Protein AF-0000000078442042 (afdb_homodimer)

Nearest PDB structures (foldseek):
  8cib-assembly1_F  TM=9.143E-01  e=2.588E-22  Pseudomonas aeruginosa
  3mcw-assembly1_B  TM=8.723E-01  e=2.965E-16  Chromobacterium violaceum ATCC 12472
  2a67-assembly1_A  TM=9.047E-01  e=7.492E-15  Enterococcus faecalis V583
  3hb7-assembly4_H  TM=9.045E-01  e=2.154E-13  Alkaliphilus metalliredigens QYMF
  3hb7-assembly1_B  TM=8.368E-01  e=1.560E-13  Alkaliphilus metalliredigens QYMF

Sequence (396 aa):
MASFFEMIGKPPATASVHDSTLLIVDAQNEYAEGRFKTVGVEQTRKAIHELVEAYRAGATSTGKP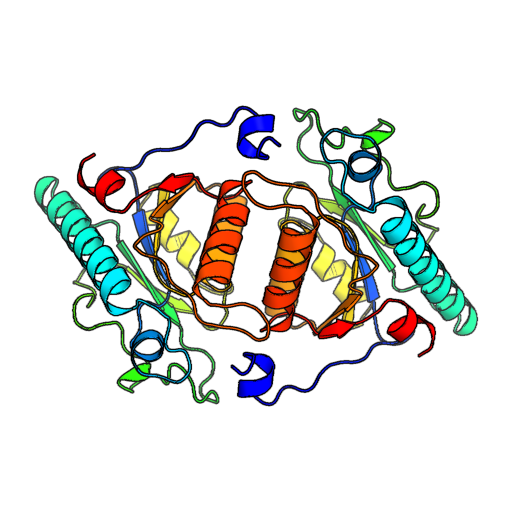ASIVHIVHHPSDDTKFFVAGTTLGDIFAELTPLPGEVVVHKRLPGSFSQTDLHEQLQKLGRQKLVIVGYMTHLCVSMTARQALELGYTNLMPSDAVGTRDIPGVSAAELNRVALAELADSTATIILSKDVARAMASFFEMIGKPPATASVHDSTLLIVDAQNEYAEGRFKTVGVEQTRKAIHELVEAYRAGATSTGKPASIVHIVHHPSDDTKFFVAGTTLGDIFAELTPLPGEVVVHKRLPGSFSQTDLHEQLQKLGRQKLVIVGYMTHLCVSMTARQALELGYTNLMPSDAVGTRDIPGVSAAELNRVALAELADSTATIILSKDVARA

Radius of gyration: 21.09 Å; Cα contacts (8 Å, |Δi|>4): 864; chains: 2; bounding box: 46×60×46 Å

Solvent-accessible surface area (backbone atoms only — not comparable to full-atom values): 20330 Å² total; per-residue (Å²): 99,70,30,56,33,60,73,72,67,51,72,82,73,85,50,24,50,85,61,25,29,41,37,36,29,41,55,26,29,22,36,67,71,41,96,58,40,29,60,62,42,74,58,19,54,49,42,43,39,52,50,52,51,40,27,46,52,47,13,62,75,70,73,44,79,40,51,40,37,41,36,40,56,42,47,58,89,84,43,93,56,32,37,78,94,38,71,40,32,30,59,38,74,89,62,61,81,54,94,84,45,44,74,44,66,28,62,54,62,33,57,59,53,91,41,64,44,64,61,55,45,58,73,72,66,45,57,31,33,39,47,34,28,35,30,38,71,46,27,39,42,43,30,44,49,52,37,38,75,72,69,37,47,38,33,30,26,62,58,20,38,33,28,41,56,36,60,94,38,51,26,70,59,44,43,52,50,38,49,42,53,33,47,24,71,43,29,33,74,45,47,59,70,58,28,66,73,78,98,71,29,57,34,60,73,73,66,53,74,80,73,84,52,26,50,85,60,25,28,40,36,36,29,39,53,26,28,23,36,69,72,40,97,58,40,30,60,62,41,74,58,18,52,50,42,44,38,54,46,53,52,37,26,46,52,45,13,62,73,71,72,42,78,40,52,42,35,40,36,42,57,42,45,62,88,83,44,94,55,31,39,78,94,38,71,40,30,31,60,38,76,88,62,60,80,52,93,84,45,45,74,45,66,29,63,54,62,33,56,60,55,91,43,64,45,64,60,54,43,58,71,72,64,47,57,30,35,40,45,32,27,34,30,36,72,46,27,41,42,42,29,45,50,52,38,39,77,72,67,38,46,40,33,31,26,62,56,19,38,32,26,43,55,36,60,96,38,50,26,70,58,43,41,53,50,38,50,41,53,33,46,24,74,44,28,33,73,44,47,57,68,62,29,63,72,77

Secondary structure (DSSP, 8-state):
---HHHHTTPPPP---TTSEEEEEE--BTHHHHSTTPPTTHHHHHHHHHHHHHHHHHHHHHHTSPP-EEEEEE---TT-SSS-TTSGGGSB-GGGPPPTT-EEEEESSSSTTTTSSHHHHHHHHT--EEEEEEE-IIIIIHHHHHHHHHTTPEEEEEGGGEE---BTTB-HHHHHHHHHHHHHHHTEEEE-THHHHT-/---HHHHTTPPPP---TTSEEEEEE--BTHHHHSTTPPTTHHHHHHHHHHHHHHHHHHHHHHTSPP-EEEEEE---TT-SSS-TTSGGGSB-GGGPPPTT-EEEEESSSSTTTTSSHHHHHHHHT--EEEEEEE-IIIIIHHHHHHHHHTTPEEEEEGGGEE---BTTB-HHHHHHHHHHHHHHHTEEEE-THHHHT-

pLDDT: mean 95.64, std 6.17, range [54.22, 98.94]

Organism: NCBI:txid1398154

Foldseek 3Di:
DAFQCVVVVNDADAAALVQEAEEAAAQAQCCCPNPFPWPPNVQQVVLSLVLLVLQCVVCVVVVHDRRYEYEFEDADCPDPALHPPDRRVDHDPSNPDDPPHHYWYDHALARVPPTCVVVVNVVVPHQEYEYAYDALQTSRLNNLQVSVVVPGAYEYALSNHTGQDDVPAGRVRSSVVSVVVCCRPGYRYDHSVRHSVD/DAFQCVVVVNDADAAALVQEAEEAAAQAQCCCPNPFPWPPNVQQVVLVLLLLVLQCVVCVVVVHDRRYEYEFEDADCPDPALHPPDRRVDHDPSNPDDPPHHYWYDHALARVPPTCVVVVNVVVPHQEYEYAYDALQTSRLNNLQVSVVVPGAYEYALSNHTGQDDVPAGRVRSSVVSVVVCCRPGYRYDHSVSHSVD

InterPro domains:
  IPR000868 Isochorismatase-like domain [PF00857] (21-189)
  IPR036380 Isochorismatase-like superfamily [G3DSA:3.40.50.850] (1-196)
  IPR036380 Isochorismatase-like superfamily [SSF52499] (16-195)
  IPR050272 Isochorismatase-like hydrolase [PTHR43540] (16-196)

Structure (mmCIF, N/CA/C/O backbone):
data_AF-0000000078442042-model_v1
#
loop_
_entity.id
_entity.type
_entity.pdbx_description
1 polymer Isochorismatase
#
loop_
_atom_site.group_PDB
_atom_site.id
_atom_site.type_symbol
_atom_site.label_atom_id
_atom_site.label_alt_id
_atom_site.label_comp_id
_atom_site.label_asym_id
_atom_site.label_entity_id
_atom_site.label_seq_id
_atom_site.pdbx_PDB_ins_code
_atom_site.Cartn_x
_atom_site.Cartn_y
_atom_site.Cartn_z
_atom_site.occupancy
_atom_site.B_iso_or_equiv
_atom_site.auth_seq_id
_atom_site.auth_comp_id
_atom_site.auth_asym_id
_atom_site.auth_atom_id
_atom_site.pdbx_PDB_model_num
ATOM 1 N N . MET A 1 1 ? 11.562 10.695 -16.078 1 83.38 1 MET A N 1
ATOM 2 C CA . MET A 1 1 ? 12.008 10.711 -14.688 1 83.38 1 MET A CA 1
ATOM 3 C C . MET A 1 1 ? 12.414 9.32 -14.227 1 83.38 1 MET A C 1
ATOM 5 O O . MET A 1 1 ? 11.773 8.328 -14.602 1 83.38 1 MET A O 1
ATOM 9 N N . ALA A 1 2 ? 13.484 9.258 -13.531 1 91.12 2 ALA A N 1
ATOM 10 C CA . ALA A 1 2 ? 14 7.98 -13.031 1 91.12 2 ALA A CA 1
ATOM 11 C C . ALA A 1 2 ? 13.125 7.441 -11.906 1 91.12 2 ALA A C 1
ATOM 13 O O . ALA A 1 2 ? 12.516 8.211 -11.156 1 91.12 2 ALA A O 1
ATOM 14 N N . SER A 1 3 ? 13.008 6.109 -11.844 1 95.25 3 SER A N 1
ATOM 15 C CA . SER A 1 3 ? 12.391 5.469 -10.688 1 95.25 3 SER A CA 1
ATOM 16 C C . SER A 1 3 ? 13.281 5.57 -9.453 1 95.25 3 SER A C 1
ATOM 18 O O . SER A 1 3 ? 14.469 5.891 -9.562 1 95.25 3 SER A O 1
ATOM 20 N N . PHE A 1 4 ? 12.711 5.324 -8.328 1 94 4 PHE A N 1
ATOM 21 C CA . PHE A 1 4 ? 13.508 5.27 -7.105 1 94 4 PHE A CA 1
ATOM 22 C C . PHE A 1 4 ? 14.609 4.227 -7.223 1 94 4 PHE A C 1
ATOM 24 O O . PHE A 1 4 ? 15.766 4.492 -6.867 1 94 4 PHE A O 1
ATOM 31 N N . PHE A 1 5 ? 14.297 3.008 -7.738 1 94.62 5 PHE A N 1
ATOM 32 C CA . PHE A 1 5 ? 15.297 1.958 -7.906 1 94.62 5 PHE A CA 1
ATOM 33 C C . PHE A 1 5 ? 16.453 2.445 -8.766 1 94.62 5 PHE A C 1
ATOM 35 O O . PHE A 1 5 ? 17.609 2.199 -8.453 1 94.62 5 PHE A O 1
ATOM 42 N N . GLU A 1 6 ? 16.109 3.188 -9.852 1 94.06 6 GLU A N 1
ATOM 43 C CA . GLU A 1 6 ? 17.141 3.734 -10.719 1 94.06 6 GLU A CA 1
ATOM 44 C C . GLU A 1 6 ? 17.984 4.773 -9.984 1 94.06 6 GLU A C 1
ATOM 46 O O . GLU A 1 6 ? 19.203 4.832 -10.164 1 94.06 6 GLU A O 1
ATOM 51 N N . MET A 1 7 ? 17.375 5.543 -9.141 1 91.12 7 MET A N 1
ATOM 52 C CA . MET A 1 7 ? 18.062 6.625 -8.43 1 91.12 7 MET A CA 1
ATOM 53 C C . MET A 1 7 ? 19.078 6.07 -7.445 1 91.12 7 MET A C 1
ATOM 55 O O . MET A 1 7 ? 20.125 6.684 -7.211 1 91.12 7 MET A O 1
ATOM 59 N N . ILE A 1 8 ? 18.75 4.891 -6.902 1 89.88 8 ILE A N 1
ATOM 60 C CA . ILE A 1 8 ? 19.672 4.352 -5.898 1 89.88 8 ILE A CA 1
ATOM 61 C C . ILE A 1 8 ? 20.562 3.285 -6.531 1 89.88 8 ILE A C 1
ATOM 63 O O . ILE A 1 8 ? 21.297 2.594 -5.832 1 89.88 8 ILE A O 1
ATOM 67 N N . GLY A 1 9 ? 20.422 3.084 -7.84 1 91.38 9 GLY A N 1
ATOM 68 C CA . GLY A 1 9 ? 21.281 2.186 -8.586 1 91.38 9 GLY A CA 1
ATOM 69 C C . GLY A 1 9 ? 20.969 0.721 -8.344 1 91.38 9 GLY A C 1
ATOM 70 O O . GLY A 1 9 ? 21.859 -0.132 -8.445 1 91.38 9 GLY A O 1
ATOM 71 N N . LYS A 1 10 ? 19.734 0.448 -7.922 1 93.56 10 LYS A N 1
ATOM 72 C CA . LYS A 1 10 ? 19.344 -0.944 -7.742 1 93.56 10 LYS A CA 1
ATOM 73 C C . LYS A 1 10 ? 18.969 -1.582 -9.078 1 93.56 10 LYS A C 1
ATOM 75 O O . LYS A 1 10 ? 18.016 -1.154 -9.734 1 93.56 10 LYS A O 1
ATOM 80 N N . PRO A 1 11 ? 19.609 -2.617 -9.477 1 95.31 11 PRO A N 1
ATOM 81 C CA . PRO A 1 11 ? 19.297 -3.256 -10.758 1 95.31 11 PRO A CA 1
ATOM 82 C C . PRO A 1 11 ? 18.047 -4.129 -10.695 1 95.31 11 PRO A C 1
ATOM 84 O O . PRO A 1 11 ? 17.656 -4.582 -9.617 1 95.31 11 PRO A O 1
ATOM 87 N N . PRO A 1 12 ? 17.406 -4.336 -11.836 1 96.19 12 PRO A N 1
ATOM 88 C CA . PRO A 1 12 ? 16.281 -5.277 -11.844 1 96.19 12 PRO A CA 1
ATOM 89 C C . PRO A 1 12 ? 16.688 -6.672 -11.375 1 96.19 12 PRO A C 1
ATOM 91 O O . PRO A 1 12 ? 17.781 -7.141 -11.68 1 96.19 12 PRO A O 1
ATOM 94 N N . ALA A 1 13 ? 15.789 -7.258 -10.648 1 97.12 13 ALA A N 1
ATOM 95 C CA . ALA A 1 13 ? 16.031 -8.609 -10.164 1 97.12 13 ALA A CA 1
ATOM 96 C C . ALA A 1 13 ? 15.547 -9.648 -11.164 1 97.12 13 ALA A C 1
ATOM 98 O O . ALA A 1 13 ? 14.75 -9.336 -12.055 1 97.12 13 ALA A O 1
ATOM 99 N N . THR A 1 14 ? 16.062 -10.812 -11.094 1 96.75 14 THR A N 1
ATOM 100 C CA . THR A 1 14 ? 15.586 -11.977 -11.836 1 96.75 14 THR A CA 1
ATOM 101 C C . THR A 1 14 ? 15.219 -13.109 -10.875 1 96.75 14 THR A C 1
ATOM 103 O O . THR A 1 14 ? 15.633 -13.109 -9.719 1 96.75 14 THR A O 1
ATOM 106 N N . ALA A 1 15 ? 14.406 -14.008 -11.352 1 96.56 15 ALA A N 1
ATOM 107 C CA . ALA A 1 15 ? 14.016 -15.148 -10.531 1 96.56 15 ALA A CA 1
ATOM 108 C C . ALA A 1 15 ? 13.852 -16.406 -11.375 1 96.56 15 ALA A C 1
ATOM 110 O O . ALA A 1 15 ? 13.492 -16.328 -12.555 1 96.56 15 ALA A O 1
ATOM 111 N N . SER A 1 16 ? 14.156 -17.516 -10.766 1 95.81 16 SER A N 1
ATOM 112 C CA . SER A 1 16 ? 13.82 -18.828 -11.297 1 95.81 16 SER A CA 1
ATOM 113 C C . SER A 1 16 ? 12.969 -19.625 -10.305 1 95.81 16 SER A C 1
ATOM 115 O O . SER A 1 16 ? 12.82 -19.219 -9.148 1 95.81 16 SER A O 1
ATOM 117 N N . VAL A 1 17 ? 12.492 -20.75 -10.781 1 96.38 17 VAL A N 1
ATOM 118 C CA . VAL A 1 17 ? 11.656 -21.594 -9.93 1 96.38 17 VAL A CA 1
ATOM 119 C C . VAL A 1 17 ? 12.508 -22.203 -8.82 1 96.38 17 VAL A C 1
ATOM 121 O O . VAL A 1 17 ? 11.977 -22.703 -7.824 1 96.38 17 VAL A O 1
ATOM 124 N N . HIS A 1 18 ? 13.844 -22.062 -8.805 1 94.5 18 HIS A N 1
ATOM 125 C CA . HIS A 1 18 ? 14.727 -22.734 -7.852 1 94.5 18 HIS A CA 1
ATOM 126 C C . HIS A 1 18 ? 15.234 -21.75 -6.797 1 94.5 18 HIS A C 1
ATOM 128 O O . HIS A 1 18 ? 15.734 -22.172 -5.75 1 94.5 18 HIS A O 1
ATOM 134 N N . ASP A 1 19 ? 15.094 -20.5 -7.062 1 95.38 19 ASP A N 1
ATOM 135 C CA . ASP A 1 19 ? 15.695 -19.562 -6.121 1 95.38 19 ASP A CA 1
ATOM 136 C C . ASP A 1 19 ? 14.672 -18.531 -5.633 1 95.38 19 ASP A C 1
ATOM 138 O O . ASP A 1 19 ? 15.039 -17.469 -5.125 1 95.38 19 ASP A O 1
ATOM 142 N N . SER A 1 20 ? 13.375 -18.828 -5.895 1 97.62 20 SER A N 1
ATOM 143 C CA . SER A 1 20 ? 12.305 -17.938 -5.465 1 97.62 20 SER A CA 1
ATOM 144 C C . SER A 1 20 ? 11.117 -18.719 -4.926 1 97.62 20 SER A C 1
ATOM 146 O O . SER A 1 20 ? 11.047 -19.938 -5.074 1 97.62 20 SER A O 1
ATOM 148 N N . THR A 1 21 ? 10.297 -18.062 -4.176 1 98.56 21 THR A N 1
ATOM 149 C CA . THR A 1 21 ? 9.008 -18.594 -3.742 1 98.56 21 THR A CA 1
ATOM 150 C C . THR A 1 21 ? 7.863 -17.938 -4.516 1 98.56 21 THR A C 1
ATOM 152 O O . THR A 1 21 ? 7.828 -16.719 -4.664 1 98.56 21 THR A O 1
ATOM 155 N N . LEU A 1 22 ? 7.004 -18.766 -5.102 1 98.81 22 LEU A N 1
ATOM 156 C CA . LEU A 1 22 ? 5.785 -18.266 -5.73 1 98.81 22 LEU A CA 1
ATOM 157 C C . LEU A 1 22 ? 4.719 -17.953 -4.688 1 98.81 22 LEU A C 1
ATOM 159 O O . LEU A 1 22 ? 4.309 -18.844 -3.934 1 98.81 22 LEU A O 1
ATOM 163 N N . LEU A 1 23 ? 4.324 -16.719 -4.547 1 98.94 23 LEU A N 1
ATOM 164 C CA . LEU A 1 23 ? 3.279 -16.281 -3.635 1 98.94 23 LEU A CA 1
ATOM 165 C C . LEU A 1 23 ? 2.004 -15.93 -4.398 1 98.94 23 LEU A C 1
ATOM 167 O O . LEU A 1 23 ? 1.97 -14.953 -5.148 1 98.94 23 LEU A O 1
ATOM 171 N N . ILE A 1 24 ? 0.974 -16.672 -4.242 1 98.94 24 ILE A N 1
ATOM 172 C CA . ILE A 1 24 ? -0.281 -16.516 -4.969 1 98.94 24 ILE A CA 1
ATOM 173 C C . ILE A 1 24 ? -1.316 -15.844 -4.074 1 98.94 24 ILE A C 1
ATOM 175 O O . ILE A 1 24 ? -1.877 -16.469 -3.176 1 98.94 24 ILE A O 1
ATOM 179 N N . VAL A 1 25 ? -1.644 -14.633 -4.379 1 98.94 25 VAL A N 1
ATOM 180 C CA . VAL A 1 25 ? -2.502 -13.82 -3.521 1 98.94 25 VAL A CA 1
ATOM 181 C C . VAL A 1 25 ? -3.953 -13.945 -3.982 1 98.94 25 VAL A C 1
ATOM 183 O O . VAL A 1 25 ? -4.324 -13.406 -5.027 1 98.94 25 VAL A O 1
ATOM 186 N N . ASP A 1 26 ? -4.754 -14.594 -3.299 1 98.62 26 ASP A N 1
ATOM 187 C CA . ASP A 1 26 ? -6.211 -14.578 -3.346 1 98.62 26 ASP A CA 1
ATOM 188 C C . ASP A 1 26 ? -6.727 -15.039 -4.707 1 98.62 26 ASP A C 1
ATOM 190 O O . ASP A 1 26 ? -7.652 -14.438 -5.262 1 98.62 26 ASP A O 1
ATOM 194 N N . ALA A 1 27 ? -6.074 -16.031 -5.309 1 98.75 27 ALA A N 1
ATOM 195 C CA . ALA A 1 27 ? -6.594 -16.562 -6.562 1 98.75 27 ALA A CA 1
ATOM 196 C C . ALA A 1 27 ? -7.844 -17.406 -6.32 1 98.75 27 ALA A C 1
ATOM 198 O O . ALA A 1 27 ? -7.801 -18.641 -6.41 1 98.75 27 ALA A O 1
ATOM 199 N N . GLN A 1 28 ? -8.891 -16.75 -6.066 1 98.62 28 GLN A N 1
ATOM 200 C CA . GLN A 1 28 ? -10.156 -17.344 -5.633 1 98.62 28 GLN A CA 1
ATOM 201 C C . GLN A 1 28 ? -11.281 -17.016 -6.609 1 98.62 28 GLN A C 1
ATOM 203 O O . GLN A 1 28 ? -11.234 -15.984 -7.293 1 98.62 28 GLN A O 1
ATOM 208 N N . ASN A 1 29 ? -12.359 -17.766 -6.551 1 98.38 29 ASN A N 1
ATOM 209 C CA . ASN A 1 29 ? -13.453 -17.688 -7.512 1 98.38 29 ASN A CA 1
ATOM 210 C C . ASN A 1 29 ? -14.211 -16.375 -7.398 1 98.38 29 ASN A C 1
ATOM 212 O O . ASN A 1 29 ? -14.867 -15.945 -8.352 1 98.38 29 ASN A O 1
ATOM 216 N N . GLU A 1 30 ? -14.148 -15.688 -6.262 1 97.38 30 GLU A N 1
ATOM 217 C CA . GLU A 1 30 ? -14.781 -14.383 -6.113 1 97.38 30 GLU A CA 1
ATOM 218 C C . GLU A 1 30 ? -14.312 -13.414 -7.199 1 97.38 30 GLU A C 1
ATOM 220 O O . GLU A 1 30 ? -15.094 -12.625 -7.719 1 97.38 30 GLU A O 1
ATOM 225 N N . TYR A 1 31 ? -13.039 -13.555 -7.629 1 98.19 31 TYR A N 1
ATOM 226 C CA . TYR A 1 31 ? -12.445 -12.633 -8.594 1 98.19 31 TYR A CA 1
ATOM 227 C C . TYR A 1 31 ? -12.773 -13.062 -10.023 1 98.19 31 TYR A C 1
ATOM 229 O O . TYR A 1 31 ? -12.531 -12.312 -10.969 1 98.19 31 TYR A O 1
ATOM 237 N N . ALA A 1 32 ? -13.297 -14.258 -10.188 1 97.94 32 ALA A N 1
ATOM 238 C CA . ALA A 1 32 ? -13.664 -14.75 -11.508 1 97.94 32 ALA A CA 1
ATOM 239 C C . ALA A 1 32 ? -15.172 -14.656 -11.734 1 97.94 32 ALA A C 1
ATOM 241 O O . ALA A 1 32 ? -15.617 -14.422 -12.859 1 97.94 32 ALA A O 1
ATOM 242 N N . GLU A 1 33 ? -15.922 -14.789 -10.609 1 96.25 33 GLU A N 1
ATOM 243 C CA . GLU A 1 33 ? -17.344 -15.023 -10.789 1 96.25 33 GLU A CA 1
ATOM 244 C C . GLU A 1 33 ? -18.172 -14.148 -9.844 1 96.25 33 GLU A C 1
ATOM 246 O O . GLU A 1 33 ? -19.391 -14.008 -10.023 1 96.25 33 GLU A O 1
ATOM 251 N N . GLY A 1 34 ? -17.547 -13.602 -8.914 1 94.81 34 GLY A N 1
ATOM 252 C CA . GLY A 1 34 ? -18.281 -12.891 -7.875 1 94.81 34 GLY A CA 1
ATOM 253 C C . GLY A 1 34 ? -18.375 -11.398 -8.133 1 94.81 34 GLY A C 1
ATOM 254 O O . GLY A 1 34 ? -18.281 -10.953 -9.281 1 94.81 34 GLY A O 1
ATOM 255 N N . ARG A 1 35 ? -18.688 -10.664 -7.051 1 91.94 35 ARG A N 1
ATOM 256 C CA . ARG A 1 35 ? -18.906 -9.227 -7.113 1 91.94 35 ARG A CA 1
ATOM 257 C C . ARG A 1 35 ? -17.609 -8.477 -7.41 1 91.94 35 ARG A C 1
ATOM 259 O O . ARG A 1 35 ? -17.641 -7.352 -7.902 1 91.94 35 ARG A O 1
ATOM 266 N N . PHE A 1 36 ? -16.453 -9.18 -7.215 1 94.69 36 PHE A N 1
ATOM 267 C CA . PHE A 1 36 ? -15.156 -8.547 -7.418 1 94.69 36 PHE A CA 1
ATOM 268 C C . PHE A 1 36 ? -14.508 -9.039 -8.711 1 94.69 36 PHE A C 1
ATOM 270 O O . PHE A 1 36 ? -13.289 -8.969 -8.859 1 94.69 36 PHE A O 1
ATOM 277 N N . LYS A 1 37 ? -15.32 -9.477 -9.547 1 96.56 37 LYS A N 1
ATOM 278 C CA . LYS A 1 37 ? -14.797 -9.992 -10.805 1 96.56 37 LYS A CA 1
ATOM 279 C C . LYS A 1 37 ? -13.781 -9.023 -11.414 1 96.56 37 LYS A C 1
ATOM 281 O O . LYS A 1 37 ? -14.078 -7.836 -11.586 1 96.56 37 LYS A O 1
ATOM 286 N N . THR A 1 38 ? -12.594 -9.539 -11.734 1 98.12 38 THR A N 1
ATOM 287 C CA . THR A 1 38 ? -11.523 -8.742 -12.312 1 98.12 38 THR A CA 1
ATOM 288 C C . THR A 1 38 ? -11.562 -8.797 -13.836 1 98.12 38 THR A C 1
ATOM 290 O O . THR A 1 38 ? -12.125 -9.734 -14.406 1 98.12 38 THR A O 1
ATOM 293 N N . VAL A 1 39 ? -11.031 -7.832 -14.438 1 98 39 VAL A N 1
ATOM 294 C CA . VAL A 1 39 ? -10.938 -7.801 -15.898 1 98 39 VAL A CA 1
ATOM 295 C C . VAL A 1 39 ? -9.773 -8.68 -16.359 1 98 39 VAL A C 1
ATOM 297 O O . VAL A 1 39 ? -8.68 -8.617 -15.789 1 98 39 VAL A O 1
ATOM 300 N N . GLY A 1 40 ? -9.984 -9.586 -17.312 1 98.19 40 GLY A N 1
ATOM 301 C CA . GLY A 1 40 ? -8.938 -10.414 -17.906 1 98.19 40 GLY A CA 1
ATOM 302 C C . GLY A 1 40 ? -8.602 -11.625 -17.062 1 98.19 40 GLY A C 1
ATOM 303 O O . GLY A 1 40 ? -7.492 -12.164 -17.141 1 98.19 40 GLY A O 1
ATOM 304 N N . VAL A 1 41 ? -9.539 -12.062 -16.188 1 98.56 41 VAL A N 1
ATOM 305 C CA . VAL A 1 41 ? -9.258 -13.109 -15.219 1 98.56 41 VAL A CA 1
ATOM 306 C C . VAL A 1 41 ? -8.898 -14.406 -15.945 1 98.56 41 VAL A C 1
ATOM 308 O O . VAL A 1 41 ? -8.07 -15.188 -15.469 1 98.56 41 VAL A O 1
ATOM 311 N N . GLU A 1 42 ? -9.461 -14.695 -17.109 1 98.31 42 GLU A N 1
ATOM 312 C CA . GLU A 1 42 ? -9.156 -15.914 -17.859 1 98.31 42 GLU A CA 1
ATOM 313 C C . GLU A 1 42 ? -7.691 -15.961 -18.266 1 98.31 42 GLU A C 1
ATOM 315 O O . GLU A 1 42 ? -7.059 -17.016 -18.219 1 98.31 42 GLU A O 1
ATOM 320 N N . GLN A 1 43 ? -7.176 -14.867 -18.656 1 98.38 43 GLN A N 1
ATOM 321 C CA . GLN A 1 43 ? -5.777 -14.797 -19.062 1 98.38 43 GLN A CA 1
ATOM 322 C C . GLN A 1 43 ? -4.852 -14.836 -17.844 1 98.38 43 GLN A C 1
ATOM 324 O O . GLN A 1 43 ? -3.826 -15.523 -17.859 1 98.38 43 GLN A O 1
ATOM 329 N N . THR A 1 44 ? -5.195 -14.086 -16.781 1 98.81 44 THR A N 1
ATOM 330 C CA . THR A 1 44 ? -4.312 -14.008 -15.617 1 98.81 44 THR A CA 1
ATOM 331 C C . THR A 1 44 ? -4.273 -15.336 -14.875 1 98.81 44 THR A C 1
ATOM 333 O O . THR A 1 44 ? -3.209 -15.781 -14.445 1 98.81 44 THR A O 1
ATOM 336 N N . ARG A 1 45 ? -5.465 -15.992 -14.719 1 98.69 45 ARG A N 1
ATOM 337 C CA . ARG A 1 45 ? -5.461 -17.266 -13.992 1 98.69 45 ARG A CA 1
ATOM 338 C C . ARG A 1 45 ? -4.715 -18.344 -14.773 1 98.69 45 ARG A C 1
ATOM 340 O O . ARG A 1 45 ? -4.078 -19.203 -14.188 1 98.69 45 ARG A O 1
ATOM 347 N N . LYS A 1 46 ? -4.738 -18.266 -16.125 1 98.56 46 LYS A N 1
ATOM 348 C CA . LYS A 1 46 ? -3.941 -19.188 -16.938 1 98.56 46 LYS A CA 1
ATOM 349 C C . LYS A 1 46 ? -2.449 -18.969 -16.703 1 98.56 46 LYS A C 1
ATOM 351 O O . LYS A 1 46 ? -1.696 -19.938 -16.547 1 98.56 46 LYS A O 1
ATOM 356 N N . ALA A 1 47 ? -1.995 -17.75 -16.672 1 98.69 47 ALA A N 1
ATOM 357 C CA . ALA A 1 47 ? -0.595 -17.422 -16.422 1 98.69 47 ALA A CA 1
ATOM 358 C C . ALA A 1 47 ? -0.167 -17.906 -15.031 1 98.69 47 ALA A C 1
ATOM 360 O O . ALA A 1 47 ? 0.928 -18.453 -14.875 1 98.69 47 ALA A O 1
ATOM 361 N N . ILE A 1 48 ? -1.022 -17.703 -14.016 1 98.81 48 ILE A N 1
ATOM 362 C CA . ILE A 1 48 ? -0.73 -18.172 -12.664 1 98.81 48 ILE A CA 1
ATOM 363 C C . ILE A 1 48 ? -0.594 -19.688 -12.656 1 98.81 48 ILE A C 1
ATOM 365 O O . ILE A 1 48 ? 0.34 -20.234 -12.062 1 98.81 48 ILE A O 1
ATOM 369 N N . HIS A 1 49 ? -1.516 -20.344 -13.367 1 98.62 49 HIS A N 1
ATOM 370 C CA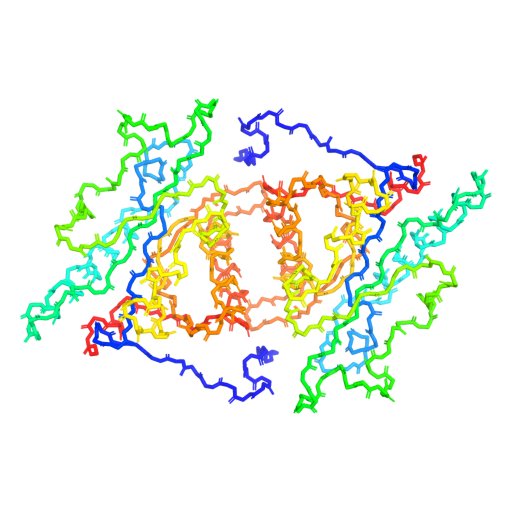 . HIS A 1 49 ? -1.491 -21.797 -13.43 1 98.62 49 HIS A CA 1
ATOM 371 C C . HIS A 1 49 ? -0.196 -22.297 -14.055 1 98.62 49 HIS A C 1
ATOM 373 O O . HIS A 1 49 ? 0.405 -23.266 -13.57 1 98.62 49 HIS A O 1
ATOM 379 N N . GLU A 1 50 ? 0.21 -21.688 -15.102 1 97.94 50 GLU A N 1
ATOM 380 C CA . GLU A 1 50 ? 1.452 -22.078 -15.766 1 97.94 50 GLU A CA 1
ATOM 381 C C . GLU A 1 50 ? 2.65 -21.906 -14.836 1 97.94 50 GLU A C 1
ATOM 383 O O . GLU A 1 50 ? 3.572 -22.719 -14.852 1 97.94 50 GLU A O 1
ATOM 388 N N . LEU A 1 51 ? 2.688 -20.859 -14.039 1 98.38 51 LEU A N 1
ATOM 389 C CA . LEU A 1 51 ? 3.75 -20.656 -13.055 1 98.38 51 LEU A CA 1
ATOM 390 C C . LEU A 1 51 ? 3.727 -21.766 -12 1 98.38 51 LEU A C 1
ATOM 392 O O . LEU A 1 51 ? 4.773 -22.297 -11.633 1 98.38 51 LEU A O 1
ATOM 396 N N . VAL A 1 52 ? 2.494 -22.047 -11.516 1 98.25 52 VAL A N 1
ATOM 397 C CA . VAL A 1 52 ? 2.35 -23.094 -10.508 1 98.25 52 VAL A CA 1
ATOM 398 C C . VAL A 1 52 ? 2.93 -24.406 -11.039 1 98.25 52 VAL A C 1
ATOM 400 O O . VAL A 1 52 ? 3.715 -25.062 -10.359 1 98.25 52 VAL A O 1
ATOM 403 N N . GLU A 1 53 ? 2.59 -24.719 -12.281 1 97.31 53 GLU A N 1
ATOM 404 C CA . GLU A 1 53 ? 3.094 -25.953 -12.898 1 97.31 53 GLU A CA 1
ATOM 405 C C . GLU A 1 53 ? 4.613 -25.922 -13.031 1 97.31 53 GLU A C 1
ATOM 407 O O . GLU A 1 53 ? 5.281 -26.938 -12.836 1 97.31 53 GLU A O 1
ATOM 412 N N . ALA A 1 54 ? 5.164 -24.812 -13.391 1 97.31 54 ALA A N 1
ATOM 413 C CA . ALA A 1 54 ? 6.613 -24.672 -13.523 1 97.31 54 ALA A CA 1
ATOM 414 C C . ALA A 1 54 ? 7.309 -24.891 -12.18 1 97.31 54 ALA A C 1
ATOM 416 O O . ALA A 1 54 ? 8.336 -25.562 -12.109 1 97.31 54 ALA A O 1
ATOM 417 N N . TYR A 1 55 ? 6.797 -24.281 -11.109 1 97.56 55 TYR A N 1
ATOM 418 C CA . TYR A 1 55 ? 7.387 -24.453 -9.781 1 97.56 55 TYR A CA 1
ATOM 419 C C . TYR A 1 55 ? 7.297 -25.906 -9.328 1 97.56 55 TYR A C 1
ATOM 421 O O . TYR A 1 55 ? 8.234 -26.438 -8.742 1 97.56 55 TYR A O 1
ATOM 429 N N . ARG A 1 56 ? 6.168 -26.547 -9.594 1 96.75 56 ARG A N 1
ATOM 430 C CA . ARG A 1 56 ? 5.996 -27.953 -9.234 1 96.75 56 ARG A CA 1
ATOM 431 C C . ARG A 1 56 ? 6.961 -28.844 -10.016 1 96.75 56 ARG A C 1
ATOM 433 O O . ARG A 1 56 ? 7.566 -29.75 -9.453 1 96.75 56 ARG A O 1
ATOM 440 N N . ALA A 1 57 ? 7.082 -28.562 -11.312 1 95.38 57 ALA A N 1
ATOM 441 C CA . ALA A 1 57 ? 8.031 -29.312 -12.133 1 95.38 57 ALA A CA 1
ATOM 442 C C . ALA A 1 57 ? 9.461 -29.125 -11.641 1 95.38 57 ALA A C 1
ATOM 444 O O . ALA A 1 57 ? 10.242 -30.062 -11.602 1 95.38 57 ALA A O 1
ATOM 445 N N . GLY A 1 58 ? 9.789 -27.922 -11.273 1 93.44 58 GLY A N 1
ATOM 446 C CA . GLY A 1 58 ? 11.102 -27.641 -10.719 1 93.44 58 GLY A CA 1
ATOM 447 C C . GLY A 1 58 ? 11.375 -28.391 -9.43 1 93.44 58 GLY A C 1
ATOM 448 O O . GLY A 1 58 ? 12.484 -28.891 -9.211 1 93.44 58 GLY A O 1
ATOM 449 N N . ALA A 1 59 ? 10.422 -28.438 -8.562 1 92 59 ALA A N 1
ATOM 450 C CA . ALA A 1 59 ? 10.539 -29.172 -7.301 1 92 59 ALA A CA 1
ATOM 451 C C . ALA A 1 59 ? 10.773 -30.656 -7.547 1 92 59 ALA A C 1
ATOM 453 O O . ALA A 1 59 ? 11.609 -31.281 -6.879 1 92 59 ALA A O 1
ATOM 454 N N . THR A 1 60 ? 10.039 -31.156 -8.445 1 90.38 60 THR A N 1
ATOM 455 C CA . THR A 1 60 ? 10.18 -32.562 -8.781 1 90.38 60 THR A CA 1
ATOM 456 C C . THR A 1 60 ? 11.586 -32.875 -9.281 1 90.38 60 THR A C 1
ATOM 458 O O . THR A 1 60 ? 12.18 -33.875 -8.891 1 90.38 60 THR A O 1
ATOM 461 N N . SER A 1 61 ? 12.117 -32 -10 1 89 61 SER A N 1
ATOM 462 C CA . SER A 1 61 ? 13.43 -32.219 -10.594 1 89 61 SER A CA 1
ATOM 463 C C . SER A 1 61 ? 14.531 -32.188 -9.539 1 89 61 SER A C 1
ATOM 465 O O . SER A 1 61 ? 15.578 -32.812 -9.711 1 89 61 SER A O 1
ATOM 467 N N . THR A 1 62 ? 14.32 -31.531 -8.453 1 86.81 62 THR A N 1
ATOM 468 C CA . THR A 1 62 ? 15.344 -31.375 -7.418 1 86.81 62 THR A CA 1
ATOM 469 C C . THR A 1 62 ? 15.023 -32.25 -6.211 1 86.81 62 THR A C 1
ATOM 471 O O . THR A 1 62 ? 15.859 -32.438 -5.324 1 86.81 62 THR A O 1
ATOM 474 N N . GLY A 1 63 ? 13.797 -32.781 -6.156 1 84.69 63 GLY A N 1
ATOM 475 C CA . GLY A 1 63 ? 13.383 -33.562 -5.016 1 84.69 63 GLY A CA 1
ATOM 476 C C . GLY A 1 63 ? 13.031 -32.75 -3.795 1 84.69 63 GLY A C 1
ATOM 477 O O . GLY A 1 63 ? 12.984 -33.25 -2.68 1 84.69 63 GLY A O 1
ATOM 478 N N . LYS A 1 64 ? 12.914 -31.484 -4 1 82.88 64 LYS A N 1
ATOM 479 C CA . LYS A 1 64 ? 12.531 -30.578 -2.926 1 82.88 64 LYS A CA 1
ATOM 480 C C . LYS A 1 64 ? 11.07 -30.156 -3.057 1 82.88 64 LYS A C 1
ATOM 482 O O . LYS A 1 64 ? 10.484 -30.25 -4.137 1 82.88 64 LYS A O 1
ATOM 487 N N . PRO A 1 65 ? 10.484 -29.844 -1.999 1 86.12 65 PRO A N 1
ATOM 488 C CA . PRO A 1 65 ? 9.117 -29.328 -2.098 1 86.12 65 PRO A CA 1
ATOM 489 C C . PRO A 1 65 ? 9.039 -28.031 -2.902 1 86.12 65 PRO A C 1
ATOM 491 O O . PRO A 1 65 ? 9.984 -27.234 -2.895 1 86.12 65 PRO A O 1
ATOM 494 N N . ALA A 1 66 ? 7.961 -27.969 -3.662 1 92.44 66 ALA A N 1
ATOM 495 C CA . ALA A 1 66 ? 7.742 -26.734 -4.414 1 92.44 66 ALA A CA 1
ATOM 496 C C . ALA A 1 66 ? 7.613 -25.531 -3.475 1 92.44 66 ALA A C 1
ATOM 498 O O . ALA A 1 66 ? 6.922 -25.609 -2.457 1 92.44 66 ALA A O 1
ATOM 499 N N . SER A 1 67 ? 8.32 -24.5 -3.734 1 96.62 67 SER A N 1
ATOM 500 C CA . SER A 1 67 ? 8.242 -23.266 -2.959 1 96.62 67 SER A CA 1
ATOM 501 C C . SER A 1 67 ? 7.059 -22.422 -3.4 1 96.62 67 SER A C 1
ATOM 503 O O . SER A 1 67 ? 7.234 -21.422 -4.105 1 96.62 67 SER A O 1
ATOM 505 N N . ILE A 1 68 ? 5.887 -22.859 -3.043 1 98.5 68 ILE A N 1
ATOM 506 C CA . ILE A 1 68 ? 4.625 -22.203 -3.389 1 98.5 68 ILE A CA 1
ATOM 507 C C . ILE A 1 68 ? 3.836 -21.906 -2.117 1 98.5 68 ILE A C 1
ATOM 509 O O . ILE A 1 68 ? 3.713 -22.766 -1.238 1 98.5 68 ILE A O 1
ATOM 513 N N . VAL A 1 69 ? 3.361 -20.734 -1.991 1 98.88 69 VAL A N 1
ATOM 514 C CA . VAL A 1 69 ? 2.461 -20.344 -0.916 1 98.88 69 VAL A CA 1
ATOM 515 C C . VAL A 1 69 ? 1.146 -19.828 -1.504 1 98.88 69 VAL A C 1
ATOM 517 O O . VAL A 1 69 ? 1.142 -18.891 -2.311 1 98.88 69 VAL A O 1
ATOM 520 N N . HIS A 1 70 ? 0.056 -20.422 -1.131 1 98.88 70 HIS A N 1
ATOM 521 C CA . HIS A 1 70 ? -1.285 -19.953 -1.459 1 98.88 70 HIS A CA 1
ATOM 522 C C . HIS A 1 70 ? -1.848 -19.078 -0.346 1 98.88 70 HIS A C 1
ATOM 524 O O . HIS A 1 70 ? -1.972 -19.516 0.797 1 98.88 70 HIS A O 1
ATOM 530 N N . ILE A 1 71 ? -2.154 -17.844 -0.688 1 98.81 71 ILE A N 1
ATOM 531 C CA . ILE A 1 71 ? -2.859 -16.953 0.231 1 98.81 71 ILE A CA 1
ATOM 532 C C . ILE A 1 71 ? -4.363 -17.031 -0.036 1 98.81 71 ILE A C 1
ATOM 534 O O . ILE A 1 71 ? -4.805 -16.859 -1.173 1 98.81 71 ILE A O 1
ATOM 538 N N . VAL A 1 72 ? -5.129 -17.281 0.975 1 98.12 72 VAL A N 1
ATOM 539 C CA . VAL A 1 72 ? -6.578 -17.375 0.864 1 98.12 72 VAL A CA 1
ATOM 540 C C . VAL A 1 72 ? -7.23 -16.297 1.728 1 98.12 72 VAL A C 1
ATOM 542 O O . VAL A 1 72 ? -6.977 -16.219 2.932 1 98.12 72 VAL A O 1
ATOM 545 N N . HIS A 1 73 ? -8.023 -15.469 1.072 1 97.25 73 HIS A N 1
ATOM 546 C CA . HIS A 1 73 ? -8.703 -14.375 1.75 1 97.25 73 HIS A CA 1
ATOM 547 C C . HIS A 1 73 ? -10.062 -14.82 2.297 1 97.25 73 HIS A C 1
ATOM 549 O O . HIS A 1 73 ? -10.945 -15.211 1.531 1 97.25 73 HIS A O 1
ATOM 555 N N . HIS A 1 74 ? -10.172 -14.844 3.574 1 92.62 74 HIS A N 1
ATOM 556 C CA . HIS A 1 74 ? -11.43 -15.078 4.273 1 92.62 74 HIS A CA 1
ATOM 557 C C . HIS A 1 74 ? -11.703 -13.969 5.289 1 92.62 74 HIS A C 1
ATOM 559 O O . HIS A 1 74 ? -11.352 -14.094 6.465 1 92.62 74 HIS A O 1
ATOM 565 N N . PRO A 1 75 ? -12.273 -13.023 4.719 1 83.75 75 PRO A N 1
ATOM 566 C CA . PRO A 1 75 ? -12.539 -11.938 5.668 1 83.75 75 PRO A CA 1
ATOM 567 C C . PRO A 1 75 ? -13.414 -12.383 6.844 1 83.75 75 PRO A C 1
ATOM 569 O O . PRO A 1 75 ? -13.539 -13.578 7.105 1 83.75 75 PRO A O 1
ATOM 572 N N . SER A 1 76 ? -14.32 -11.68 7.449 1 75.31 76 SER A N 1
ATOM 573 C CA . SER A 1 76 ? -15.164 -12.086 8.57 1 75.31 76 SER A CA 1
ATOM 574 C C . SER A 1 76 ? -16.422 -12.797 8.086 1 75.31 76 SER A C 1
ATOM 576 O O . SER A 1 76 ? -16.797 -12.68 6.914 1 75.31 76 SER A O 1
ATOM 578 N N . ASP A 1 77 ? -16.844 -13.562 8.875 1 70.38 77 ASP A N 1
ATOM 579 C CA . ASP A 1 77 ? -18.016 -14.367 8.562 1 70.38 77 ASP A CA 1
ATOM 580 C C . ASP A 1 77 ? -19.203 -13.477 8.195 1 70.38 77 ASP A C 1
ATOM 582 O O . ASP A 1 77 ? -20.141 -13.922 7.516 1 70.38 77 ASP A O 1
ATOM 586 N N . ASP A 1 78 ? -19.047 -12.344 8.453 1 72 78 ASP A N 1
ATOM 587 C CA . ASP A 1 78 ? -20.203 -11.469 8.266 1 72 78 ASP A CA 1
ATOM 588 C C . ASP A 1 78 ? -20.156 -10.789 6.898 1 72 78 ASP A C 1
ATOM 590 O O . ASP A 1 78 ? -21.109 -10.125 6.496 1 72 78 ASP A O 1
ATOM 594 N N . THR A 1 79 ? -19.109 -11.133 6.258 1 76 79 THR A N 1
ATOM 595 C CA . THR A 1 79 ? -19.016 -10.484 4.953 1 76 79 THR A CA 1
ATOM 596 C C . THR A 1 79 ? -19.641 -11.352 3.869 1 76 79 THR A C 1
ATOM 598 O O . THR A 1 79 ? -19.703 -12.578 4 1 76 79 THR A O 1
ATOM 601 N N . LYS A 1 80 ? -20.141 -10.719 2.869 1 82.88 80 LYS A N 1
ATOM 602 C CA . LYS A 1 80 ? -20.844 -11.398 1.787 1 82.88 80 LYS A CA 1
ATOM 603 C C . LYS A 1 80 ? -19.891 -11.742 0.643 1 82.88 80 LYS A C 1
ATOM 605 O O . LYS A 1 80 ? -20.328 -12.211 -0.41 1 82.88 80 LYS A O 1
ATOM 610 N N . PHE A 1 81 ? -18.594 -11.453 0.881 1 90.19 81 PHE A N 1
ATOM 611 C CA . PHE A 1 81 ? -17.594 -11.758 -0.145 1 90.19 81 PHE A CA 1
ATOM 612 C C . PHE A 1 81 ? -16.641 -12.836 0.335 1 90.19 81 PHE A C 1
ATOM 614 O O . PHE A 1 81 ? -16.344 -12.938 1.53 1 90.19 81 PHE A O 1
ATOM 621 N N . PHE A 1 82 ? -16.125 -13.703 -0.599 1 93.69 82 PHE A N 1
ATOM 622 C CA . PHE A 1 82 ? -15.172 -14.758 -0.282 1 93.69 82 PHE A CA 1
ATOM 623 C C . PHE A 1 82 ? -15.719 -15.672 0.805 1 93.69 82 PHE A C 1
ATOM 625 O O . PHE A 1 82 ? -14.984 -16.094 1.703 1 93.69 82 PHE A O 1
ATOM 632 N N . VAL A 1 83 ? -16.984 -15.93 0.773 1 89 83 VAL A N 1
ATOM 633 C CA . VAL A 1 83 ? -17.594 -16.688 1.861 1 89 83 VAL A CA 1
ATOM 634 C C . VAL A 1 83 ? -16.984 -18.078 1.931 1 89 83 VAL A C 1
ATOM 636 O O . VAL A 1 83 ? -17.062 -18.844 0.968 1 89 83 VAL A O 1
ATOM 639 N N . ALA A 1 84 ? -16.422 -18.344 3.104 1 87.56 84 ALA A N 1
ATOM 640 C CA . ALA A 1 84 ? -15.797 -19.641 3.312 1 87.56 84 ALA A CA 1
ATOM 641 C C . ALA A 1 84 ? -16.812 -20.766 3.16 1 87.56 84 ALA A C 1
ATOM 643 O O . ALA A 1 84 ? -17.953 -20.656 3.641 1 87.56 84 ALA A O 1
ATOM 644 N N . GLY A 1 85 ? -16.359 -21.812 2.477 1 88.25 85 GLY A N 1
ATOM 645 C CA . GLY A 1 85 ? -17.234 -22.969 2.305 1 88.25 85 GLY A CA 1
ATOM 646 C C . GLY A 1 85 ? -18.109 -22.875 1.069 1 88.25 85 GLY A C 1
ATOM 647 O O . GLY A 1 85 ? -18.859 -23.797 0.757 1 88.25 85 GLY A O 1
ATOM 648 N N . THR A 1 86 ? -18.062 -21.75 0.424 1 92.19 86 THR A N 1
ATOM 649 C CA . THR A 1 86 ? -18.781 -21.594 -0.835 1 92.19 86 THR A CA 1
ATOM 650 C C . THR A 1 86 ? -17.812 -21.625 -2.018 1 92.19 86 THR A C 1
ATOM 652 O O . THR A 1 86 ? -16.609 -21.453 -1.841 1 92.19 86 THR A O 1
ATOM 655 N N . THR A 1 87 ? -18.344 -21.766 -3.172 1 95.12 87 THR A N 1
ATOM 656 C CA . THR A 1 87 ? -17.547 -21.781 -4.395 1 95.12 87 THR A CA 1
ATOM 657 C C . THR A 1 87 ? -16.812 -20.469 -4.566 1 95.12 87 THR A C 1
ATOM 659 O O . THR A 1 87 ? -15.664 -20.438 -5.02 1 95.12 87 THR A O 1
ATOM 662 N N . LEU A 1 88 ? -17.375 -19.375 -4.203 1 95.69 88 LEU A N 1
ATOM 663 C CA . LEU A 1 88 ? -16.781 -18.062 -4.379 1 95.69 88 LEU A CA 1
ATOM 664 C C . LEU A 1 88 ? -15.555 -17.891 -3.484 1 95.69 88 LEU A C 1
ATOM 666 O O . LEU A 1 88 ? -14.617 -17.188 -3.84 1 95.69 88 LEU A O 1
ATOM 670 N N . GLY A 1 89 ? -15.562 -18.547 -2.373 1 95.69 89 GLY A N 1
ATOM 671 C CA . GLY A 1 89 ? -14.43 -18.484 -1.456 1 95.69 89 GLY A CA 1
ATOM 672 C C . GLY A 1 89 ? -13.32 -19.453 -1.812 1 95.69 89 GLY A C 1
ATOM 673 O O . GLY A 1 89 ? -12.195 -19.328 -1.307 1 95.69 89 GLY A O 1
ATOM 674 N N . ASP A 1 90 ? -13.555 -20.344 -2.732 1 97.06 90 ASP A N 1
ATOM 675 C CA . ASP A 1 90 ? -12.602 -21.391 -3.068 1 97.06 90 ASP A CA 1
ATOM 676 C C . ASP A 1 90 ? -11.508 -20.859 -3.996 1 97.06 90 ASP A C 1
ATOM 678 O O . ASP A 1 90 ? -11.766 -20 -4.828 1 97.06 90 ASP A O 1
ATOM 682 N N . ILE A 1 91 ? -10.328 -21.453 -3.814 1 98.25 91 ILE A N 1
ATOM 683 C CA . ILE A 1 91 ? -9.234 -21.25 -4.766 1 98.25 91 ILE A CA 1
ATOM 684 C C . ILE A 1 91 ? -9.648 -21.766 -6.145 1 98.25 91 ILE A C 1
ATOM 686 O O . ILE A 1 91 ? -10.391 -22.75 -6.254 1 98.25 91 ILE A O 1
ATOM 690 N N . PHE A 1 92 ? -9.203 -21.047 -7.254 1 98.62 92 PHE A N 1
ATOM 691 C CA . PHE A 1 92 ? -9.414 -21.609 -8.586 1 98.62 92 PHE A CA 1
ATOM 692 C C . PHE A 1 92 ? -9.078 -23.094 -8.602 1 98.62 92 PHE A C 1
ATOM 694 O O . PHE A 1 92 ? -8.039 -23.516 -8.078 1 98.62 92 PHE A O 1
ATOM 701 N N . ALA A 1 93 ? -9.867 -23.875 -9.234 1 98.25 93 ALA A N 1
ATOM 702 C CA . ALA A 1 93 ? -9.719 -25.328 -9.195 1 98.25 93 ALA A CA 1
ATOM 703 C C . ALA A 1 93 ? -8.359 -25.75 -9.742 1 98.25 93 ALA A C 1
ATOM 705 O O . ALA A 1 93 ? -7.738 -26.688 -9.227 1 98.25 93 ALA A O 1
ATOM 706 N N . GLU A 1 94 ? -7.898 -25.125 -10.789 1 98.38 94 GLU A N 1
ATOM 707 C CA . GLU A 1 94 ? -6.652 -25.5 -11.445 1 98.38 94 GLU A CA 1
ATOM 708 C C . GLU A 1 94 ? -5.445 -25.156 -10.578 1 98.38 94 GLU A C 1
ATOM 710 O O . GLU A 1 94 ? -4.324 -25.578 -10.867 1 98.38 94 GLU A O 1
ATOM 715 N N . LEU A 1 95 ? -5.664 -24.438 -9.445 1 98.69 95 LEU A N 1
ATOM 716 C CA . LEU A 1 95 ? -4.582 -24.016 -8.562 1 98.69 95 LEU A CA 1
ATOM 717 C C . LEU A 1 95 ? -4.66 -24.75 -7.223 1 98.69 95 LEU A C 1
ATOM 719 O O . LEU A 1 95 ? -4.004 -24.344 -6.258 1 98.69 95 LEU A O 1
ATOM 723 N N . THR A 1 96 ? -5.48 -25.766 -7.109 1 98.31 96 THR A N 1
ATOM 724 C CA . THR A 1 96 ? -5.648 -26.516 -5.863 1 98.31 96 THR A CA 1
ATOM 725 C C . THR A 1 96 ? -4.289 -26.844 -5.25 1 98.31 96 THR A C 1
ATOM 727 O O . THR A 1 96 ? -3.418 -27.391 -5.93 1 98.31 96 THR A O 1
ATOM 730 N N . PRO A 1 97 ? -4.125 -26.469 -4.031 1 98.06 97 PRO A N 1
ATOM 731 C CA . PRO A 1 97 ? -2.842 -26.766 -3.396 1 98.06 97 PRO A CA 1
ATOM 732 C C . PRO A 1 97 ? -2.561 -28.266 -3.305 1 98.06 97 PRO A C 1
ATOM 734 O O . PRO A 1 97 ? -3.463 -29.047 -2.994 1 98.06 97 PRO A O 1
ATOM 737 N N . LEU A 1 98 ? -1.373 -28.641 -3.543 1 96.62 98 LEU A N 1
ATOM 738 C CA . LEU A 1 98 ? -0.922 -30.031 -3.377 1 96.62 98 LEU A CA 1
ATOM 739 C C . LEU A 1 98 ? -0.331 -30.234 -1.988 1 96.62 98 LEU A C 1
ATOM 741 O O . LEU A 1 98 ? 0.028 -29.281 -1.306 1 96.62 98 LEU A O 1
ATOM 745 N N . PRO A 1 99 ? -0.288 -31.562 -1.52 1 93.62 99 PRO A N 1
ATOM 746 C CA . PRO A 1 99 ? 0.382 -31.828 -0.243 1 93.62 99 PRO A CA 1
ATOM 747 C C . PRO A 1 99 ? 1.785 -31.219 -0.179 1 93.62 99 PRO A C 1
ATOM 749 O O . PRO A 1 99 ? 2.549 -31.328 -1.143 1 93.62 99 PRO A O 1
ATOM 752 N N . GLY A 1 100 ? 2.053 -30.5 0.89 1 93 100 GLY A N 1
ATOM 753 C CA . GLY A 1 100 ? 3.365 -29.891 1.057 1 93 100 GLY A CA 1
ATOM 754 C C . GLY A 1 100 ? 3.385 -28.406 0.721 1 93 100 GLY A C 1
ATOM 755 O O . GLY A 1 100 ? 4.27 -27.672 1.167 1 93 100 GLY A O 1
ATOM 756 N N . GLU A 1 101 ? 2.502 -27.984 -0.156 1 97.25 101 GLU A N 1
ATOM 757 C CA . GLU A 1 101 ? 2.404 -26.547 -0.44 1 97.25 101 GLU A CA 1
ATOM 758 C C . GLU A 1 101 ? 1.77 -25.797 0.727 1 97.25 101 GLU A C 1
ATOM 760 O O . GLU A 1 101 ? 0.838 -26.297 1.361 1 97.25 101 GLU A O 1
ATOM 765 N N . VAL A 1 102 ? 2.27 -24.672 0.997 1 98 102 VAL A N 1
ATOM 766 C CA . VAL A 1 102 ? 1.824 -23.875 2.143 1 98 102 VAL A CA 1
ATOM 767 C C . VAL A 1 102 ? 0.53 -23.141 1.794 1 98 102 VAL A C 1
ATOM 769 O O . VAL A 1 102 ? 0.388 -22.609 0.689 1 98 102 VAL A O 1
ATOM 772 N N . VAL A 1 103 ? -0.401 -23.125 2.699 1 98.31 103 VAL A N 1
ATOM 773 C CA . VAL A 1 103 ? -1.625 -22.344 2.594 1 98.31 103 VAL A CA 1
ATOM 774 C C . VAL A 1 103 ? -1.741 -21.406 3.793 1 98.31 103 VAL A C 1
ATOM 776 O O . VAL A 1 103 ? -1.658 -21.844 4.941 1 98.31 103 VAL A O 1
ATOM 779 N N . VAL A 1 104 ? -1.894 -20.125 3.545 1 98.5 104 VAL A N 1
ATOM 780 C CA . VAL A 1 104 ? -2.047 -19.125 4.59 1 98.5 104 VAL A CA 1
ATOM 781 C C . VAL A 1 104 ? -3.398 -18.422 4.438 1 98.5 104 VAL A C 1
ATOM 783 O O . VAL A 1 104 ? -3.727 -17.922 3.363 1 98.5 104 VAL A O 1
ATOM 786 N N . HIS A 1 105 ? -4.199 -18.359 5.434 1 97.25 105 HIS A N 1
ATOM 787 C CA . HIS A 1 105 ? -5.473 -17.656 5.449 1 97.25 105 HIS A CA 1
ATOM 788 C C . HIS A 1 105 ? -5.32 -16.266 6.051 1 97.25 105 HIS A C 1
ATOM 790 O O . HIS A 1 105 ? -4.605 -16.078 7.039 1 97.25 105 HIS A O 1
ATOM 796 N N . LYS A 1 106 ? -5.957 -15.344 5.418 1 96.94 106 LYS A N 1
ATOM 797 C CA . LYS A 1 106 ? -5.879 -13.984 5.934 1 96.94 106 LYS A CA 1
ATOM 798 C C . LYS A 1 106 ? -7.266 -13.344 6.008 1 96.94 106 LYS A C 1
ATOM 800 O O . LYS A 1 106 ? -8.188 -13.773 5.312 1 96.94 106 LYS A O 1
ATOM 805 N N . ARG A 1 107 ? -7.367 -12.242 6.801 1 95.06 107 ARG A N 1
ATOM 806 C CA . ARG A 1 107 ? -8.609 -11.492 6.949 1 95.06 107 ARG A CA 1
ATOM 807 C C . ARG A 1 107 ? -8.461 -10.07 6.422 1 95.06 107 ARG A C 1
ATOM 809 O O . ARG A 1 107 ? -9.453 -9.406 6.129 1 95.06 107 ARG A O 1
ATOM 816 N N . LEU A 1 108 ? -7.25 -9.57 6.309 1 96.31 108 LEU A N 1
ATOM 817 C CA . LEU A 1 108 ? -6.949 -8.203 5.906 1 96.31 108 LEU A CA 1
ATOM 818 C C . LEU A 1 108 ? -6.262 -8.18 4.547 1 96.31 108 LEU A C 1
ATOM 820 O O . LEU A 1 108 ? -5.793 -9.211 4.062 1 96.31 108 LEU A O 1
ATOM 824 N N . PRO A 1 109 ? -6.195 -7.055 3.881 1 96.75 109 PRO A N 1
ATOM 825 C CA . PRO A 1 109 ? -5.633 -6.965 2.531 1 96.75 109 PRO A CA 1
ATOM 826 C C . PRO A 1 109 ? -4.168 -7.398 2.473 1 96.75 109 PRO A C 1
ATOM 828 O O . PRO A 1 109 ? -3.775 -8.141 1.564 1 96.75 109 PRO A O 1
ATOM 831 N N . GLY A 1 110 ? -3.348 -6.93 3.404 1 98.31 110 GLY A N 1
ATOM 832 C CA . GLY A 1 110 ? -1.95 -7.328 3.447 1 98.31 110 GLY A CA 1
ATOM 833 C C . GLY A 1 110 ? -1.751 -8.742 3.953 1 98.31 110 GLY A C 1
ATOM 834 O O . GLY A 1 110 ? -2.193 -9.086 5.055 1 98.31 110 GLY A O 1
ATOM 835 N N . SER A 1 111 ? -1.008 -9.547 3.291 1 98.81 111 SER A N 1
ATOM 836 C CA . SER A 1 111 ? -0.917 -10.977 3.568 1 98.81 111 SER A CA 1
ATOM 837 C C . SER A 1 111 ? -0.067 -11.242 4.805 1 98.81 111 SER A C 1
ATOM 839 O O . SER A 1 111 ? -0.115 -12.336 5.371 1 98.81 111 SER A O 1
ATOM 841 N N . PHE A 1 112 ? 0.72 -10.273 5.219 1 98.69 112 PHE A N 1
ATOM 842 C CA . PHE A 1 112 ? 1.58 -10.469 6.383 1 98.69 112 PHE A CA 1
ATOM 843 C C . PHE A 1 112 ? 0.865 -10.047 7.66 1 98.69 112 PHE A C 1
ATOM 845 O O . PHE A 1 112 ? 1.324 -10.359 8.766 1 98.69 112 PHE A O 1
ATOM 852 N N . SER A 1 113 ? -0.254 -9.297 7.5 1 97.81 113 SER A N 1
ATOM 853 C CA . SER A 1 113 ? -0.941 -8.734 8.656 1 97.81 113 SER A CA 1
ATOM 854 C C . SER A 1 113 ? -1.709 -9.812 9.422 1 97.81 113 SER A C 1
ATOM 856 O O . SER A 1 113 ? -2.682 -10.367 8.906 1 97.81 113 SER A O 1
ATOM 858 N N . GLN A 1 114 ? -1.256 -10.125 10.672 1 97.25 114 GLN A N 1
ATOM 859 C CA . GLN A 1 114 ? -1.929 -11.062 11.562 1 97.25 114 GLN A CA 1
ATOM 860 C C . GLN A 1 114 ? -1.966 -12.461 10.953 1 97.25 114 GLN A C 1
ATOM 862 O O . GLN A 1 114 ? -3.006 -13.125 10.969 1 97.25 114 GLN A O 1
ATOM 867 N N . THR A 1 115 ? -0.959 -12.922 10.281 1 98.31 115 THR A N 1
ATOM 868 C CA . THR A 1 115 ? -0.778 -14.25 9.711 1 98.31 115 THR A CA 1
ATOM 869 C C . THR A 1 115 ? 0.607 -14.797 10.047 1 98.31 115 THR A C 1
ATOM 871 O O . THR A 1 115 ? 1.433 -14.094 10.633 1 98.31 115 THR A O 1
ATOM 874 N N . ASP A 1 116 ? 0.872 -15.992 9.727 1 98.5 116 ASP A N 1
ATOM 875 C CA . ASP A 1 116 ? 2.191 -16.578 9.938 1 98.5 116 ASP A CA 1
ATOM 876 C C . ASP A 1 116 ? 2.979 -16.641 8.633 1 98.5 116 ASP A C 1
ATOM 878 O O . ASP A 1 116 ? 3.898 -17.453 8.492 1 98.5 116 ASP A O 1
ATOM 882 N N . LEU A 1 117 ? 2.602 -15.828 7.633 1 98.69 117 LEU A N 1
ATOM 883 C CA . LEU A 1 117 ? 3.229 -15.859 6.312 1 98.69 117 LEU A CA 1
ATOM 884 C C . LEU A 1 117 ? 4.738 -15.68 6.426 1 98.69 117 LEU A C 1
ATOM 886 O O . LEU A 1 117 ? 5.5 -16.422 5.789 1 98.69 117 LEU A O 1
ATOM 890 N N . HIS A 1 118 ? 5.152 -14.68 7.207 1 98.62 118 HIS A N 1
ATOM 891 C CA . HIS A 1 118 ? 6.582 -14.422 7.324 1 98.62 118 HIS A CA 1
ATOM 892 C C . HIS A 1 118 ? 7.32 -15.648 7.848 1 98.62 118 HIS A C 1
ATOM 894 O O . HIS A 1 118 ? 8.383 -16.016 7.328 1 98.62 118 HIS A O 1
ATOM 900 N N . GLU A 1 119 ? 6.793 -16.266 8.836 1 98.44 119 GLU A N 1
ATOM 901 C CA . GLU A 1 119 ? 7.387 -17.469 9.391 1 98.44 119 GLU A CA 1
ATOM 902 C C . GLU A 1 119 ? 7.469 -18.578 8.344 1 98.44 119 GLU A C 1
ATOM 904 O O . GLU A 1 119 ? 8.492 -19.25 8.227 1 98.44 119 GLU A O 1
ATOM 909 N N . GLN A 1 120 ? 6.398 -18.766 7.59 1 98.19 120 GLN A N 1
ATOM 910 C CA . GLN A 1 120 ? 6.367 -19.797 6.551 1 98.19 120 GLN A CA 1
ATOM 911 C C . GLN A 1 120 ? 7.422 -19.531 5.484 1 98.19 120 GLN A C 1
ATOM 913 O O . GLN A 1 120 ? 8.094 -20.453 5.02 1 98.19 120 GLN A O 1
ATOM 918 N N . LEU A 1 121 ? 7.57 -18.281 5.094 1 98.38 121 LEU A N 1
ATOM 919 C CA . LEU A 1 121 ? 8.539 -17.906 4.066 1 98.38 121 LEU A CA 1
ATOM 920 C C . LEU A 1 121 ? 9.969 -18.109 4.566 1 98.38 121 LEU A C 1
ATOM 922 O O . LEU A 1 121 ? 10.836 -18.531 3.801 1 98.38 121 LEU A O 1
ATOM 926 N N . GLN A 1 122 ? 10.211 -17.797 5.871 1 97.62 122 GLN A N 1
ATOM 927 C CA . GLN A 1 122 ? 11.523 -18.031 6.449 1 97.62 122 GLN A CA 1
ATOM 928 C C . GLN A 1 122 ? 11.891 -19.516 6.426 1 97.62 122 GLN A C 1
ATOM 930 O O . GLN A 1 122 ? 13.039 -19.875 6.188 1 97.62 122 GLN A O 1
ATOM 935 N N . LYS A 1 123 ? 10.953 -20.359 6.637 1 96.12 123 LYS A N 1
ATOM 936 C CA . LYS A 1 123 ? 11.18 -21.812 6.598 1 96.12 123 LYS A CA 1
ATOM 937 C C . LYS A 1 123 ? 11.547 -22.266 5.191 1 96.12 123 LYS A C 1
ATOM 939 O O . LYS A 1 123 ? 12.375 -23.172 5.02 1 96.12 123 LYS A O 1
ATOM 944 N N . LEU A 1 124 ? 10.898 -21.672 4.191 1 95.19 124 LEU A N 1
ATOM 945 C CA . LEU A 1 124 ? 11.188 -22.031 2.809 1 95.19 124 LEU A CA 1
ATOM 946 C C . LEU A 1 124 ? 12.578 -21.562 2.402 1 95.19 124 LEU A C 1
ATOM 948 O O . LEU A 1 124 ? 13.203 -22.141 1.507 1 95.19 124 LEU A O 1
ATOM 952 N N . GLY A 1 125 ? 13.008 -20.359 2.986 1 94.25 125 GLY A N 1
ATOM 953 C CA . GLY A 1 125 ? 14.414 -19.984 2.936 1 94.25 125 GLY A CA 1
ATOM 954 C C . GLY A 1 125 ? 14.789 -19.234 1.676 1 94.25 125 GLY A C 1
ATOM 955 O O . GLY A 1 125 ? 15.969 -19.125 1.335 1 94.25 125 GLY A O 1
ATOM 956 N N . ARG A 1 126 ? 13.812 -18.797 0.944 1 93.75 126 ARG A N 1
ATOM 957 C CA . ARG A 1 126 ? 14.086 -18 -0.248 1 93.75 126 ARG A CA 1
ATOM 958 C C . ARG A 1 126 ? 13.797 -16.531 -0.001 1 93.75 126 ARG A C 1
ATOM 960 O O . ARG A 1 126 ? 12.734 -16.188 0.521 1 93.75 126 ARG A O 1
ATOM 967 N N . GLN A 1 127 ? 14.602 -15.68 -0.477 1 95.94 127 GLN A N 1
ATOM 968 C CA . GLN A 1 127 ? 14.469 -14.25 -0.223 1 95.94 127 GLN A CA 1
ATOM 969 C C . GLN A 1 127 ? 13.727 -13.555 -1.365 1 95.94 127 GLN A C 1
ATOM 971 O O . GLN A 1 127 ? 13.289 -12.414 -1.223 1 95.94 127 GLN A O 1
ATOM 976 N N . LYS A 1 128 ? 13.68 -14.227 -2.545 1 98.25 128 LYS A N 1
ATOM 977 C CA . LYS A 1 128 ? 12.969 -13.688 -3.695 1 98.25 128 LYS A CA 1
ATOM 978 C C . LYS A 1 128 ? 11.523 -14.188 -3.734 1 98.25 128 LYS A C 1
ATOM 980 O O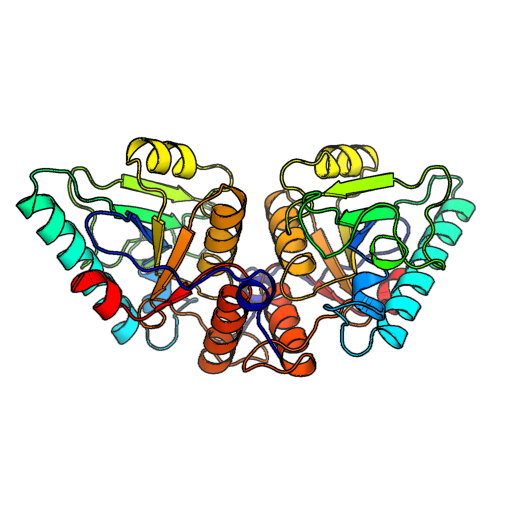 . LYS A 1 128 ? 11.273 -15.383 -3.592 1 98.25 128 LYS A O 1
ATOM 985 N N . LEU A 1 129 ? 10.609 -13.25 -3.857 1 98.88 129 LEU A N 1
ATOM 986 C CA . LEU A 1 129 ? 9.203 -13.594 -3.998 1 98.88 129 LEU A CA 1
ATOM 987 C C . LEU A 1 129 ? 8.695 -13.25 -5.395 1 98.88 129 LEU A C 1
ATOM 989 O O . LEU A 1 129 ? 8.914 -12.141 -5.879 1 98.88 129 LEU A O 1
ATOM 993 N N . VAL A 1 130 ? 8.125 -14.188 -6.066 1 98.88 130 VAL A N 1
ATOM 994 C CA . VAL A 1 130 ? 7.32 -13.945 -7.262 1 98.88 130 VAL A CA 1
ATOM 995 C C . VAL A 1 130 ? 5.848 -13.836 -6.883 1 98.88 130 VAL A C 1
ATOM 997 O O . VAL A 1 130 ? 5.211 -14.836 -6.543 1 98.88 130 VAL A O 1
ATOM 1000 N N . ILE A 1 131 ? 5.297 -12.625 -6.941 1 98.94 131 ILE A N 1
ATOM 1001 C CA . ILE A 1 131 ? 3.979 -12.344 -6.387 1 98.94 131 ILE A CA 1
ATOM 1002 C C . ILE A 1 131 ? 2.961 -12.211 -7.516 1 98.94 131 ILE A C 1
ATOM 1004 O O . ILE A 1 131 ? 3.152 -11.422 -8.445 1 98.94 131 ILE A O 1
ATOM 1008 N N . VAL A 1 132 ? 1.888 -12.984 -7.469 1 98.94 132 VAL A N 1
ATOM 1009 C CA . VAL A 1 132 ? 0.829 -13.008 -8.469 1 98.94 132 VAL A CA 1
ATOM 1010 C C . VAL A 1 132 ? -0.535 -13.016 -7.785 1 98.94 132 VAL A C 1
ATOM 1012 O O . VAL A 1 132 ? -0.622 -13.156 -6.562 1 98.94 132 VAL A O 1
ATOM 1015 N N . GLY A 1 133 ? -1.572 -12.789 -8.57 1 98.88 133 GLY A N 1
ATOM 1016 C CA . GLY A 1 133 ? -2.918 -12.898 -8.031 1 98.88 133 GLY A CA 1
ATOM 1017 C C . GLY A 1 133 ? -3.686 -11.594 -8.07 1 98.88 133 GLY A C 1
ATOM 1018 O O . GLY A 1 133 ? -3.641 -10.867 -9.062 1 98.88 133 GLY A O 1
ATOM 1019 N N . TYR A 1 134 ? -4.508 -11.367 -6.957 1 98.75 134 TYR A N 1
ATOM 1020 C CA . TYR A 1 134 ? -5.492 -10.289 -7.004 1 98.75 134 TYR A CA 1
ATOM 1021 C C . TYR A 1 134 ? -5.617 -9.609 -5.641 1 98.75 134 TYR A C 1
ATOM 1023 O O . TYR A 1 134 ? -5.426 -10.25 -4.605 1 98.75 134 TYR A O 1
ATOM 1031 N N . MET A 1 135 ? -6.027 -8.398 -5.746 1 98.31 135 MET A N 1
ATOM 1032 C CA . MET A 1 135 ? -6.055 -7.457 -6.859 1 98.31 135 MET A CA 1
ATOM 1033 C C . MET A 1 135 ? -4.77 -6.637 -6.906 1 98.31 135 MET A C 1
ATOM 1035 O O . MET A 1 135 ? -4.168 -6.352 -5.867 1 98.31 135 MET A O 1
ATOM 1039 N N . THR A 1 136 ? -4.355 -6.242 -8.047 1 98.81 136 THR A N 1
ATOM 1040 C CA . THR A 1 136 ? -3.076 -5.562 -8.234 1 98.81 136 THR A CA 1
ATOM 1041 C C . THR A 1 136 ? -2.982 -4.336 -7.332 1 98.81 136 THR A C 1
ATOM 1043 O O . THR A 1 136 ? -1.984 -4.145 -6.637 1 98.81 136 THR A O 1
ATOM 1046 N N . HIS A 1 137 ? -4.047 -3.523 -7.195 1 98.56 137 HIS A N 1
ATOM 1047 C CA . HIS A 1 137 ? -3.99 -2.207 -6.57 1 98.56 137 HIS A CA 1
ATOM 1048 C C . HIS A 1 137 ? -4.191 -2.307 -5.062 1 98.56 137 HIS A C 1
ATOM 1050 O O . HIS A 1 137 ? -3.994 -1.327 -4.34 1 98.56 137 HIS A O 1
ATOM 1056 N N . LEU A 1 138 ? -4.57 -3.486 -4.52 1 98.12 138 LEU A N 1
ATOM 1057 C CA . LEU A 1 138 ? -4.953 -3.588 -3.117 1 98.12 138 LEU A CA 1
ATOM 1058 C C . LEU A 1 138 ? -4.156 -4.68 -2.414 1 98.12 138 LEU A C 1
ATOM 1060 O O . LEU A 1 138 ? -3.059 -4.43 -1.913 1 98.12 138 LEU A O 1
ATOM 1064 N N . CYS A 1 139 ? -4.621 -5.902 -2.455 1 98.62 139 CYS A N 1
ATOM 1065 C CA . CYS A 1 139 ? -3.994 -6.961 -1.671 1 98.62 139 CYS A CA 1
ATOM 1066 C C . CYS A 1 139 ? -2.6 -7.273 -2.197 1 98.62 139 CYS A C 1
ATOM 1068 O O . CYS A 1 139 ? -1.676 -7.516 -1.416 1 98.62 139 CYS A O 1
ATOM 1070 N N . VAL A 1 140 ? -2.438 -7.34 -3.529 1 98.88 140 VAL A N 1
ATOM 1071 C CA . VAL A 1 140 ? -1.141 -7.621 -4.133 1 98.88 140 VAL A CA 1
ATOM 1072 C C . VAL A 1 140 ? -0.159 -6.5 -3.797 1 98.88 140 VAL A C 1
ATOM 1074 O O . VAL A 1 140 ? 0.958 -6.762 -3.346 1 98.88 140 VAL A O 1
ATOM 1077 N N . SER A 1 141 ? -0.577 -5.27 -4.004 1 98.75 141 SER A N 1
ATOM 1078 C CA . SER A 1 141 ? 0.267 -4.113 -3.73 1 98.75 141 SER A CA 1
ATOM 1079 C C . SER A 1 141 ? 0.633 -4.035 -2.252 1 98.75 141 SER A C 1
ATOM 1081 O O . SER A 1 141 ? 1.801 -3.846 -1.905 1 98.75 141 SER A O 1
ATOM 1083 N N . MET A 1 142 ? -0.396 -4.195 -1.371 1 98.62 142 MET A N 1
ATOM 1084 C CA . MET A 1 142 ? -0.128 -4.129 0.063 1 98.62 142 MET A CA 1
ATOM 1085 C C . MET A 1 142 ? 0.85 -5.223 0.482 1 98.62 142 MET A C 1
ATOM 1087 O O . MET A 1 142 ? 1.789 -4.965 1.236 1 98.62 142 MET A O 1
ATOM 1091 N N . THR A 1 143 ? 0.683 -6.426 -0.003 1 98.88 143 THR A N 1
ATOM 1092 C CA . THR A 1 143 ? 1.534 -7.562 0.335 1 98.88 143 THR A CA 1
ATOM 1093 C C . THR A 1 143 ? 2.961 -7.332 -0.157 1 98.88 143 THR A C 1
ATOM 1095 O O . THR A 1 143 ? 3.922 -7.598 0.567 1 98.88 143 THR A O 1
ATOM 1098 N N . ALA A 1 144 ? 3.107 -6.824 -1.403 1 98.88 144 ALA A N 1
ATOM 1099 C CA . ALA A 1 144 ? 4.426 -6.555 -1.967 1 98.88 144 ALA A CA 1
ATOM 1100 C C . ALA A 1 144 ? 5.164 -5.492 -1.157 1 98.88 144 ALA A C 1
ATOM 1102 O O . ALA A 1 144 ? 6.367 -5.605 -0.92 1 98.88 144 ALA A O 1
ATOM 1103 N N . ARG A 1 145 ? 4.461 -4.496 -0.751 1 98.62 145 ARG A N 1
ATOM 1104 C CA . ARG A 1 145 ? 5.062 -3.422 0.033 1 98.62 145 ARG A CA 1
ATOM 1105 C C . ARG A 1 145 ? 5.484 -3.922 1.411 1 98.62 145 ARG A C 1
ATOM 1107 O O . ARG A 1 145 ? 6.559 -3.574 1.901 1 98.62 145 ARG A O 1
ATOM 1114 N N . GLN A 1 146 ? 4.645 -4.75 2.031 1 98.62 146 GLN A N 1
ATOM 1115 C CA . GLN A 1 146 ? 5.016 -5.379 3.295 1 98.62 146 GLN A CA 1
ATOM 1116 C C . GLN A 1 146 ? 6.27 -6.234 3.139 1 98.62 146 GLN A C 1
ATOM 1118 O O . GLN A 1 146 ? 7.168 -6.184 3.98 1 98.62 146 GLN A O 1
ATOM 1123 N N . ALA A 1 147 ? 6.266 -6.98 2.078 1 98.81 147 ALA A N 1
ATOM 1124 C CA . ALA A 1 147 ? 7.395 -7.875 1.824 1 98.81 147 ALA A CA 1
ATOM 1125 C C . ALA A 1 147 ? 8.695 -7.086 1.684 1 98.81 147 ALA A C 1
ATOM 1127 O O . ALA A 1 147 ? 9.734 -7.492 2.215 1 98.81 147 ALA A O 1
ATOM 1128 N N . LEU A 1 148 ? 8.617 -5.988 0.949 1 98 148 LEU A N 1
ATOM 1129 C CA . LEU A 1 148 ? 9.797 -5.145 0.79 1 98 148 LEU A CA 1
ATOM 1130 C C . LEU A 1 148 ? 10.32 -4.68 2.145 1 98 148 LEU A C 1
ATOM 1132 O O . LEU A 1 148 ? 11.531 -4.703 2.387 1 98 148 LEU A O 1
ATOM 1136 N N . GLU A 1 149 ? 9.461 -4.293 3.006 1 97.25 149 GLU A N 1
ATOM 1137 C CA . GLU A 1 149 ? 9.852 -3.76 4.305 1 97.25 149 GLU A CA 1
ATOM 1138 C C . GLU A 1 149 ? 10.406 -4.859 5.207 1 97.25 149 GLU A C 1
ATOM 1140 O O . GLU A 1 149 ? 11.086 -4.574 6.195 1 97.25 149 GLU A O 1
ATOM 1145 N N . LEU A 1 150 ? 10.094 -6.105 4.871 1 97.81 150 LEU A N 1
ATOM 1146 C CA . LEU A 1 150 ? 10.617 -7.246 5.613 1 97.81 150 LEU A CA 1
ATOM 1147 C C . LEU A 1 150 ? 11.922 -7.75 4.988 1 97.81 150 LEU A C 1
ATOM 1149 O O . LEU A 1 150 ? 12.508 -8.727 5.465 1 97.81 150 LEU A O 1
ATOM 1153 N N . GLY A 1 151 ? 12.359 -7.148 3.855 1 97.06 151 GLY A N 1
ATOM 1154 C CA . GLY A 1 151 ? 13.68 -7.422 3.297 1 97.06 151 GLY A CA 1
ATOM 1155 C C . GLY A 1 151 ? 13.633 -8.344 2.09 1 97.06 151 GLY A C 1
ATOM 1156 O O . GLY A 1 151 ? 14.68 -8.734 1.562 1 97.06 151 GLY A O 1
ATOM 1157 N N . TYR A 1 152 ? 12.469 -8.688 1.588 1 98.5 152 TYR A N 1
ATOM 1158 C CA . TYR A 1 152 ? 12.359 -9.562 0.425 1 98.5 152 TYR A CA 1
ATOM 1159 C C . TYR A 1 152 ? 12.602 -8.789 -0.864 1 98.5 152 TYR A C 1
ATOM 1161 O O . TYR A 1 152 ? 12.398 -7.574 -0.915 1 98.5 152 TYR A O 1
ATOM 1169 N N . THR A 1 153 ? 13.094 -9.508 -1.825 1 98.5 153 THR A N 1
ATOM 1170 C CA . THR A 1 153 ? 13.148 -9.023 -3.199 1 98.5 153 THR A CA 1
ATOM 1171 C C . THR A 1 153 ? 11.922 -9.477 -3.984 1 98.5 153 THR A C 1
ATOM 1173 O O . THR A 1 153 ? 11.695 -10.68 -4.148 1 98.5 153 THR A O 1
ATOM 1176 N N . ASN A 1 154 ? 11.164 -8.523 -4.453 1 98.81 154 ASN A N 1
ATOM 1177 C CA . ASN A 1 154 ? 9.898 -8.844 -5.098 1 98.81 154 ASN A CA 1
ATOM 1178 C C . ASN A 1 154 ? 10.016 -8.805 -6.621 1 98.81 154 ASN A C 1
ATOM 1180 O O . ASN A 1 154 ? 10.586 -7.867 -7.18 1 98.81 154 ASN A O 1
ATOM 1184 N N . LEU A 1 155 ? 9.523 -9.797 -7.266 1 98.81 155 LEU A N 1
ATOM 1185 C CA . LEU A 1 155 ? 9.266 -9.82 -8.695 1 98.81 155 LEU A CA 1
ATOM 1186 C C . LEU A 1 155 ? 7.773 -9.984 -8.977 1 98.81 155 LEU A C 1
ATOM 1188 O O . LEU A 1 155 ? 7.094 -10.766 -8.305 1 98.81 155 LEU A O 1
ATOM 1192 N N . MET A 1 156 ? 7.312 -9.266 -9.953 1 98.81 156 MET A N 1
ATOM 1193 C CA . MET A 1 156 ? 5.879 -9.25 -10.219 1 98.81 156 MET A CA 1
ATOM 1194 C C . MET A 1 156 ? 5.594 -9.523 -11.695 1 98.81 156 MET A C 1
ATOM 1196 O O . MET A 1 156 ? 5.734 -8.633 -12.531 1 98.81 156 MET A O 1
ATOM 1200 N N . PRO A 1 157 ? 5.195 -10.758 -12.039 1 98.81 157 PRO A N 1
ATOM 1201 C CA . PRO A 1 157 ? 4.727 -11.016 -13.406 1 98.81 157 PRO A CA 1
ATOM 1202 C C . PRO A 1 157 ? 3.467 -10.227 -13.758 1 98.81 157 PRO A C 1
ATOM 1204 O O . PRO A 1 157 ? 2.377 -10.555 -13.281 1 98.81 157 PRO A O 1
ATOM 1207 N N . SER A 1 158 ? 3.594 -9.297 -14.625 1 98.81 158 SER A N 1
ATOM 1208 C CA . SER A 1 158 ? 2.51 -8.375 -14.93 1 98.81 158 SER A CA 1
ATOM 1209 C C . SER A 1 158 ? 1.342 -9.086 -15.602 1 98.81 158 SER A C 1
ATOM 1211 O O . SER A 1 158 ? 0.21 -8.602 -15.578 1 98.81 158 SER A O 1
ATOM 1213 N N . ASP A 1 159 ? 1.582 -10.219 -16.234 1 98.75 159 ASP A N 1
ATOM 1214 C CA . ASP A 1 159 ? 0.534 -10.961 -16.938 1 98.75 159 ASP A CA 1
ATOM 1215 C C . ASP A 1 159 ? -0.189 -11.914 -15.984 1 98.75 159 ASP A C 1
ATOM 1217 O O . ASP A 1 159 ? -1.112 -12.617 -16.391 1 98.75 159 ASP A O 1
ATOM 1221 N N . ALA A 1 160 ? 0.207 -11.914 -14.664 1 98.81 160 ALA A N 1
ATOM 1222 C CA . ALA A 1 160 ? -0.365 -12.859 -13.703 1 98.81 160 ALA A CA 1
ATOM 1223 C C . ALA A 1 160 ? -0.979 -12.125 -12.516 1 98.81 160 ALA A C 1
ATOM 1225 O O . ALA A 1 160 ? -1.151 -12.703 -11.438 1 98.81 160 ALA A O 1
ATOM 1226 N N . VAL A 1 161 ? -1.208 -10.828 -12.672 1 98.88 161 VAL A N 1
ATOM 1227 C CA . VAL A 1 161 ? -1.925 -10.031 -11.68 1 98.88 161 VAL A CA 1
ATOM 1228 C C . VAL A 1 161 ? -3.096 -9.312 -12.352 1 98.88 161 VAL A C 1
ATOM 1230 O O . VAL A 1 161 ? -3.066 -9.047 -13.555 1 98.88 161 VAL A O 1
ATOM 1233 N N . GLY A 1 162 ? -4.082 -9.086 -11.578 1 98.69 162 GLY A N 1
ATOM 1234 C CA . GLY A 1 162 ? -5.258 -8.438 -12.133 1 98.69 162 GLY A CA 1
ATOM 1235 C C . GLY A 1 162 ? -6.031 -7.629 -11.102 1 98.69 162 GLY A C 1
ATOM 1236 O O . GLY A 1 162 ? -5.828 -7.797 -9.898 1 98.69 162 GLY A O 1
ATOM 1237 N N . THR A 1 163 ? -6.836 -6.773 -11.609 1 98.62 163 THR A N 1
ATOM 1238 C CA . THR A 1 163 ? -7.688 -5.938 -10.773 1 98.62 163 THR A CA 1
ATOM 1239 C C . THR A 1 163 ? -9.008 -5.633 -11.469 1 98.62 163 THR A C 1
ATOM 1241 O O . THR A 1 163 ? -9.312 -6.223 -12.508 1 98.62 163 THR A O 1
ATOM 1244 N N . ARG A 1 164 ? -9.789 -4.805 -10.859 1 98.31 164 ARG A N 1
ATOM 1245 C CA . ARG A 1 164 ? -11.125 -4.449 -11.328 1 98.31 164 ARG A CA 1
ATOM 1246 C C . ARG A 1 164 ? -11.242 -2.947 -11.57 1 98.31 164 ARG A C 1
ATOM 1248 O O . ARG A 1 164 ? -10.344 -2.186 -11.203 1 98.31 164 ARG A O 1
ATOM 1255 N N . ASP A 1 165 ? -12.344 -2.625 -12.258 1 98.19 165 ASP A N 1
ATOM 1256 C CA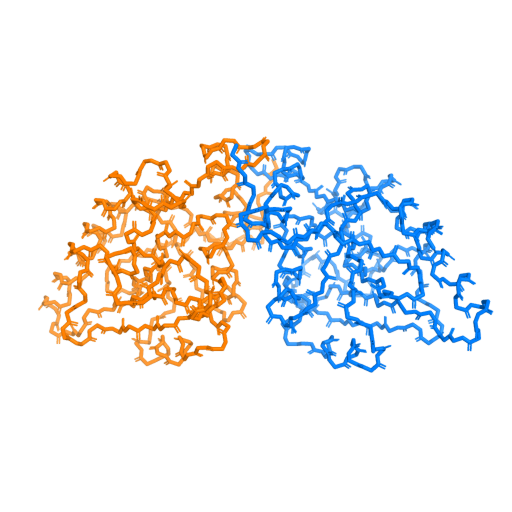 . ASP A 1 165 ? -12.672 -1.202 -12.32 1 98.19 165 ASP A CA 1
ATOM 1257 C C . ASP A 1 165 ? -12.984 -0.648 -10.93 1 98.19 165 ASP A C 1
ATOM 1259 O O . ASP A 1 165 ? -13.57 -1.34 -10.102 1 98.19 165 ASP A O 1
ATOM 1263 N N . ILE A 1 166 ? -12.578 0.549 -10.703 1 98.12 166 ILE A N 1
ATOM 1264 C CA . ILE A 1 166 ? -13.039 1.302 -9.547 1 98.12 166 ILE A CA 1
ATOM 1265 C C . ILE A 1 166 ? -13.562 2.666 -9.984 1 98.12 166 ILE A C 1
ATOM 1267 O O . ILE A 1 166 ? -13.359 3.074 -11.133 1 98.12 166 ILE A O 1
ATOM 1271 N N . PRO A 1 167 ? -14.305 3.338 -9.133 1 97.94 167 PRO A N 1
ATOM 1272 C CA . PRO A 1 167 ? -14.867 4.621 -9.562 1 97.94 167 PRO A CA 1
ATOM 1273 C C . PRO A 1 167 ? -13.812 5.566 -10.133 1 97.94 167 PRO A C 1
ATOM 1275 O O . PRO A 1 167 ? -12.828 5.875 -9.461 1 97.94 167 PRO A O 1
ATOM 1278 N N . GLY A 1 168 ? -13.977 5.871 -11.352 1 97.75 168 GLY A N 1
ATOM 1279 C CA . GLY A 1 168 ? -13.164 6.891 -11.992 1 97.75 168 GLY A CA 1
ATOM 1280 C C . GLY A 1 168 ? -11.914 6.332 -12.648 1 97.75 168 GLY A C 1
ATOM 1281 O O . GLY A 1 168 ? -11.156 7.07 -13.281 1 97.75 168 GLY A O 1
ATOM 1282 N N . VAL A 1 169 ? -11.664 5.031 -12.484 1 98.62 169 VAL A N 1
ATOM 1283 C CA . VAL A 1 169 ? -10.453 4.441 -13.055 1 98.62 169 VAL A CA 1
ATOM 1284 C C . VAL A 1 169 ? -10.773 3.059 -13.625 1 98.62 169 VAL A C 1
ATOM 1286 O O . VAL A 1 169 ? -11.266 2.184 -12.906 1 98.62 169 VAL A O 1
ATOM 1289 N N . SER A 1 170 ? -10.5 2.832 -14.914 1 98.62 170 SER A N 1
ATOM 1290 C CA . SER A 1 170 ? -10.711 1.523 -15.523 1 98.62 170 SER A CA 1
ATOM 1291 C C . SER A 1 170 ? -9.711 0.5 -14.992 1 98.62 170 SER A C 1
ATOM 1293 O O . SER A 1 170 ? -8.617 0.862 -14.555 1 98.62 170 SER A O 1
ATOM 1295 N N . ALA A 1 171 ? -10.07 -0.744 -15.062 1 98.62 171 ALA A N 1
ATOM 1296 C CA . ALA A 1 171 ? -9.188 -1.815 -14.625 1 98.62 171 ALA A CA 1
ATOM 1297 C C . ALA A 1 171 ? -7.84 -1.749 -15.344 1 98.62 171 ALA A C 1
ATOM 1299 O O . ALA A 1 171 ? -6.789 -1.974 -14.734 1 98.62 171 ALA A O 1
ATOM 1300 N N . ALA A 1 172 ? -7.883 -1.464 -16.641 1 98.5 172 ALA A N 1
ATOM 1301 C CA . ALA A 1 172 ? -6.656 -1.395 -17.422 1 98.5 172 ALA A CA 1
ATOM 1302 C C . ALA A 1 172 ? -5.75 -0.271 -16.938 1 98.5 172 ALA A C 1
ATOM 1304 O O . ALA A 1 172 ? -4.551 -0.477 -16.734 1 98.5 172 ALA A O 1
ATOM 1305 N N . GLU A 1 173 ? -6.289 0.927 -16.75 1 98.75 173 GLU A N 1
ATOM 1306 C CA . GLU A 1 173 ? -5.516 2.053 -16.219 1 98.75 173 GLU A CA 1
ATOM 1307 C C . GLU A 1 173 ? -5.031 1.781 -14.805 1 98.75 173 GLU A C 1
ATOM 1309 O O . GLU A 1 173 ? -3.877 2.062 -14.469 1 98.75 173 GLU A O 1
ATOM 1314 N N . LEU A 1 174 ? -5.957 1.246 -13.992 1 98.81 174 LEU A N 1
ATOM 1315 C CA . LEU A 1 174 ? -5.645 0.941 -12.594 1 98.81 174 LEU A CA 1
ATOM 1316 C C . LEU A 1 174 ? -4.477 -0.037 -12.5 1 98.81 174 LEU A C 1
ATOM 1318 O O . LEU A 1 174 ? -3.543 0.178 -11.727 1 98.81 174 LEU A O 1
ATOM 1322 N N . ASN A 1 175 ? -4.523 -1.074 -13.289 1 98.81 175 ASN A N 1
ATOM 1323 C CA . ASN A 1 175 ? -3.459 -2.074 -13.305 1 98.81 175 ASN A CA 1
ATOM 1324 C C . ASN A 1 175 ? -2.133 -1.477 -13.766 1 98.81 175 ASN A C 1
ATOM 1326 O O . ASN A 1 175 ? -1.094 -1.709 -13.148 1 98.81 175 ASN A O 1
ATOM 1330 N N . ARG A 1 176 ? -2.176 -0.704 -14.781 1 98.75 176 ARG A N 1
ATOM 1331 C CA . ARG A 1 176 ? -0.98 -0.075 -15.328 1 98.75 176 ARG A CA 1
ATOM 1332 C C . ARG A 1 176 ? -0.315 0.831 -14.297 1 98.75 176 ARG A C 1
ATOM 1334 O O . ARG A 1 176 ? 0.901 0.772 -14.109 1 98.75 176 ARG A O 1
ATOM 1341 N N . VAL A 1 177 ? -1.051 1.63 -13.672 1 98.88 177 VAL A N 1
ATOM 1342 C CA . VAL A 1 177 ? -0.498 2.609 -12.742 1 98.88 177 VAL A CA 1
ATOM 1343 C C . VAL A 1 177 ? -0.036 1.906 -11.461 1 98.88 177 VAL A C 1
ATOM 1345 O O . VAL A 1 177 ? 1.025 2.225 -10.922 1 98.88 177 VAL A O 1
ATOM 1348 N N . ALA A 1 178 ? -0.851 0.941 -10.961 1 98.88 178 ALA A N 1
ATOM 1349 C CA . ALA A 1 178 ? -0.435 0.178 -9.781 1 98.88 178 ALA A CA 1
ATOM 1350 C C . ALA A 1 178 ? 0.898 -0.522 -10.031 1 98.88 178 ALA A C 1
ATOM 1352 O O . ALA A 1 178 ? 1.773 -0.527 -9.156 1 98.88 178 ALA A O 1
ATOM 1353 N N . LEU A 1 179 ? 1.077 -1.081 -11.203 1 98.88 179 LEU A N 1
ATOM 1354 C CA . LEU A 1 179 ? 2.33 -1.746 -11.539 1 98.88 179 LEU A CA 1
ATOM 1355 C C . LEU A 1 179 ? 3.469 -0.738 -11.648 1 98.88 179 LEU A C 1
ATOM 1357 O O . LEU A 1 179 ? 4.602 -1.03 -11.258 1 98.88 179 LEU A O 1
ATOM 1361 N N . ALA A 1 180 ? 3.18 0.436 -12.18 1 98.81 180 ALA A N 1
ATOM 1362 C CA . ALA A 1 180 ? 4.195 1.481 -12.266 1 98.81 180 ALA A CA 1
ATOM 1363 C C . ALA A 1 180 ? 4.633 1.934 -10.875 1 98.81 1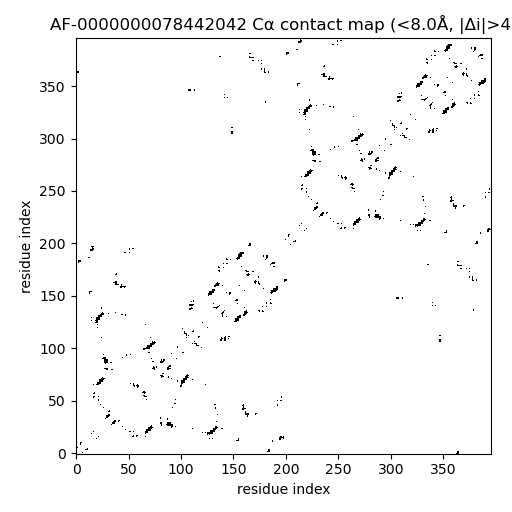80 ALA A C 1
ATOM 1365 O O . ALA A 1 180 ? 5.816 2.189 -10.641 1 98.81 180 ALA A O 1
ATOM 1366 N N . GLU A 1 181 ? 3.666 2.035 -9.945 1 98.69 181 GLU A N 1
ATOM 1367 C CA . GLU A 1 181 ? 3.992 2.367 -8.562 1 98.69 181 GLU A CA 1
ATOM 1368 C C . GLU A 1 181 ? 4.949 1.344 -7.957 1 98.69 181 GLU A C 1
ATOM 1370 O O . GLU A 1 181 ? 5.941 1.711 -7.324 1 98.69 181 GLU A O 1
ATOM 1375 N N . LEU A 1 182 ? 4.621 0.098 -8.133 1 98.69 182 LEU A N 1
ATOM 1376 C CA . LEU A 1 182 ? 5.43 -0.979 -7.574 1 98.69 182 LEU A CA 1
ATOM 1377 C C . LEU A 1 182 ? 6.805 -1.023 -8.234 1 98.69 182 LEU A C 1
ATOM 1379 O O . LEU A 1 182 ? 7.812 -1.28 -7.566 1 98.69 182 LEU A O 1
ATOM 1383 N N . ALA A 1 183 ? 6.867 -0.726 -9.531 1 98.62 183 ALA A N 1
ATOM 1384 C CA . ALA A 1 183 ? 8.125 -0.708 -10.273 1 98.62 183 ALA A CA 1
ATOM 1385 C C . ALA A 1 183 ? 9.031 0.423 -9.781 1 98.62 183 ALA A C 1
ATOM 1387 O O . ALA A 1 183 ? 10.258 0.341 -9.898 1 98.62 183 ALA A O 1
ATOM 1388 N N . ASP A 1 184 ? 8.422 1.435 -9.305 1 98.19 184 ASP A N 1
ATOM 1389 C CA . ASP A 1 184 ? 9.188 2.584 -8.836 1 98.19 184 ASP A CA 1
ATOM 1390 C C . ASP A 1 184 ? 10.102 2.201 -7.672 1 98.19 184 ASP A C 1
ATOM 1392 O O . ASP A 1 184 ? 11.289 2.531 -7.672 1 98.19 184 ASP A O 1
ATOM 1396 N N . SER A 1 185 ? 9.516 1.354 -6.73 1 96.88 185 SER A N 1
ATOM 1397 C CA . SER A 1 185 ? 10.305 1.257 -5.504 1 96.88 185 SER A CA 1
ATOM 1398 C C . SER A 1 185 ? 10.062 -0.075 -4.801 1 96.88 185 SER A C 1
ATOM 1400 O O . SER A 1 185 ? 10.641 -0.336 -3.742 1 96.88 185 SER A O 1
ATOM 1402 N N . THR A 1 186 ? 9.25 -0.987 -5.395 1 98.44 186 THR A N 1
ATOM 1403 C CA . THR A 1 186 ? 8.773 -2.107 -4.586 1 98.44 186 THR A CA 1
ATOM 1404 C C . THR A 1 186 ? 9.117 -3.436 -5.254 1 98.44 186 THR A C 1
ATOM 1406 O O . THR A 1 186 ? 9.469 -4.402 -4.574 1 98.44 186 THR A O 1
ATOM 1409 N N . ALA A 1 187 ? 9.039 -3.443 -6.613 1 98.69 187 ALA A N 1
ATOM 1410 C CA . ALA A 1 187 ? 9.18 -4.734 -7.281 1 98.69 187 ALA A CA 1
ATOM 1411 C C . ALA A 1 187 ? 9.766 -4.566 -8.68 1 98.69 187 ALA A C 1
ATOM 1413 O O . ALA A 1 187 ? 9.625 -3.506 -9.297 1 98.69 187 ALA A O 1
ATOM 1414 N N . THR A 1 188 ? 10.445 -5.578 -9.156 1 98.62 188 THR A N 1
ATOM 1415 C CA . THR A 1 188 ? 10.766 -5.691 -10.578 1 98.62 188 THR A CA 1
ATOM 1416 C C . THR A 1 188 ? 9.602 -6.297 -11.352 1 98.62 188 THR A C 1
ATOM 1418 O O . THR A 1 188 ? 9.125 -7.387 -11.016 1 98.62 188 THR A O 1
ATOM 1421 N N . ILE A 1 189 ? 9.094 -5.582 -12.32 1 98.75 189 ILE A N 1
ATOM 1422 C CA . ILE A 1 189 ? 7.984 -6.07 -13.133 1 98.75 189 ILE A CA 1
ATOM 1423 C C . ILE A 1 189 ? 8.516 -6.945 -14.266 1 98.75 189 ILE A C 1
ATOM 1425 O O . ILE A 1 189 ? 9.398 -6.523 -15.023 1 98.75 189 ILE A O 1
ATOM 1429 N N . ILE A 1 190 ? 7.988 -8.125 -14.352 1 98.38 190 ILE A N 1
ATOM 1430 C CA . ILE A 1 190 ? 8.43 -9.102 -15.344 1 98.38 190 ILE A CA 1
ATOM 1431 C C . ILE A 1 190 ? 7.215 -9.75 -16 1 98.38 190 ILE A C 1
ATOM 1433 O O . ILE A 1 190 ? 6.086 -9.289 -15.828 1 98.38 190 ILE A O 1
ATOM 1437 N N . LEU A 1 191 ? 7.484 -10.727 -16.891 1 98.06 191 LEU A N 1
ATOM 1438 C CA . LEU A 1 191 ? 6.465 -11.633 -17.406 1 98.06 191 LEU A CA 1
ATOM 1439 C C . LEU A 1 191 ? 6.625 -13.023 -16.797 1 98.06 191 LEU A C 1
ATOM 1441 O O . LEU A 1 191 ? 7.727 -13.414 -16.391 1 98.06 191 LEU A O 1
ATOM 1445 N N . SER A 1 192 ? 5.543 -13.734 -16.656 1 97.75 192 SER A N 1
ATOM 1446 C CA . SER A 1 192 ? 5.566 -15.07 -16.078 1 97.75 192 SER A CA 1
ATOM 1447 C C . SER A 1 192 ? 6.586 -15.961 -16.781 1 97.75 192 SER A C 1
ATOM 1449 O O . SER A 1 192 ? 7.266 -16.766 -16.141 1 97.75 192 SER A O 1
ATOM 1451 N N . LYS A 1 193 ? 6.73 -15.773 -18.078 1 95.81 193 LYS A N 1
ATOM 1452 C CA . LYS A 1 193 ? 7.637 -16.609 -18.859 1 95.81 193 LYS A CA 1
ATOM 1453 C C . LYS A 1 193 ? 9.094 -16.359 -18.469 1 95.81 193 LYS A C 1
ATOM 1455 O O . LYS A 1 193 ? 9.961 -17.188 -18.75 1 95.81 193 LYS A O 1
ATOM 1460 N N . ASP A 1 194 ? 9.367 -15.219 -17.844 1 94.31 194 ASP A N 1
ATOM 1461 C CA . ASP A 1 194 ? 10.727 -14.859 -17.453 1 94.31 194 ASP A CA 1
ATOM 1462 C C . ASP A 1 194 ? 11.188 -15.672 -16.25 1 94.31 194 ASP A C 1
ATOM 1464 O O . ASP A 1 194 ? 12.383 -15.75 -15.961 1 94.31 194 ASP A O 1
ATOM 1468 N N . VAL A 1 195 ? 10.312 -16.219 -15.406 1 92.88 195 VAL A N 1
ATOM 1469 C CA . VAL A 1 195 ? 10.625 -17.031 -14.242 1 92.88 195 VAL A CA 1
ATOM 1470 C C . VAL A 1 195 ? 10.781 -18.5 -14.656 1 92.88 195 VAL A C 1
ATOM 1472 O O . VAL A 1 195 ? 11.688 -19.188 -14.195 1 92.88 195 VAL A O 1
ATOM 1475 N N . ALA A 1 196 ? 9.883 -18.922 -15.469 1 72.25 196 ALA A N 1
ATOM 1476 C CA . ALA A 1 196 ? 9.711 -20.328 -15.844 1 72.25 196 ALA A CA 1
ATOM 1477 C C . ALA A 1 196 ? 10.906 -20.828 -16.656 1 72.25 196 ALA A C 1
ATOM 1479 O O . ALA A 1 196 ? 11.258 -22.016 -16.578 1 72.25 196 ALA A O 1
ATOM 1480 N N . ARG A 1 197 ? 11.602 -19.891 -17.344 1 63.38 197 ARG A N 1
ATOM 1481 C CA . ARG A 1 197 ? 12.703 -20.312 -18.219 1 63.38 197 ARG A CA 1
ATOM 1482 C C . ARG A 1 197 ? 14.039 -20.234 -17.484 1 63.38 197 ARG A C 1
ATOM 1484 O O . ARG A 1 197 ? 15.062 -20.688 -18 1 63.38 197 ARG A O 1
ATOM 1491 N N . ALA A 1 198 ? 13.984 -19.688 -16.344 1 54.22 198 ALA A N 1
ATOM 1492 C CA . ALA A 1 198 ? 15.289 -19.516 -15.711 1 54.22 198 ALA A CA 1
ATOM 1493 C C . ALA A 1 198 ? 15.68 -20.75 -14.898 1 54.22 198 ALA A C 1
ATOM 1495 O O . ALA A 1 198 ? 14.812 -21.453 -14.375 1 54.22 198 ALA A O 1
ATOM 1496 N N . MET B 1 1 ? -18.703 1.526 -11.594 1 83.38 1 MET B N 1
ATOM 1497 C CA . MET B 1 1 ? -18.5 0.448 -10.633 1 83.38 1 MET B CA 1
ATOM 1498 C C . MET B 1 1 ? -18.375 1.002 -9.219 1 83.38 1 MET B C 1
ATOM 1500 O O . MET B 1 1 ? -17.781 2.061 -9.008 1 83.38 1 MET B O 1
ATOM 1504 N N . ALA B 1 2 ? -19 0.343 -8.32 1 91.25 2 ALA B N 1
ATOM 1505 C CA . ALA B 1 2 ? -18.984 0.766 -6.926 1 91.25 2 ALA B CA 1
ATOM 1506 C C . ALA B 1 2 ? -17.609 0.522 -6.301 1 91.25 2 ALA B C 1
ATOM 1508 O O . ALA B 1 2 ? -16.906 -0.413 -6.688 1 91.25 2 ALA B O 1
ATOM 1509 N N . SER B 1 3 ? -17.219 1.412 -5.379 1 95.31 3 SER B N 1
ATOM 1510 C CA . SER B 1 3 ? -16.031 1.162 -4.559 1 95.31 3 SER B CA 1
ATOM 1511 C C . SER B 1 3 ? -16.297 0.049 -3.547 1 95.31 3 SER B C 1
ATOM 1513 O O . SER B 1 3 ? -17.438 -0.33 -3.309 1 95.31 3 SER B O 1
ATOM 1515 N N . PHE B 1 4 ? -15.242 -0.459 -3.002 1 94.06 4 PHE B N 1
ATOM 1516 C CA . PHE B 1 4 ? -15.383 -1.44 -1.932 1 94.06 4 PHE B CA 1
ATOM 1517 C C . PHE B 1 4 ? -16.188 -0.867 -0.774 1 94.06 4 PHE B C 1
ATOM 1519 O O . PHE B 1 4 ? -17.094 -1.528 -0.252 1 94.06 4 PHE B O 1
ATOM 1526 N N . PHE B 1 5 ? -15.914 0.383 -0.339 1 94.75 5 PHE B N 1
ATOM 1527 C CA . PHE B 1 5 ? -16.641 1.015 0.75 1 94.75 5 PHE B CA 1
ATOM 1528 C C . PHE B 1 5 ? -18.141 1.064 0.438 1 94.75 5 PHE B C 1
ATOM 1530 O O . PHE B 1 5 ? -18.969 0.778 1.304 1 94.75 5 PHE B O 1
ATOM 1537 N N . GLU B 1 6 ? -18.453 1.393 -0.831 1 94.19 6 GLU B N 1
ATOM 1538 C CA . GLU B 1 6 ? -19.859 1.426 -1.238 1 94.19 6 GLU B CA 1
ATOM 1539 C C . GLU B 1 6 ? -20.484 0.032 -1.19 1 94.19 6 GLU B C 1
ATOM 1541 O O . GLU B 1 6 ? -21.641 -0.125 -0.786 1 94.19 6 GLU B O 1
ATOM 1546 N N . MET B 1 7 ? -19.734 -0.973 -1.544 1 91.19 7 MET B N 1
ATOM 1547 C CA . MET B 1 7 ? -20.219 -2.344 -1.61 1 91.19 7 MET B CA 1
ATOM 1548 C C . MET B 1 7 ? -20.578 -2.865 -0.22 1 91.19 7 MET B C 1
ATOM 1550 O O . MET B 1 7 ? -21.5 -3.656 -0.063 1 91.19 7 MET B O 1
ATOM 1554 N N . ILE B 1 8 ? -19.812 -2.367 0.774 1 90.12 8 ILE B N 1
ATOM 1555 C CA . ILE B 1 8 ? -20.062 -2.887 2.115 1 90.12 8 ILE B CA 1
ATOM 1556 C C . ILE B 1 8 ? -20.922 -1.896 2.904 1 90.12 8 ILE B C 1
ATOM 1558 O O . ILE B 1 8 ? -21.125 -2.064 4.109 1 90.12 8 ILE B O 1
ATOM 1562 N N . GLY B 1 9 ? -21.328 -0.805 2.256 1 91.69 9 GLY B N 1
ATOM 1563 C CA . GLY B 1 9 ? -22.234 0.157 2.855 1 91.69 9 GLY B CA 1
ATOM 1564 C C . GLY B 1 9 ? -21.562 1.052 3.883 1 91.69 9 GLY B C 1
ATOM 1565 O O . GLY B 1 9 ? -22.219 1.526 4.816 1 91.69 9 GLY B O 1
ATOM 1566 N N . LYS B 1 10 ? -20.234 1.191 3.768 1 93.69 10 LYS B N 1
ATOM 1567 C CA . LYS B 1 10 ? -19.531 2.096 4.672 1 93.69 10 LYS B CA 1
ATOM 1568 C C . LYS B 1 10 ? -19.672 3.545 4.219 1 93.69 10 LYS B C 1
ATOM 1570 O O . LYS B 1 10 ? -19.234 3.908 3.129 1 93.69 10 LYS B O 1
ATOM 1575 N N . PRO B 1 11 ? -20.203 4.402 5.004 1 95.44 11 PRO B N 1
ATOM 1576 C CA . PRO B 1 11 ? -20.375 5.805 4.609 1 95.44 11 PRO B CA 1
ATOM 1577 C C . PRO B 1 11 ? -19.078 6.602 4.707 1 95.44 11 PRO B C 1
ATOM 1579 O O . PRO B 1 11 ? -18.156 6.223 5.441 1 95.44 11 PRO B O 1
ATOM 1582 N N . PRO B 1 12 ? -18.984 7.668 3.93 1 96.38 12 PRO B N 1
ATOM 1583 C CA . PRO B 1 12 ? -17.812 8.539 4.09 1 96.38 12 PRO B CA 1
ATOM 1584 C C . PRO B 1 12 ? -17.672 9.078 5.512 1 96.38 12 PRO B C 1
ATOM 1586 O O . PRO B 1 12 ? -18.688 9.383 6.16 1 96.38 12 PRO B O 1
ATOM 1589 N N . ALA B 1 13 ? -16.469 9.156 5.93 1 97.31 13 ALA B N 1
ATOM 1590 C CA . ALA B 1 13 ? -16.188 9.688 7.262 1 97.31 13 ALA B CA 1
ATOM 1591 C C . ALA B 1 13 ? -15.992 11.195 7.219 1 97.31 13 ALA B C 1
ATOM 1593 O O . ALA B 1 13 ? -15.75 11.773 6.156 1 97.31 13 ALA B O 1
ATOM 1594 N N . THR B 1 14 ? -16.172 11.844 8.305 1 96.88 14 THR B N 1
ATOM 1595 C CA . THR B 1 14 ? -15.852 13.25 8.5 1 96.88 14 THR B CA 1
ATOM 1596 C C . THR B 1 14 ? -14.891 13.422 9.672 1 96.88 14 THR B C 1
ATOM 1598 O O . THR B 1 14 ? -14.734 12.516 10.492 1 96.88 14 THR B O 1
ATOM 1601 N N . ALA B 1 15 ? -14.203 14.523 9.688 1 96.62 15 ALA B N 1
ATOM 1602 C CA . ALA B 1 15 ? -13.273 14.805 10.773 1 96.62 15 ALA B CA 1
ATOM 1603 C C . ALA B 1 15 ? -13.25 16.281 11.117 1 96.62 15 ALA B C 1
ATOM 1605 O O . ALA B 1 15 ? -13.461 17.141 10.25 1 96.62 15 ALA B O 1
ATOM 1606 N N . SER B 1 16 ? -13.031 16.562 12.375 1 95.88 16 SER B N 1
ATOM 1607 C CA . SER B 1 16 ? -12.703 17.891 12.859 1 95.88 16 SER B CA 1
ATOM 1608 C C . SER B 1 16 ? -11.359 17.906 13.578 1 95.88 16 SER B C 1
ATOM 1610 O O . SER B 1 16 ? -10.797 16.859 13.883 1 95.88 16 SER B O 1
ATOM 1612 N N . VAL B 1 17 ? -10.922 19.109 13.891 1 96.31 17 VAL B N 1
ATOM 1613 C CA . VAL B 1 17 ? -9.648 19.25 14.594 1 96.31 17 VAL B CA 1
ATOM 1614 C C . VAL B 1 17 ? -9.773 18.703 16.016 1 96.31 17 VAL B C 1
ATOM 1616 O O . VAL B 1 17 ? -8.766 18.453 16.672 1 96.31 17 VAL B O 1
ATOM 1619 N N . HIS B 1 18 ? -10.969 18.359 16.516 1 94.38 18 HIS B N 1
ATOM 1620 C CA . HIS B 1 18 ? -11.18 17.953 17.906 1 94.38 18 HIS B CA 1
ATOM 1621 C C . HIS B 1 18 ? -11.352 16.453 18.031 1 94.38 18 HIS B C 1
ATOM 1623 O O . HIS B 1 18 ? -11.242 15.898 19.125 1 94.38 18 HIS B O 1
ATOM 1629 N N . ASP B 1 19 ? -11.609 15.805 16.938 1 95.25 19 ASP B N 1
ATOM 1630 C CA . ASP B 1 19 ? -11.914 14.383 17.062 1 95.25 19 ASP B CA 1
ATOM 1631 C C . ASP B 1 19 ? -11.008 13.539 16.156 1 95.25 19 ASP B C 1
ATOM 1633 O O . ASP B 1 19 ? -11.328 12.398 15.852 1 95.25 19 ASP B O 1
ATOM 1637 N N . SER B 1 20 ? -9.922 14.188 15.664 1 97.62 20 SER B N 1
ATOM 1638 C CA . SER B 1 20 ? -8.984 13.484 14.797 1 97.62 20 SER B CA 1
ATOM 1639 C C . SER B 1 20 ? -7.543 13.875 15.117 1 97.62 20 SER B C 1
ATOM 1641 O O . SER B 1 20 ? -7.301 14.828 15.859 1 97.62 20 SER B O 1
ATOM 1643 N N . THR B 1 21 ? -6.621 13.07 14.711 1 98.5 21 THR B N 1
ATOM 1644 C CA . THR B 1 21 ? -5.199 13.375 14.75 1 98.5 21 THR B CA 1
ATOM 1645 C C . THR B 1 21 ? -4.672 13.703 13.359 1 98.5 21 THR B C 1
ATOM 1647 O O . THR B 1 21 ? -4.957 12.984 12.398 1 98.5 21 THR B O 1
ATOM 1650 N N . LEU B 1 22 ? -4.012 14.836 13.227 1 98.81 22 LEU B N 1
ATOM 1651 C CA . LE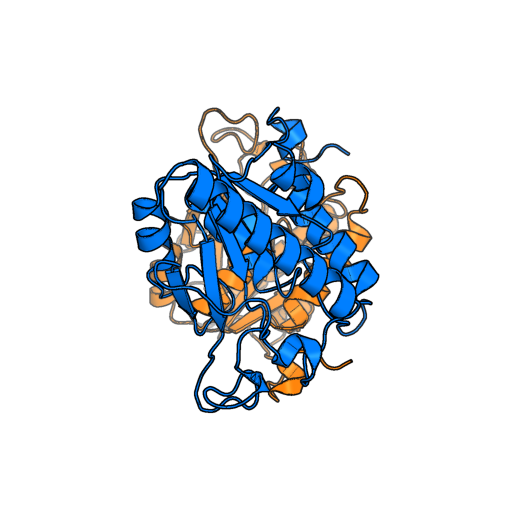U B 1 22 ? -3.326 15.18 11.984 1 98.81 22 LEU B CA 1
ATOM 1652 C C . LEU B 1 22 ? -1.994 14.445 11.875 1 98.81 22 LEU B C 1
ATOM 1654 O O . LEU B 1 22 ? -1.125 14.602 12.734 1 98.81 22 LEU B O 1
ATOM 1658 N N . LEU B 1 23 ? -1.835 13.586 10.914 1 98.94 23 LEU B N 1
ATOM 1659 C CA . LEU B 1 23 ? -0.608 12.852 10.641 1 98.94 23 LEU B CA 1
ATOM 1660 C C . LEU B 1 23 ? 0.101 13.406 9.414 1 98.94 23 LEU B C 1
ATOM 1662 O O . LEU B 1 23 ? -0.395 13.273 8.289 1 98.94 23 LEU B O 1
ATOM 1666 N N . ILE B 1 24 ? 1.219 14.016 9.562 1 98.94 24 ILE B N 1
ATOM 1667 C CA . ILE B 1 24 ? 1.965 14.672 8.5 1 98.94 24 ILE B CA 1
ATOM 1668 C C . ILE B 1 24 ? 3.131 13.789 8.062 1 98.94 24 ILE B C 1
ATOM 1670 O O . ILE B 1 24 ? 4.145 13.695 8.758 1 98.94 24 ILE B O 1
ATOM 1674 N N . VAL B 1 25 ? 3.039 13.242 6.898 1 98.94 25 VAL B N 1
ATOM 1675 C CA . VAL B 1 25 ? 4.004 12.258 6.422 1 98.94 25 VAL B CA 1
ATOM 1676 C C . VAL B 1 25 ? 5.094 12.953 5.609 1 98.94 25 VAL B C 1
ATOM 1678 O O . VAL B 1 25 ? 4.852 13.398 4.488 1 98.94 25 VAL B O 1
ATOM 1681 N N . ASP B 1 26 ? 6.227 13.086 6.102 1 98.62 26 ASP B N 1
ATOM 1682 C CA . ASP B 1 26 ? 7.48 13.398 5.418 1 98.62 26 ASP B CA 1
ATOM 1683 C C . ASP B 1 26 ? 7.418 14.766 4.754 1 98.62 26 ASP B C 1
ATOM 1685 O O . ASP B 1 26 ? 7.863 14.938 3.615 1 98.62 26 ASP B O 1
ATOM 1689 N N . ALA B 1 27 ? 6.789 15.742 5.406 1 98.75 27 ALA B N 1
ATOM 1690 C CA . ALA B 1 27 ? 6.801 17.094 4.855 1 98.75 27 ALA B CA 1
ATOM 1691 C C . ALA B 1 27 ? 8.172 17.734 5.031 1 98.75 27 ALA B C 1
ATOM 1693 O O . ALA B 1 27 ? 8.344 18.641 5.859 1 98.75 27 ALA B O 1
ATOM 1694 N N . GLN B 1 28 ? 9.07 17.312 4.246 1 98.56 28 GLN B N 1
ATOM 1695 C CA . GLN B 1 28 ? 10.484 17.672 4.348 1 98.56 28 GLN B CA 1
ATOM 1696 C C . GLN B 1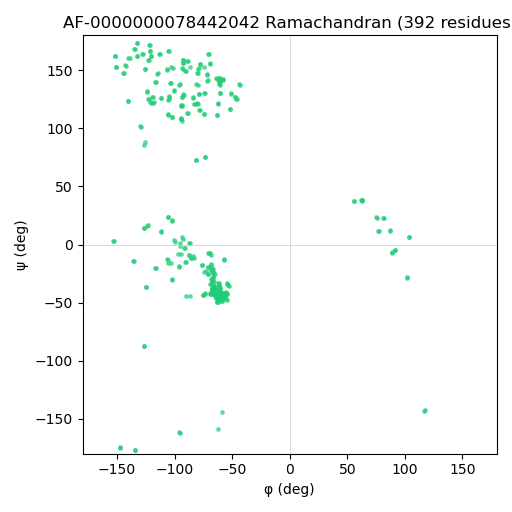 28 ? 10.969 18.344 3.076 1 98.56 28 GLN B C 1
ATOM 1698 O O . GLN B 1 28 ? 10.43 18.125 1.994 1 98.56 28 GLN B O 1
ATOM 1703 N N . ASN B 1 29 ? 12.094 19.031 3.16 1 98.38 29 ASN B N 1
ATOM 1704 C CA . ASN B 1 29 ? 12.609 19.875 2.086 1 98.38 29 ASN B CA 1
ATOM 1705 C C . ASN B 1 29 ? 13.055 19.047 0.888 1 98.38 29 ASN B C 1
ATOM 1707 O O . ASN B 1 29 ? 13.133 19.547 -0.232 1 98.38 29 ASN B O 1
ATOM 1711 N N . GLU B 1 30 ? 13.359 17.766 1.066 1 97.38 30 GLU B N 1
ATOM 1712 C CA . GLU B 1 30 ? 13.711 16.891 -0.049 1 97.38 30 GLU B CA 1
ATOM 1713 C C . GLU B 1 30 ? 12.625 16.906 -1.122 1 97.38 30 GLU B C 1
ATOM 1715 O O . GLU B 1 30 ? 12.922 16.875 -2.316 1 97.38 30 GLU B O 1
ATOM 1720 N N . TYR B 1 31 ? 11.359 17.047 -0.698 1 98.12 31 TYR B N 1
ATOM 1721 C CA . TYR B 1 31 ? 10.234 16.984 -1.622 1 98.12 31 TYR B CA 1
ATOM 1722 C C . TYR B 1 31 ? 9.969 18.344 -2.262 1 98.12 31 TYR B C 1
ATOM 1724 O O . TYR B 1 31 ? 9.18 18.453 -3.201 1 98.12 31 TYR B O 1
ATOM 1732 N N . ALA B 1 32 ? 10.602 19.391 -1.74 1 97.94 32 ALA B N 1
ATOM 1733 C CA . ALA B 1 32 ? 10.438 20.734 -2.293 1 97.94 32 ALA B CA 1
ATOM 1734 C C . ALA B 1 32 ? 11.633 21.125 -3.15 1 97.94 32 ALA B C 1
ATOM 1736 O O . ALA B 1 32 ? 11.492 21.844 -4.137 1 97.94 32 ALA B O 1
ATOM 1737 N N . GLU B 1 33 ? 12.812 20.562 -2.773 1 96.31 33 GLU B N 1
ATOM 1738 C CA . GLU B 1 33 ? 14.031 21.141 -3.338 1 96.31 33 GLU B CA 1
ATOM 1739 C C . GLU B 1 33 ? 14.992 20.031 -3.795 1 96.31 33 GLU B C 1
ATOM 1741 O O . GLU B 1 33 ? 15.945 20.312 -4.531 1 96.31 33 GLU B O 1
ATOM 1746 N N . GLY B 1 34 ? 14.75 18.875 -3.385 1 94.81 34 GLY B N 1
ATOM 1747 C CA . GLY B 1 34 ? 15.695 17.797 -3.633 1 94.81 34 GLY B CA 1
ATOM 1748 C C . GLY B 1 34 ? 15.367 16.984 -4.867 1 94.81 34 GLY B C 1
ATOM 1749 O O . GLY B 1 34 ? 14.688 17.469 -5.777 1 94.81 34 GLY B O 1
ATOM 1750 N N . ARG B 1 35 ? 15.969 15.797 -4.918 1 91.94 35 ARG B N 1
ATOM 1751 C CA . ARG B 1 35 ? 15.844 14.898 -6.062 1 91.94 35 ARG B CA 1
ATOM 1752 C C . ARG B 1 35 ? 14.43 14.344 -6.176 1 91.94 35 ARG B C 1
ATOM 1754 O O . ARG B 1 35 ? 14.008 13.93 -7.258 1 91.94 35 ARG B O 1
ATOM 1761 N N . PHE B 1 36 ? 13.648 14.445 -5.066 1 94.81 36 PHE B N 1
ATOM 1762 C CA . PHE B 1 36 ? 12.297 13.898 -5.047 1 94.81 36 PHE B CA 1
ATOM 1763 C C . PHE B 1 36 ? 11.266 15.016 -5.129 1 94.81 36 PHE B C 1
ATOM 1765 O O . PHE B 1 36 ? 10.117 14.836 -4.715 1 94.81 36 PHE B O 1
ATOM 1772 N N . LYS B 1 37 ? 11.688 16.078 -5.648 1 96.62 37 LYS B N 1
ATOM 1773 C CA . LYS B 1 37 ? 10.773 17.203 -5.75 1 96.62 37 LYS B CA 1
ATOM 1774 C C . LYS B 1 37 ? 9.43 16.781 -6.324 1 96.62 37 LYS B C 1
ATOM 1776 O O . LYS B 1 37 ? 9.375 16.156 -7.383 1 96.62 37 LYS B O 1
ATOM 1781 N N . THR B 1 38 ? 8.352 17.125 -5.609 1 98.12 38 THR B N 1
ATOM 1782 C CA . THR B 1 38 ? 6.996 16.781 -6.023 1 98.12 38 THR B CA 1
ATOM 1783 C C . THR B 1 38 ? 6.375 17.906 -6.844 1 98.12 38 THR B C 1
ATOM 1785 O O . THR B 1 38 ? 6.805 19.062 -6.758 1 98.12 38 THR B O 1
ATOM 1788 N N . VAL B 1 39 ? 5.445 17.562 -7.633 1 98.06 39 VAL B N 1
ATOM 1789 C CA . VAL B 1 39 ? 4.715 18.547 -8.422 1 98.06 39 VAL B CA 1
ATOM 1790 C C . VAL B 1 39 ? 3.668 19.234 -7.547 1 98.06 39 VAL B C 1
ATOM 1792 O O . VAL B 1 39 ? 2.941 18.578 -6.801 1 98.06 39 VAL B O 1
ATOM 1795 N N . GLY B 1 40 ? 3.611 20.578 -7.535 1 98.19 40 GLY B N 1
ATOM 1796 C CA . GLY B 1 40 ? 2.604 21.344 -6.812 1 98.19 40 GLY B CA 1
ATOM 1797 C C . GLY B 1 40 ? 2.924 21.5 -5.34 1 98.19 40 GLY B C 1
ATOM 1798 O O . GLY B 1 40 ? 2.023 21.719 -4.523 1 98.19 40 GLY B O 1
ATOM 1799 N N . VAL B 1 41 ? 4.223 21.375 -4.969 1 98.56 41 VAL B N 1
ATOM 1800 C CA . VAL B 1 41 ? 4.621 21.359 -3.564 1 98.56 41 VAL B CA 1
ATOM 1801 C C . VAL B 1 41 ? 4.246 22.672 -2.902 1 98.56 41 VAL B C 1
ATOM 1803 O O . VAL B 1 41 ? 3.885 22.703 -1.724 1 98.56 41 VAL B O 1
ATOM 1806 N N . GLU B 1 42 ? 4.27 23.797 -3.596 1 98.31 42 GLU B N 1
ATOM 1807 C CA . GLU B 1 42 ? 3.924 25.094 -3.018 1 98.31 42 GLU B CA 1
ATOM 1808 C C . GLU B 1 42 ? 2.467 25.125 -2.564 1 98.31 42 GLU B C 1
ATOM 1810 O O . GLU B 1 42 ? 2.15 25.688 -1.512 1 98.31 42 GLU B O 1
ATOM 1815 N N . GLN B 1 43 ? 1.624 24.547 -3.312 1 98.38 43 GLN B N 1
ATOM 1816 C CA . GLN B 1 43 ? 0.207 24.5 -2.965 1 98.38 43 GLN B CA 1
ATOM 1817 C C . GLN B 1 43 ? -0.058 23.484 -1.855 1 98.38 43 GLN B C 1
ATOM 1819 O O . GLN B 1 43 ? -0.823 23.766 -0.928 1 98.38 43 GLN B O 1
ATOM 1824 N N . THR B 1 44 ? 0.565 22.297 -1.943 1 98.81 44 THR B N 1
ATOM 1825 C CA . THR B 1 44 ? 0.292 21.25 -0.965 1 98.81 44 THR B CA 1
ATOM 1826 C C . THR B 1 44 ? 0.852 21.641 0.403 1 98.81 44 THR B C 1
ATOM 1828 O O . THR B 1 44 ? 0.197 21.422 1.427 1 98.81 44 THR B O 1
ATOM 1831 N N . ARG B 1 45 ? 2.1 22.203 0.42 1 98.69 45 ARG B N 1
ATOM 1832 C CA . ARG B 1 45 ? 2.67 22.562 1.716 1 98.69 45 ARG B CA 1
ATOM 1833 C C . ARG B 1 45 ? 1.888 23.703 2.367 1 98.69 45 ARG B C 1
ATOM 1835 O O . ARG B 1 45 ? 1.769 23.75 3.594 1 98.69 45 ARG B O 1
ATOM 1842 N N . LYS B 1 46 ? 1.302 24.609 1.562 1 98.5 46 LYS B N 1
ATOM 1843 C CA . LYS B 1 46 ? 0.428 25.641 2.104 1 98.5 46 LYS B CA 1
ATOM 1844 C C . LYS B 1 46 ? -0.814 25.031 2.746 1 98.5 46 LYS B C 1
ATOM 1846 O O . LYS B 1 46 ? -1.211 25.438 3.844 1 98.5 46 LYS B O 1
ATOM 1851 N N . ALA B 1 47 ? -1.451 24.094 2.107 1 98.69 47 ALA B N 1
ATOM 1852 C CA . ALA B 1 47 ? -2.627 23.406 2.645 1 98.69 47 ALA B CA 1
ATOM 1853 C C . ALA B 1 47 ? -2.295 22.688 3.943 1 98.69 47 ALA B C 1
ATOM 1855 O O . ALA B 1 47 ? -3.07 22.734 4.902 1 98.69 47 ALA B O 1
ATOM 1856 N N . ILE B 1 48 ? -1.134 22 3.986 1 98.81 48 ILE B N 1
ATOM 1857 C CA . ILE B 1 48 ? -0.7 21.312 5.191 1 98.81 48 ILE B CA 1
ATOM 1858 C C . ILE B 1 48 ? -0.509 22.312 6.328 1 98.81 48 ILE B C 1
ATOM 1860 O O . ILE B 1 48 ? -0.954 22.078 7.453 1 98.81 48 ILE B O 1
ATOM 1864 N N . HIS B 1 49 ? 0.11 23.438 5.984 1 98.62 49 HIS B N 1
ATOM 1865 C CA . HIS B 1 49 ? 0.355 24.469 6.984 1 98.62 49 HIS B CA 1
ATOM 1866 C C . HIS B 1 49 ? -0.953 25 7.562 1 98.62 49 HIS B C 1
ATOM 1868 O O . HIS B 1 49 ? -1.068 25.188 8.773 1 98.62 49 HIS B O 1
ATOM 1874 N N . GLU B 1 50 ? -1.899 25.234 6.727 1 97.94 50 GLU B N 1
ATOM 1875 C CA . GLU B 1 50 ? -3.199 25.719 7.176 1 97.94 50 GLU B CA 1
ATOM 1876 C C . GLU B 1 50 ? -3.873 24.719 8.109 1 97.94 50 GLU B C 1
ATOM 1878 O O . GLU B 1 50 ? -4.52 25.094 9.086 1 97.94 50 GLU B O 1
ATOM 1883 N N . LEU B 1 51 ? -3.764 23.422 7.832 1 98.38 51 LEU B N 1
ATOM 1884 C CA . LEU B 1 51 ? -4.301 22.391 8.703 1 98.38 51 LEU B CA 1
ATOM 1885 C C . LEU B 1 51 ? -3.592 22.406 10.055 1 98.38 51 LEU B C 1
ATOM 1887 O O . LEU B 1 51 ? -4.238 22.312 11.102 1 98.38 51 LEU B O 1
ATOM 1891 N N . VAL B 1 52 ? -2.229 22.5 9.984 1 98.25 52 VAL B N 1
ATOM 1892 C CA . VAL B 1 52 ? -1.447 22.531 11.219 1 98.25 52 VAL B CA 1
ATOM 1893 C C . VAL B 1 52 ? -1.925 23.688 12.102 1 98.25 52 VAL B C 1
ATOM 1895 O O . VAL B 1 52 ? -2.18 23.5 13.289 1 98.25 52 VAL B O 1
ATOM 1898 N N . GLU B 1 53 ? -2.113 24.844 11.477 1 97.31 53 GLU B N 1
ATOM 1899 C CA . GLU B 1 53 ? -2.578 26.016 12.219 1 97.31 53 GLU B CA 1
ATOM 1900 C C . GLU B 1 53 ? -3.973 25.781 12.797 1 97.31 53 GLU B C 1
ATOM 1902 O O . GLU B 1 53 ? -4.266 26.203 13.914 1 97.31 53 GLU B O 1
ATOM 1907 N N . ALA B 1 54 ? -4.844 25.172 12.07 1 97.31 54 ALA B N 1
ATOM 1908 C CA . ALA B 1 54 ? -6.195 24.891 12.539 1 97.31 54 ALA B CA 1
ATOM 1909 C C . ALA B 1 54 ? -6.168 23.953 13.75 1 97.31 54 ALA B C 1
ATOM 1911 O O . ALA B 1 54 ? -6.902 24.156 14.719 1 97.31 54 ALA B O 1
ATOM 1912 N N . TYR B 1 55 ? -5.367 22.875 13.688 1 97.44 55 TYR B N 1
ATOM 1913 C CA . TYR B 1 55 ? -5.266 21.953 14.797 1 97.44 55 TYR B CA 1
ATOM 1914 C C . TYR B 1 55 ? -4.691 22.625 16.031 1 97.44 55 TYR B C 1
ATOM 1916 O O . TYR B 1 55 ? -5.152 22.391 17.156 1 97.44 55 TYR B O 1
ATOM 1924 N N . ARG B 1 56 ? -3.691 23.469 15.852 1 96.69 56 ARG B N 1
ATOM 1925 C CA . ARG B 1 56 ? -3.1 24.203 16.969 1 96.69 56 ARG B CA 1
ATOM 1926 C C . ARG B 1 56 ? -4.109 25.172 17.578 1 96.69 56 ARG B C 1
ATOM 1928 O O . ARG B 1 56 ? -4.207 25.281 18.812 1 96.69 56 ARG B O 1
ATOM 1935 N N . ALA B 1 57 ? -4.848 25.875 16.719 1 95.25 57 ALA B N 1
ATOM 1936 C CA . ALA B 1 57 ? -5.895 26.766 17.203 1 95.25 57 ALA B CA 1
ATOM 1937 C C . ALA B 1 57 ? -6.961 26 17.984 1 95.25 57 ALA B C 1
ATOM 1939 O O . ALA B 1 57 ? -7.445 26.469 19.016 1 95.25 57 ALA B O 1
ATOM 1940 N N . GLY B 1 58 ? -7.32 24.859 17.484 1 93.31 58 GLY B N 1
ATOM 1941 C CA . GLY B 1 58 ? -8.281 24.016 18.172 1 93.31 58 GLY B CA 1
ATOM 1942 C C . GLY B 1 58 ? -7.801 23.578 19.547 1 93.31 58 GLY B C 1
ATOM 1943 O O . GLY B 1 58 ? -8.586 23.531 20.5 1 93.31 58 GLY B O 1
ATOM 1944 N N . ALA B 1 59 ? -6.578 23.203 19.625 1 91.75 59 ALA B N 1
ATOM 1945 C CA . ALA B 1 59 ? -5.98 22.781 20.891 1 91.75 59 ALA B CA 1
ATOM 1946 C C . ALA B 1 59 ? -5.988 23.922 21.906 1 91.75 59 ALA B C 1
ATOM 1948 O O . ALA B 1 59 ? -6.293 23.719 23.094 1 91.75 59 ALA B O 1
ATOM 1949 N N . THR B 1 60 ? -5.648 25.031 21.438 1 90.12 60 THR B N 1
ATOM 1950 C CA . THR B 1 60 ? -5.633 26.203 22.312 1 90.12 60 THR B CA 1
ATOM 1951 C C . THR B 1 60 ? -7.023 26.484 22.875 1 90.12 60 THR B C 1
ATOM 1953 O O . THR B 1 60 ? -7.168 26.781 24.062 1 90.12 60 THR B O 1
ATOM 1956 N N . SER B 1 61 ? -7.973 26.281 22.094 1 88.81 61 SER B N 1
ATOM 1957 C CA . SER B 1 61 ? -9.344 26.594 22.484 1 88.81 61 SER B CA 1
ATOM 1958 C C . SER B 1 61 ? -9.844 25.609 23.547 1 88.81 61 SER B C 1
ATOM 1960 O O . SER B 1 61 ? -10.703 25.938 24.359 1 88.81 61 SER B O 1
ATOM 1962 N N . THR B 1 62 ? -9.312 24.438 23.594 1 86.44 62 THR B N 1
ATOM 1963 C CA . THR B 1 62 ? -9.781 23.406 24.516 1 86.44 62 THR B CA 1
ATOM 1964 C C . THR B 1 62 ? -8.797 23.219 25.656 1 86.44 62 THR B C 1
ATOM 1966 O O . THR B 1 62 ? -9.102 22.547 26.656 1 86.44 62 THR B O 1
ATOM 1969 N N . GLY B 1 63 ? -7.598 23.766 25.516 1 84.44 63 GLY B N 1
ATOM 1970 C CA . GLY B 1 63 ? -6.566 23.594 26.516 1 84.44 63 GLY B CA 1
ATOM 1971 C C . GLY B 1 63 ? -5.895 22.234 26.453 1 84.44 63 GLY B C 1
ATOM 1972 O O . GLY B 1 63 ? -5.234 21.828 27.406 1 84.44 63 GLY B O 1
ATOM 1973 N N . LYS B 1 64 ? -6.164 21.531 25.406 1 82.31 64 LYS B N 1
ATOM 1974 C CA . LYS B 1 64 ? -5.539 20.234 25.188 1 82.31 64 LYS B CA 1
ATOM 1975 C C . LYS B 1 64 ? -4.402 20.328 24.172 1 82.31 64 LYS B C 1
ATOM 1977 O O . LYS B 1 64 ? -4.352 21.281 23.391 1 82.31 64 LYS B O 1
ATOM 1982 N N . PRO B 1 65 ? -3.477 19.484 24.297 1 85.56 65 PRO B N 1
ATOM 1983 C CA . PRO B 1 65 ? -2.432 19.469 23.266 1 85.56 65 PRO B CA 1
ATOM 1984 C C . PRO B 1 65 ? -2.975 19.188 21.875 1 85.56 65 PRO B C 1
ATOM 1986 O O . PRO B 1 65 ? -3.959 18.453 21.734 1 85.56 65 PRO B O 1
ATOM 1989 N N . ALA B 1 66 ? -2.377 19.891 20.938 1 92.06 66 ALA B N 1
ATOM 1990 C CA . ALA B 1 66 ? -2.76 19.625 19.547 1 92.06 66 ALA B CA 1
ATOM 1991 C C . ALA B 1 66 ? -2.475 18.172 19.172 1 92.06 66 ALA B C 1
ATOM 1993 O O . ALA B 1 66 ? -1.405 17.641 19.469 1 92.06 66 ALA B O 1
ATOM 1994 N N . SER B 1 67 ? -3.408 17.516 18.609 1 96.38 67 SER B N 1
ATOM 1995 C CA . SER B 1 67 ? -3.248 16.156 18.125 1 96.38 67 SER B CA 1
ATOM 1996 C C . SER B 1 67 ? -2.576 16.125 16.766 1 96.38 67 SER B C 1
ATOM 1998 O O . SER B 1 67 ? -3.236 15.891 15.75 1 96.38 67 SER B O 1
ATOM 2000 N N . ILE B 1 68 ? -1.31 16.406 16.766 1 98.44 68 ILE B N 1
ATOM 2001 C CA . ILE B 1 68 ? -0.492 16.453 15.555 1 98.44 68 ILE B CA 1
ATOM 2002 C C . ILE B 1 68 ? 0.699 15.516 15.695 1 98.44 68 ILE B C 1
ATOM 2004 O O . ILE B 1 68 ? 1.368 15.5 16.734 1 98.44 68 ILE B O 1
ATOM 2008 N N . VAL B 1 69 ? 0.938 14.719 14.734 1 98.88 69 VAL B N 1
ATOM 2009 C CA . VAL B 1 69 ? 2.119 13.859 14.656 1 98.88 69 VAL B CA 1
ATOM 2010 C C . VAL B 1 69 ? 2.906 14.188 13.391 1 98.88 69 VAL B C 1
ATOM 2012 O O . VAL B 1 69 ? 2.365 14.133 12.281 1 98.88 69 VAL B O 1
ATOM 2015 N N . HIS B 1 70 ? 4.145 14.555 13.539 1 98.81 70 HIS B N 1
ATOM 2016 C CA . HIS B 1 70 ? 5.078 14.727 12.43 1 98.81 70 HIS B CA 1
ATOM 2017 C C . HIS B 1 70 ? 5.887 13.461 12.18 1 98.81 70 HIS B C 1
ATOM 2019 O O . HIS B 1 70 ? 6.586 12.977 13.07 1 98.81 70 HIS B O 1
ATOM 2025 N N . ILE B 1 71 ? 5.754 12.922 10.984 1 98.81 71 ILE B N 1
ATOM 2026 C CA . ILE B 1 71 ? 6.598 11.82 10.555 1 98.81 71 ILE B CA 1
ATOM 2027 C C . ILE B 1 71 ? 7.809 12.352 9.797 1 98.81 71 ILE B C 1
ATOM 2029 O O . ILE B 1 71 ? 7.656 13.125 8.844 1 98.81 71 ILE B O 1
ATOM 2033 N N . VAL B 1 72 ? 8.969 11.969 10.203 1 98.06 72 VAL B N 1
ATOM 2034 C CA . VAL B 1 72 ? 10.211 12.398 9.555 1 98.06 72 VAL B CA 1
ATOM 2035 C C . VAL B 1 72 ? 10.945 11.18 8.992 1 98.06 72 VAL B C 1
ATOM 2037 O O . VAL B 1 72 ? 11.242 10.234 9.719 1 98.06 72 VAL B O 1
ATOM 2040 N N . HIS B 1 73 ? 11.18 11.242 7.688 1 97.19 73 HIS B N 1
ATOM 2041 C CA . HIS B 1 73 ? 11.859 10.156 6.992 1 97.19 73 HIS B CA 1
ATOM 2042 C C . HIS B 1 73 ? 13.375 10.352 7.02 1 97.19 73 HIS B C 1
ATOM 2044 O O . HIS B 1 73 ? 13.891 11.328 6.469 1 97.19 73 HIS B O 1
ATOM 2050 N N . HIS B 1 74 ? 14.047 9.508 7.688 1 92.56 74 HIS B N 1
ATOM 2051 C CA . HIS B 1 74 ? 15.5 9.422 7.688 1 92.56 74 HIS B CA 1
ATOM 2052 C C . HIS B 1 74 ? 15.977 8.023 7.332 1 92.56 74 HIS B C 1
ATOM 2054 O O . HIS B 1 74 ? 16.219 7.195 8.219 1 92.56 74 HIS B O 1
ATOM 2060 N N . PRO B 1 75 ? 16.078 7.938 6.078 1 83.94 75 PRO B N 1
ATOM 2061 C CA . PRO B 1 75 ? 16.547 6.598 5.715 1 83.94 75 PRO B CA 1
ATOM 2062 C C . PRO B 1 75 ? 17.922 6.289 6.273 1 83.94 75 PRO B C 1
ATOM 2064 O O . PRO B 1 75 ? 18.438 7.031 7.117 1 83.94 75 PRO B O 1
ATOM 2067 N N . SER B 1 76 ? 18.734 5.391 5.832 1 75.38 76 SER B N 1
ATOM 2068 C CA . SER B 1 76 ? 20.047 5.055 6.375 1 75.38 76 SER B CA 1
ATOM 2069 C C . SER B 1 76 ? 21.078 6.121 6.027 1 75.38 76 SER B C 1
ATOM 2071 O O . SER B 1 76 ? 20.875 6.93 5.121 1 75.38 76 SER B O 1
ATOM 2073 N N . ASP B 1 77 ? 21.984 6.199 6.812 1 70.38 77 ASP B N 1
ATOM 2074 C CA . ASP B 1 77 ? 23.031 7.207 6.68 1 70.38 77 ASP B CA 1
ATOM 2075 C C . ASP B 1 77 ? 23.734 7.098 5.324 1 70.38 77 ASP B C 1
ATOM 2077 O O . ASP B 1 77 ? 24.328 8.062 4.848 1 70.38 77 ASP B O 1
ATOM 2081 N N . ASP B 1 78 ? 23.5 6.129 4.75 1 71.12 78 ASP B N 1
ATOM 2082 C CA . ASP B 1 78 ? 24.25 5.902 3.521 1 71.12 78 ASP B CA 1
ATOM 2083 C C . ASP B 1 78 ? 23.469 6.371 2.297 1 71.12 78 ASP B C 1
ATOM 2085 O O . ASP B 1 78 ? 23.984 6.371 1.181 1 71.12 78 ASP B O 1
ATOM 2089 N N . THR B 1 79 ? 22.344 6.883 2.645 1 76.31 79 THR B N 1
ATOM 2090 C CA . THR B 1 79 ? 21.562 7.328 1.5 1 76.31 79 THR B CA 1
ATOM 2091 C C . THR B 1 79 ? 21.812 8.805 1.214 1 76.31 79 THR B C 1
ATOM 2093 O O . THR B 1 79 ? 22.172 9.562 2.115 1 76.31 79 THR B O 1
ATOM 2096 N N . LYS B 1 80 ? 21.656 9.156 -0.001 1 82.81 80 LYS B N 1
ATOM 2097 C CA . LYS B 1 80 ? 21.906 10.523 -0.447 1 82.81 80 LYS B CA 1
ATOM 2098 C C . LYS B 1 80 ? 20.641 11.359 -0.427 1 82.81 80 LYS B C 1
ATOM 2100 O O . LYS B 1 80 ? 20.625 12.5 -0.908 1 82.81 80 LYS B O 1
ATOM 2105 N N . PHE B 1 81 ? 19.562 10.75 0.113 1 90 81 PHE B N 1
ATOM 2106 C CA . PHE B 1 81 ? 18.297 11.461 0.194 1 90 81 PHE B CA 1
ATOM 2107 C C . PHE B 1 81 ? 17.891 11.68 1.646 1 90 81 PHE B C 1
ATOM 2109 O O . PHE B 1 81 ? 18.188 10.859 2.512 1 90 81 PHE B O 1
ATOM 2116 N N . PHE B 1 82 ? 17.203 12.828 1.945 1 93.5 82 PHE B N 1
ATOM 2117 C CA . PHE B 1 82 ? 16.719 13.141 3.287 1 93.5 82 PHE B CA 1
ATOM 2118 C C . PHE B 1 82 ? 17.875 13.117 4.289 1 93.5 82 PHE B C 1
ATOM 2120 O O . PHE B 1 82 ? 17.719 12.633 5.41 1 93.5 82 PHE B O 1
ATOM 2127 N N . VAL B 1 83 ? 19 13.57 3.893 1 88.75 83 VAL B N 1
ATOM 2128 C CA . VAL B 1 83 ? 20.188 13.453 4.75 1 88.75 83 VAL B CA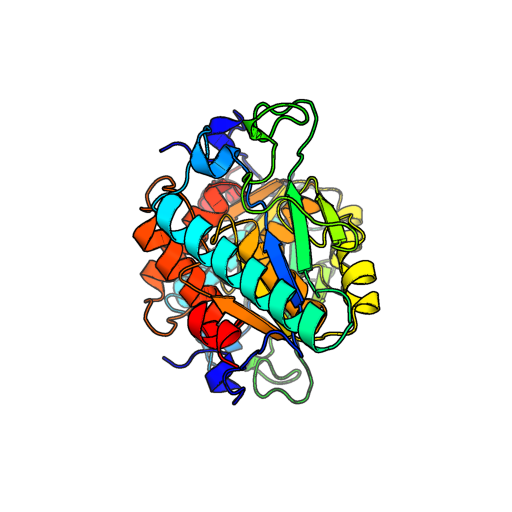 1
ATOM 2129 C C . VAL B 1 83 ? 19.953 14.234 6.043 1 88.75 83 VAL B C 1
ATOM 2131 O O . VAL B 1 83 ? 19.75 15.453 6.008 1 88.75 83 VAL B O 1
ATOM 2134 N N . ALA B 1 84 ? 20.047 13.469 7.121 1 87.31 84 ALA B N 1
ATOM 2135 C CA . ALA B 1 84 ? 19.859 14.094 8.43 1 87.31 84 ALA B CA 1
ATOM 2136 C C . ALA B 1 84 ? 20.906 15.164 8.688 1 87.31 84 ALA B C 1
ATOM 2138 O O . ALA B 1 84 ? 22.094 14.977 8.375 1 87.31 84 ALA B O 1
ATOM 2139 N N . GLY B 1 85 ? 20.422 16.266 9.258 1 88 85 GLY B N 1
ATOM 2140 C CA . GLY B 1 85 ? 21.344 17.344 9.578 1 88 85 GLY B CA 1
ATOM 2141 C C . GLY B 1 85 ? 21.531 18.328 8.438 1 88 85 GLY B C 1
ATOM 2142 O O . GLY B 1 85 ? 22.234 19.344 8.578 1 88 85 GLY B O 1
ATOM 2143 N N . THR B 1 86 ? 20.969 18 7.305 1 91.94 86 THR B N 1
ATOM 2144 C CA . THR B 1 86 ? 21 18.922 6.18 1 91.94 86 THR B CA 1
ATOM 2145 C C . THR B 1 86 ? 19.641 19.578 5.969 1 91.94 86 THR B C 1
ATOM 2147 O O . THR B 1 86 ? 18.625 19.094 6.496 1 91.94 86 THR B O 1
ATOM 2150 N N . THR B 1 87 ? 19.625 20.594 5.191 1 95.06 87 THR B N 1
ATOM 2151 C CA . THR B 1 87 ? 18.391 21.297 4.879 1 95.06 87 THR B CA 1
ATOM 2152 C C . THR B 1 87 ? 17.406 20.375 4.18 1 95.06 87 THR B C 1
ATOM 2154 O O . THR B 1 87 ? 16.188 20.438 4.422 1 95.06 87 THR B O 1
ATOM 2157 N N . LEU B 1 88 ? 17.844 19.484 3.371 1 95.56 88 LEU B N 1
ATOM 2158 C CA . LEU B 1 88 ? 16.969 18.594 2.611 1 95.56 88 LEU B CA 1
ATOM 2159 C C . LEU B 1 88 ? 16.266 17.609 3.537 1 95.56 88 LEU B C 1
ATOM 2161 O O . LEU B 1 88 ? 15.148 17.172 3.256 1 95.56 88 LEU B O 1
ATOM 2165 N N . GLY B 1 89 ? 16.891 17.281 4.613 1 95.56 89 GLY B N 1
ATOM 2166 C CA . GLY B 1 89 ? 16.312 16.359 5.578 1 95.56 89 GLY B CA 1
ATOM 2167 C C . GLY B 1 89 ? 15.359 17.047 6.547 1 95.56 89 GLY B C 1
ATOM 2168 O O . GLY B 1 89 ? 14.578 16.391 7.234 1 95.56 89 GLY B O 1
ATOM 2169 N N . ASP B 1 90 ? 15.344 18.359 6.562 1 97 90 ASP B N 1
ATOM 2170 C CA . ASP B 1 90 ? 14.57 19.125 7.535 1 97 90 ASP B CA 1
ATOM 2171 C C . ASP B 1 90 ? 13.094 19.188 7.129 1 97 90 ASP B C 1
ATOM 2173 O O . ASP B 1 90 ? 12.773 19.234 5.941 1 97 90 ASP B O 1
ATOM 2177 N N . ILE B 1 91 ? 12.258 19.219 8.172 1 98.25 91 ILE B N 1
ATOM 2178 C CA . ILE B 1 91 ? 10.852 19.531 7.988 1 98.25 91 ILE B CA 1
ATOM 2179 C C . ILE B 1 91 ? 10.703 20.938 7.398 1 98.25 91 ILE B C 1
ATOM 2181 O O . ILE B 1 91 ? 11.492 21.828 7.699 1 98.25 91 ILE B O 1
ATOM 2185 N N . PHE B 1 92 ? 9.672 21.141 6.473 1 98.62 92 PHE B N 1
ATOM 2186 C CA . PHE B 1 92 ? 9.383 22.5 6.035 1 98.62 92 PHE B CA 1
ATOM 2187 C C . PHE B 1 92 ? 9.383 23.453 7.223 1 98.62 92 PHE B C 1
ATOM 2189 O O . PHE B 1 92 ? 8.789 23.156 8.258 1 98.62 92 PHE B O 1
ATOM 2196 N N . ALA B 1 93 ? 9.945 24.594 7.066 1 98.25 93 ALA B N 1
ATOM 2197 C CA . ALA B 1 93 ? 10.125 25.531 8.172 1 98.25 93 ALA B CA 1
ATOM 2198 C C . ALA B 1 93 ? 8.781 25.938 8.773 1 98.25 93 ALA B C 1
ATOM 2200 O O . ALA B 1 93 ? 8.656 26.078 9.992 1 98.25 93 ALA B O 1
ATOM 2201 N N . GLU B 1 94 ? 7.785 26.156 7.961 1 98.31 94 GLU B N 1
ATOM 2202 C CA . GLU B 1 94 ? 6.484 26.625 8.414 1 98.31 94 GLU B CA 1
ATOM 2203 C C . GLU B 1 94 ? 5.742 25.531 9.188 1 98.31 94 GLU B C 1
ATOM 2205 O O . GLU B 1 94 ? 4.723 25.797 9.828 1 98.31 94 GLU B O 1
ATOM 2210 N N . LEU B 1 95 ? 6.293 24.281 9.211 1 98.69 95 LEU B N 1
ATOM 2211 C CA . LEU B 1 95 ? 5.648 23.156 9.891 1 98.69 95 LEU B CA 1
ATOM 2212 C C . LEU B 1 95 ? 6.457 22.719 11.109 1 98.69 95 LEU B C 1
ATOM 2214 O O . LEU B 1 95 ? 6.23 21.641 11.648 1 98.69 95 LEU B O 1
ATOM 2218 N N . THR B 1 96 ? 7.438 23.5 11.516 1 98.31 96 THR B N 1
ATOM 2219 C CA . THR B 1 96 ? 8.281 23.156 12.656 1 98.31 96 THR B CA 1
ATOM 2220 C C . THR B 1 96 ? 7.434 22.688 13.836 1 98.31 96 THR B C 1
ATOM 2222 O O . THR B 1 96 ? 6.484 23.375 14.234 1 98.31 96 THR B O 1
ATOM 2225 N N . PRO B 1 97 ? 7.734 21.531 14.32 1 98 97 PRO B N 1
ATOM 2226 C CA . PRO B 1 97 ? 6.953 21.047 15.453 1 98 97 PRO B CA 1
ATOM 2227 C C . PRO B 1 97 ? 7.051 21.953 16.688 1 98 97 PRO B C 1
ATOM 2229 O O . PRO B 1 97 ? 8.133 22.438 17 1 98 97 PRO B O 1
ATOM 2232 N N . LEU B 1 98 ? 5.984 22.141 17.344 1 96.56 98 LEU B N 1
ATOM 2233 C CA . LEU B 1 98 ? 5.941 22.875 18.609 1 96.56 98 LEU B CA 1
ATOM 2234 C C . LEU B 1 98 ? 6.086 21.922 19.797 1 96.56 98 LEU B C 1
ATOM 2236 O O . LEU B 1 98 ? 5.883 20.719 19.656 1 96.56 98 LEU B O 1
ATOM 2240 N N . PRO B 1 99 ? 6.523 22.484 21 1 93.56 99 PRO B N 1
ATOM 2241 C CA . PRO B 1 99 ? 6.559 21.641 22.188 1 93.56 99 PRO B CA 1
ATOM 2242 C C . PRO B 1 99 ? 5.242 20.906 22.438 1 93.56 99 PRO B C 1
ATOM 2244 O O . PRO B 1 99 ? 4.168 21.5 22.297 1 93.56 99 PRO B O 1
ATOM 2247 N N . GLY B 1 100 ? 5.344 19.594 22.641 1 92.81 100 GLY B N 1
ATOM 2248 C CA . GLY B 1 100 ? 4.148 18.812 22.891 1 92.81 100 GLY B CA 1
ATOM 2249 C C . GLY B 1 100 ? 3.682 18.031 21.672 1 92.81 100 GLY B C 1
ATOM 2250 O O . GLY B 1 100 ? 2.959 17.047 21.797 1 92.81 100 GLY B O 1
ATOM 2251 N N . GLU B 1 101 ? 3.967 18.531 20.484 1 97.12 101 GLU B N 1
ATOM 2252 C CA . GLU B 1 101 ? 3.637 17.781 19.281 1 97.12 101 GLU B CA 1
ATOM 2253 C C . GLU B 1 101 ? 4.551 16.562 19.125 1 97.12 101 GLU B C 1
ATOM 2255 O O . GLU B 1 101 ? 5.746 16.641 19.406 1 97.12 101 GLU B O 1
ATOM 2260 N N . VAL B 1 102 ? 4.004 15.508 18.688 1 97.94 102 VAL B N 1
ATOM 2261 C CA . VAL B 1 102 ? 4.738 14.25 18.578 1 97.94 102 VAL B CA 1
ATOM 2262 C C . VAL B 1 102 ? 5.57 14.258 17.297 1 97.94 102 VAL B C 1
ATOM 2264 O O . VAL B 1 102 ? 5.102 14.711 16.25 1 97.94 102 VAL B O 1
ATOM 2267 N N . VAL B 1 103 ? 6.777 13.789 17.359 1 98.31 103 VAL B N 1
ATOM 2268 C CA . VAL B 1 103 ? 7.641 13.57 16.203 1 98.31 103 VAL B CA 1
ATOM 2269 C C . VAL B 1 103 ? 8.086 12.109 16.156 1 98.31 103 VAL B C 1
ATOM 2271 O O . VAL B 1 103 ? 8.617 11.586 17.141 1 98.31 103 VAL B O 1
ATOM 2274 N N . VAL B 1 104 ? 7.855 11.445 15.07 1 98.44 104 VAL B N 1
ATOM 2275 C CA . VAL B 1 104 ? 8.25 10.055 14.875 1 98.44 104 VAL B CA 1
ATOM 2276 C C . VAL B 1 104 ? 9.219 9.953 13.695 1 98.44 104 VAL B C 1
ATOM 2278 O O . VAL B 1 104 ? 8.93 10.438 12.602 1 98.44 104 VAL B O 1
ATOM 2281 N N . HIS B 1 105 ? 10.352 9.367 13.844 1 97.19 105 HIS B N 1
ATOM 2282 C CA . HIS B 1 105 ? 11.328 9.125 12.789 1 97.19 105 HIS B CA 1
ATOM 2283 C C . HIS B 1 105 ? 11.18 7.723 12.203 1 97.19 105 HIS B C 1
ATOM 2285 O O . HIS B 1 105 ? 10.953 6.762 12.938 1 97.19 105 HIS B O 1
ATOM 2291 N N . LYS B 1 106 ? 11.281 7.68 10.938 1 96.94 106 LYS B N 1
ATOM 2292 C CA . LYS B 1 106 ? 11.164 6.371 10.297 1 96.94 106 LYS B CA 1
ATOM 2293 C C . LYS B 1 106 ? 12.281 6.164 9.273 1 96.94 106 LYS B C 1
ATOM 2295 O O . LYS B 1 106 ? 12.867 7.129 8.781 1 96.94 106 LYS B O 1
ATOM 2300 N N . ARG B 1 107 ? 12.5 4.875 8.891 1 95.06 107 ARG B N 1
ATOM 2301 C CA . ARG B 1 107 ? 13.508 4.508 7.902 1 95.06 107 ARG B CA 1
ATOM 2302 C C . ARG B 1 107 ? 12.859 3.877 6.672 1 95.06 107 ARG B C 1
ATOM 2304 O O . ARG B 1 107 ? 13.461 3.83 5.602 1 95.06 107 ARG B O 1
ATOM 2311 N N . LEU B 1 108 ? 11.641 3.383 6.789 1 96.38 108 LEU B N 1
ATOM 2312 C CA . LEU B 1 108 ? 10.93 2.674 5.734 1 96.38 108 LEU B CA 1
ATOM 2313 C C . LEU B 1 108 ? 9.719 3.477 5.262 1 96.38 108 LEU B C 1
ATOM 2315 O O . LEU B 1 108 ? 9.305 4.426 5.926 1 96.38 108 LEU B O 1
ATOM 2319 N N . PRO B 1 109 ? 9.148 3.164 4.129 1 96.81 109 PRO B N 1
ATOM 2320 C CA . PRO B 1 109 ? 8.039 3.941 3.566 1 96.81 109 PRO B CA 1
ATOM 2321 C C . PRO B 1 109 ? 6.82 3.986 4.488 1 96.81 109 PRO B C 1
ATOM 2323 O O . PRO B 1 109 ? 6.223 5.047 4.672 1 96.81 109 PRO B O 1
ATOM 2326 N N . GLY B 1 110 ? 6.426 2.848 5.043 1 98.31 110 GLY B N 1
ATOM 2327 C CA . GLY B 1 110 ? 5.305 2.811 5.969 1 98.31 110 GLY B CA 1
ATOM 2328 C C . GLY B 1 110 ? 5.641 3.381 7.336 1 98.31 110 GLY B C 1
ATOM 2329 O O . GLY B 1 110 ? 6.582 2.928 7.988 1 98.31 110 GLY B O 1
ATOM 2330 N N . SER B 1 111 ? 4.852 4.246 7.855 1 98.81 111 SER B N 1
ATOM 2331 C CA . SER B 1 111 ? 5.18 5.004 9.055 1 98.81 111 SER B CA 1
ATOM 2332 C C . SER B 1 111 ? 5.035 4.145 10.312 1 98.81 111 SER B C 1
ATOM 2334 O O . SER B 1 111 ? 5.551 4.496 11.375 1 98.81 111 SER B O 1
ATOM 2336 N N . PHE B 1 112 ? 4.328 3.033 10.203 1 98.69 112 PHE B N 1
ATOM 2337 C CA . PHE B 1 112 ? 4.125 2.176 11.359 1 98.69 112 PHE B CA 1
ATOM 2338 C C . PHE B 1 112 ? 5.227 1.128 11.461 1 98.69 112 PHE B C 1
ATOM 2340 O O . PHE B 1 112 ? 5.371 0.466 12.492 1 98.69 112 PHE B O 1
ATOM 2347 N N . SER B 1 113 ? 5.992 0.95 10.344 1 97.81 113 SER B N 1
ATOM 2348 C CA . SER B 1 113 ? 6.992 -0.112 10.289 1 97.81 113 SER B CA 1
ATOM 2349 C C . SER B 1 113 ? 8.211 0.236 11.133 1 97.81 113 SER B C 1
ATOM 2351 O O . SER B 1 113 ? 8.953 1.169 10.812 1 97.81 113 SER B O 1
ATOM 2353 N N . GLN B 1 114 ? 8.43 -0.519 12.25 1 97.25 114 GLN B N 1
ATOM 2354 C CA . GLN B 1 114 ? 9.602 -0.37 13.109 1 97.25 114 GLN B CA 1
ATOM 2355 C C . GLN B 1 114 ? 9.648 1.021 13.742 1 97.25 114 GLN B C 1
ATOM 2357 O O . GLN B 1 114 ? 10.695 1.665 13.758 1 97.25 114 GLN B O 1
ATOM 2362 N N . THR B 1 115 ? 8.562 1.608 14.133 1 98.31 115 THR B N 1
ATOM 2363 C CA . THR B 1 115 ? 8.422 2.879 14.836 1 98.31 115 THR B CA 1
ATOM 2364 C C . THR B 1 115 ? 7.469 2.742 16.016 1 98.31 115 THR B C 1
ATOM 2366 O O . THR B 1 115 ? 6.867 1.686 16.219 1 98.31 115 THR B O 1
ATOM 2369 N N . ASP B 1 116 ? 7.34 3.729 16.797 1 98.5 116 ASP B N 1
ATOM 2370 C CA . ASP B 1 116 ? 6.395 3.717 17.906 1 98.5 116 ASP B CA 1
ATOM 2371 C C . ASP B 1 116 ? 5.145 4.527 17.578 1 98.5 116 ASP B C 1
ATOM 2373 O O . ASP B 1 116 ? 4.441 4.988 18.484 1 98.5 116 ASP B O 1
ATOM 2377 N N . LEU B 1 117 ? 4.871 4.746 16.281 1 98.69 117 LEU B N 1
ATOM 2378 C CA . LEU B 1 117 ? 3.75 5.57 15.852 1 98.69 117 LEU B CA 1
ATOM 2379 C C . LEU B 1 117 ? 2.443 5.07 16.453 1 98.69 117 LEU B C 1
ATOM 2381 O O . LEU B 1 117 ? 1.642 5.867 16.953 1 98.69 117 LEU B O 1
ATOM 2385 N N . HIS B 1 118 ? 2.221 3.756 16.375 1 98.62 118 HIS B N 1
ATOM 2386 C CA . HIS B 1 118 ? 0.97 3.213 16.891 1 98.62 118 HIS B CA 1
ATOM 2387 C C . HIS B 1 118 ? 0.802 3.535 18.375 1 98.62 118 HIS B C 1
ATOM 2389 O O . HIS B 1 118 ? -0.281 3.934 18.797 1 98.62 118 HIS B O 1
ATOM 2395 N N . GLU B 1 119 ? 1.828 3.352 19.109 1 98.38 119 GLU B N 1
ATOM 2396 C CA . GLU B 1 119 ? 1.797 3.666 20.547 1 98.38 119 GLU B CA 1
ATOM 2397 C C . GLU B 1 119 ? 1.487 5.145 20.766 1 98.38 119 GLU B C 1
ATOM 2399 O O . GLU B 1 119 ? 0.681 5.484 21.641 1 98.38 119 GLU B O 1
ATOM 2404 N N . GLN B 1 120 ? 2.123 6.016 20.016 1 98.12 120 GLN B N 1
ATOM 2405 C CA . GLN B 1 120 ? 1.903 7.449 20.156 1 98.12 120 GLN B CA 1
ATOM 2406 C C . GLN B 1 120 ? 0.455 7.816 19.828 1 98.12 120 GLN B C 1
ATOM 2408 O O . GLN B 1 120 ? -0.146 8.641 20.531 1 98.12 120 GLN B O 1
ATOM 2413 N N . LEU B 1 121 ? -0.102 7.207 18.812 1 98.31 121 LEU B N 1
ATOM 2414 C CA . LEU B 1 121 ? -1.476 7.484 18.406 1 98.31 121 LEU B CA 1
ATOM 2415 C C . LEU B 1 121 ? -2.463 6.996 19.469 1 98.31 121 LEU B C 1
ATOM 2417 O O . LEU B 1 121 ? -3.479 7.645 19.719 1 98.31 121 LEU B O 1
ATOM 2421 N N . GLN B 1 122 ? -2.162 5.824 20.062 1 97.56 122 GLN B N 1
ATOM 2422 C CA . GLN B 1 122 ? -3.014 5.309 21.141 1 97.56 122 GLN B CA 1
ATOM 2423 C C . GLN B 1 122 ? -3.039 6.262 22.328 1 97.56 122 GLN B C 1
ATOM 2425 O O . GLN B 1 122 ? -4.082 6.445 22.953 1 97.56 122 GLN B O 1
ATOM 2430 N N . LYS B 1 123 ? -1.965 6.875 22.625 1 95.88 123 LYS B N 1
ATOM 2431 C CA . LYS B 1 123 ? -1.89 7.84 23.719 1 95.88 123 LYS B CA 1
ATOM 2432 C C . LYS B 1 123 ? -2.742 9.07 23.422 1 95.88 123 LYS B C 1
ATOM 2434 O O . LYS B 1 123 ? -3.352 9.641 24.344 1 95.88 123 LYS B O 1
ATOM 2439 N N . LEU B 1 124 ? -2.73 9.492 22.172 1 95 124 LEU B N 1
ATOM 2440 C CA . LEU B 1 124 ? -3.521 10.656 21.781 1 95 124 LEU B CA 1
ATOM 2441 C C . LEU B 1 124 ? -5.012 10.344 21.844 1 95 124 LEU B C 1
ATOM 2443 O O . LEU B 1 124 ? -5.836 11.242 22.016 1 95 124 LEU B O 1
ATOM 2447 N N . GLY B 1 125 ? -5.371 9.039 21.516 1 94 125 GLY B N 1
ATOM 2448 C CA . GLY B 1 125 ? -6.699 8.539 21.844 1 94 125 GLY B CA 1
ATOM 2449 C C . GLY B 1 125 ? -7.73 8.836 20.766 1 94 125 GLY B C 1
ATOM 2450 O O . GLY B 1 125 ? -8.93 8.766 21.016 1 94 125 GLY B O 1
ATOM 2451 N N . ARG B 1 126 ? -7.289 9.258 19.625 1 93.38 126 ARG B N 1
ATOM 2452 C CA . ARG B 1 126 ? -8.211 9.508 18.516 1 93.38 126 ARG B CA 1
ATOM 2453 C C . ARG B 1 126 ? -8.156 8.383 17.5 1 93.38 126 ARG B C 1
ATOM 2455 O O . ARG B 1 126 ? -7.07 7.977 17.062 1 93.38 126 ARG B O 1
ATOM 2462 N N . GLN B 1 127 ? -9.234 7.977 17 1 95.88 127 GLN B N 1
ATOM 2463 C CA . GLN B 1 127 ? -9.305 6.848 16.078 1 95.88 127 GLN B CA 1
ATOM 2464 C C . GLN B 1 127 ? -9.305 7.324 14.625 1 95.88 127 GLN B C 1
ATOM 2466 O O . GLN B 1 127 ? -9.102 6.527 13.711 1 95.88 127 GLN B O 1
ATOM 2471 N N . LYS B 1 128 ? -9.633 8.625 14.422 1 98.25 128 LYS B N 1
ATOM 2472 C CA . LYS B 1 128 ? -9.625 9.203 13.086 1 98.25 128 LYS B CA 1
ATOM 2473 C C . LYS B 1 128 ? -8.281 9.859 12.773 1 98.25 128 LYS B C 1
ATOM 2475 O O . LYS B 1 128 ? -7.762 10.625 13.594 1 98.25 128 LYS B O 1
ATOM 2480 N N . LEU B 1 129 ? -7.723 9.5 11.633 1 98.88 129 LEU B N 1
ATOM 2481 C CA . LEU B 1 129 ? -6.484 10.117 11.172 1 98.88 129 LEU B CA 1
ATOM 2482 C C . LEU B 1 129 ? -6.727 10.961 9.93 1 98.88 129 LEU B C 1
ATOM 2484 O O . LEU B 1 129 ? -7.363 10.508 8.977 1 98.88 129 LEU B O 1
ATOM 2488 N N . VAL B 1 130 ? -6.336 12.188 9.969 1 98.88 130 VAL B N 1
ATOM 2489 C CA . VAL B 1 130 ? -6.211 13.023 8.781 1 98.88 130 VAL B CA 1
ATOM 2490 C C . VAL B 1 130 ? -4.773 12.977 8.266 1 98.88 130 VAL B C 1
ATOM 2492 O O . VAL B 1 130 ? -3.865 13.531 8.875 1 98.88 130 VAL B O 1
ATOM 2495 N N . ILE B 1 131 ? -4.566 12.305 7.125 1 98.94 131 ILE B N 1
ATOM 2496 C CA . ILE B 1 131 ? -3.227 11.977 6.648 1 98.94 131 ILE B CA 1
ATOM 2497 C C . ILE B 1 131 ? -2.859 12.883 5.477 1 98.94 131 ILE B C 1
ATOM 2499 O O . ILE B 1 131 ? -3.596 12.969 4.492 1 98.94 131 ILE B O 1
ATOM 2503 N N . VAL B 1 132 ? -1.745 13.602 5.578 1 98.94 132 VAL B N 1
ATOM 2504 C CA . VAL B 1 132 ? -1.255 14.539 4.574 1 98.94 132 VAL B CA 1
ATOM 2505 C C . VAL B 1 132 ? 0.241 14.328 4.355 1 98.94 132 VAL B C 1
ATOM 2507 O O . VAL B 1 132 ? 0.885 13.586 5.102 1 98.94 132 VAL B O 1
ATOM 2510 N N . GLY B 1 133 ? 0.759 14.93 3.307 1 98.88 133 GLY B N 1
ATOM 2511 C CA . GLY B 1 133 ? 2.197 14.891 3.096 1 98.88 133 GLY B CA 1
ATOM 2512 C C . GLY B 1 133 ? 2.592 14.172 1.816 1 98.88 133 GLY B C 1
ATOM 2513 O O . GLY B 1 133 ? 1.969 14.367 0.771 1 98.88 133 GLY B O 1
ATOM 2514 N N . TYR B 1 134 ? 3.762 13.414 1.905 1 98.75 134 TYR B N 1
ATOM 2515 C CA . TYR B 1 134 ? 4.391 12.906 0.689 1 98.75 134 TYR B CA 1
ATOM 2516 C C . TYR B 1 134 ? 4.961 11.508 0.91 1 98.75 134 TYR B C 1
ATOM 2518 O O . TYR B 1 134 ? 5.375 11.172 2.021 1 98.75 134 TYR B O 1
ATOM 2526 N N . MET B 1 135 ? 5.027 10.828 -0.181 1 98.31 135 MET B N 1
ATOM 2527 C CA . MET B 1 135 ? 4.371 10.977 -1.477 1 98.31 135 MET B CA 1
ATOM 2528 C C . MET B 1 135 ? 3.062 10.195 -1.514 1 98.31 135 MET B C 1
ATOM 2530 O O . MET B 1 135 ? 2.938 9.156 -0.869 1 98.31 135 MET B O 1
ATOM 2534 N N . THR B 1 136 ? 2.111 10.648 -2.246 1 98.88 136 THR B N 1
ATOM 2535 C CA . THR B 1 136 ? 0.775 10.062 -2.266 1 98.88 136 THR B CA 1
ATOM 2536 C C . THR B 1 136 ? 0.842 8.57 -2.582 1 98.88 136 THR B C 1
ATOM 2538 O O . THR B 1 136 ? 0.236 7.754 -1.886 1 98.88 136 THR B O 1
ATOM 2541 N N . HIS B 1 137 ? 1.678 8.133 -3.545 1 98.56 137 HIS B N 1
ATOM 2542 C CA . HIS B 1 137 ? 1.638 6.781 -4.09 1 98.56 137 HIS B CA 1
ATOM 2543 C C . HIS B 1 137 ? 2.498 5.828 -3.27 1 98.56 137 HIS B C 1
ATOM 2545 O O . HIS B 1 137 ? 2.449 4.613 -3.467 1 98.56 137 HIS B O 1
ATOM 2551 N N . LEU B 1 138 ? 3.309 6.332 -2.316 1 98.12 138 LEU B N 1
ATOM 2552 C CA . LEU B 1 138 ? 4.285 5.488 -1.633 1 98.12 138 LEU B CA 1
ATOM 2553 C C . LEU B 1 138 ? 4.117 5.582 -0.12 1 98.12 138 LEU B C 1
ATOM 2555 O O . LEU B 1 138 ? 3.328 4.84 0.468 1 98.12 138 LEU B O 1
ATOM 2559 N N . CYS B 1 139 ? 4.746 6.535 0.516 1 98.62 139 CYS B N 1
ATOM 2560 C CA . CYS B 1 139 ? 4.754 6.578 1.975 1 98.62 139 CYS B CA 1
ATOM 2561 C C . CYS B 1 139 ? 3.363 6.887 2.516 1 98.62 139 CYS B C 1
ATOM 2563 O O . CYS B 1 139 ? 2.947 6.32 3.527 1 98.62 139 CYS B O 1
ATOM 2565 N N . VAL B 1 140 ? 2.646 7.84 1.889 1 98.88 140 VAL B N 1
ATOM 2566 C CA . VAL B 1 140 ? 1.301 8.195 2.322 1 98.88 140 VAL B CA 1
ATOM 2567 C C . VAL B 1 140 ? 0.367 7.004 2.154 1 98.88 140 VAL B C 1
ATOM 2569 O O . VAL B 1 140 ? -0.355 6.633 3.084 1 98.88 140 VAL B O 1
ATOM 2572 N N . SER B 1 141 ? 0.399 6.395 0.985 1 98.75 141 SER B N 1
ATOM 2573 C CA . SER B 1 141 ? -0.451 5.242 0.696 1 98.75 141 SER B CA 1
ATOM 2574 C C . SER B 1 141 ? -0.137 4.074 1.625 1 98.75 141 SER B C 1
ATOM 2576 O O . SER B 1 141 ? -1.045 3.473 2.201 1 98.75 141 SER B O 1
ATOM 2578 N N . MET B 1 142 ? 1.181 3.764 1.767 1 98.62 142 MET B N 1
ATOM 2579 C CA . MET B 1 142 ? 1.567 2.656 2.637 1 98.62 142 MET B CA 1
ATOM 2580 C C . MET B 1 142 ? 1.116 2.908 4.07 1 98.62 142 MET B C 1
ATOM 2582 O O . MET B 1 142 ? 0.575 2.014 4.723 1 98.62 142 MET B O 1
ATOM 2586 N N . THR B 1 143 ? 1.293 4.109 4.578 1 98.88 143 THR B N 1
ATOM 2587 C CA . THR B 1 143 ? 0.925 4.473 5.941 1 98.88 143 THR B CA 1
ATOM 2588 C C . THR B 1 143 ? -0.585 4.379 6.137 1 98.88 143 THR B C 1
ATOM 2590 O O . THR B 1 143 ? -1.055 3.855 7.148 1 98.88 143 THR B O 1
ATOM 2593 N N . ALA B 1 144 ? -1.373 4.879 5.152 1 98.88 144 ALA B N 1
ATOM 2594 C CA . ALA B 1 144 ? -2.83 4.828 5.234 1 98.88 144 ALA B CA 1
ATOM 2595 C C . ALA B 1 144 ? -3.326 3.385 5.258 1 98.88 144 ALA B C 1
ATOM 2597 O O . ALA B 1 144 ? -4.254 3.053 6.004 1 98.88 144 ALA B O 1
ATOM 2598 N N . ARG B 1 145 ? -2.723 2.562 4.469 1 98.62 145 ARG B N 1
ATOM 2599 C CA . ARG B 1 145 ? -3.117 1.159 4.414 1 98.62 145 ARG B CA 1
ATOM 2600 C C . ARG B 1 145 ? -2.777 0.444 5.719 1 98.62 145 ARG B C 1
ATOM 2602 O O . ARG B 1 145 ? -3.574 -0.352 6.219 1 98.62 145 ARG B O 1
ATOM 2609 N N . GLN B 1 146 ? -1.607 0.741 6.281 1 98.62 146 GLN B N 1
ATOM 2610 C CA . GLN B 1 146 ? -1.248 0.206 7.59 1 98.62 146 GLN B CA 1
ATOM 2611 C C . GLN B 1 146 ? -2.244 0.647 8.656 1 98.62 146 GLN B C 1
ATOM 2613 O O . GLN B 1 146 ? -2.672 -0.159 9.484 1 98.62 146 GLN B O 1
ATOM 2618 N N . ALA B 1 147 ? -2.561 1.903 8.594 1 98.81 147 ALA B N 1
ATOM 2619 C CA . ALA B 1 147 ? -3.482 2.465 9.578 1 98.81 147 ALA B CA 1
ATOM 2620 C C . ALA B 1 147 ? -4.84 1.77 9.516 1 98.81 147 ALA B C 1
ATOM 2622 O O . ALA B 1 147 ? -5.434 1.464 10.555 1 98.81 147 ALA B O 1
ATOM 2623 N N . LEU B 1 148 ? -5.316 1.553 8.305 1 98 148 LEU B N 1
ATOM 2624 C CA . LEU B 1 148 ? -6.586 0.854 8.141 1 98 148 LEU B CA 1
ATOM 2625 C C . LEU B 1 148 ? -6.543 -0.519 8.805 1 98 148 LEU B C 1
ATOM 2627 O O . LEU B 1 148 ? -7.488 -0.915 9.484 1 98 148 LEU B O 1
ATOM 2631 N N . GLU B 1 149 ? -5.488 -1.215 8.633 1 97.19 149 GLU B N 1
ATOM 2632 C CA . GLU B 1 149 ? -5.367 -2.572 9.156 1 97.19 149 GLU B CA 1
ATOM 2633 C C . GLU B 1 149 ? -5.238 -2.566 10.68 1 97.19 149 GLU B C 1
ATOM 2635 O O . GLU B 1 149 ? -5.465 -3.59 11.328 1 97.19 149 GLU B O 1
ATOM 2640 N N . LEU B 1 150 ? -4.855 -1.427 11.227 1 97.75 150 LEU B N 1
ATOM 2641 C CA . LEU B 1 150 ? -4.758 -1.274 12.672 1 97.75 150 LEU B CA 1
ATOM 2642 C C . LEU B 1 150 ? -6.07 -0.753 13.25 1 97.75 150 LEU B C 1
ATOM 2644 O O . LEU B 1 150 ? -6.18 -0.545 14.461 1 97.75 150 LEU B O 1
ATOM 2648 N N . GLY B 1 151 ? -7.082 -0.449 12.391 1 97.06 151 GLY B N 1
ATOM 2649 C CA . GLY B 1 151 ? -8.422 -0.131 12.852 1 97.06 151 GLY B CA 1
ATOM 2650 C C . GLY B 1 151 ? -8.734 1.354 12.812 1 97.06 151 GLY B C 1
ATOM 2651 O O . GLY B 1 151 ? -9.797 1.783 13.258 1 97.06 151 GLY B O 1
ATOM 2652 N N . TYR B 1 152 ? -7.871 2.174 12.266 1 98.56 152 TYR B N 1
ATOM 2653 C CA . TYR B 1 152 ? -8.109 3.609 12.188 1 98.56 152 TYR B CA 1
ATOM 2654 C C . TYR B 1 152 ? -9.055 3.941 11.039 1 98.56 152 TYR B C 1
ATOM 2656 O O . TYR B 1 152 ? -9.148 3.191 10.062 1 98.56 152 TYR B O 1
ATOM 2664 N N . THR B 1 153 ? -9.758 5.008 11.227 1 98.5 153 THR B N 1
ATOM 2665 C CA . THR B 1 153 ? -10.516 5.637 10.141 1 98.5 153 THR B CA 1
ATOM 2666 C C . THR B 1 153 ? -9.695 6.746 9.484 1 98.5 153 THR B C 1
ATOM 2668 O O . THR B 1 153 ? -9.328 7.723 10.141 1 98.5 153 THR B O 1
ATOM 2671 N N . ASN B 1 154 ? -9.43 6.582 8.219 1 98.81 154 ASN B N 1
ATOM 2672 C CA . ASN B 1 154 ? -8.539 7.508 7.527 1 98.81 154 ASN B CA 1
ATOM 2673 C C . ASN B 1 154 ? -9.32 8.531 6.703 1 98.81 154 ASN B C 1
ATOM 2675 O O . ASN B 1 154 ? -10.25 8.172 5.98 1 98.81 154 ASN B O 1
ATOM 2679 N N . LEU B 1 155 ? -8.977 9.758 6.832 1 98.88 155 LEU B N 1
ATOM 2680 C CA . LEU B 1 155 ? -9.375 10.836 5.93 1 98.88 155 LEU B CA 1
ATOM 2681 C C . LEU B 1 155 ? -8.156 11.438 5.234 1 98.88 155 LEU B C 1
ATOM 2683 O O . LEU B 1 155 ? -7.113 11.633 5.859 1 98.88 155 LEU B O 1
ATOM 2687 N N . MET B 1 156 ? -8.328 11.727 3.977 1 98.81 156 MET B N 1
ATOM 2688 C CA . MET B 1 156 ? -7.188 12.188 3.191 1 98.81 156 MET B CA 1
ATOM 2689 C C . MET B 1 156 ? -7.535 13.469 2.432 1 98.81 156 MET B C 1
ATOM 2691 O O . MET B 1 156 ? -8.211 13.422 1.402 1 98.81 156 MET B O 1
ATOM 2695 N N . PRO B 1 157 ? -7.086 14.641 2.926 1 98.81 157 PRO B N 1
ATOM 2696 C CA . PRO B 1 157 ? -7.223 15.875 2.143 1 98.81 157 PRO B CA 1
ATOM 2697 C C . PRO B 1 157 ? -6.438 15.828 0.835 1 98.81 157 PRO B C 1
ATOM 2699 O O . PRO B 1 157 ? -5.207 15.93 0.847 1 98.81 157 PRO B O 1
ATOM 2702 N N . SER B 1 158 ? -7.117 15.781 -0.243 1 98.81 158 SER B N 1
ATOM 2703 C CA . SER B 1 158 ? -6.492 15.578 -1.545 1 98.81 158 SER B CA 1
ATOM 2704 C C . SER B 1 158 ? -5.621 16.766 -1.931 1 98.81 158 SER B C 1
ATOM 2706 O O . SER B 1 158 ? -4.715 16.641 -2.758 1 98.81 158 SER B O 1
ATOM 2708 N N . ASP B 1 159 ? -5.879 17.938 -1.389 1 98.75 159 ASP B N 1
ATOM 2709 C CA . ASP B 1 159 ? -5.121 19.141 -1.718 1 98.75 159 ASP B CA 1
ATOM 2710 C C . ASP B 1 159 ? -3.881 19.266 -0.838 1 98.75 159 ASP B C 1
ATOM 2712 O O . ASP B 1 159 ? -3.111 20.219 -0.973 1 98.75 159 ASP B O 1
ATOM 2716 N N . ALA B 1 160 ? -3.648 18.266 0.083 1 98.88 160 ALA B N 1
ATOM 2717 C CA . ALA B 1 160 ? -2.537 18.344 1.028 1 98.88 160 ALA B CA 1
ATOM 2718 C C . ALA B 1 160 ? -1.623 17.125 0.903 1 98.88 160 ALA B C 1
ATOM 2720 O O . ALA B 1 160 ? -0.881 16.797 1.833 1 98.88 160 ALA B O 1
ATOM 2721 N N . VAL B 1 161 ? -1.753 16.406 -0.199 1 98.88 161 VAL B N 1
ATOM 2722 C CA . VAL B 1 161 ? -0.849 15.305 -0.53 1 98.88 161 VAL B CA 1
ATOM 2723 C C . VAL B 1 161 ? -0.264 15.523 -1.924 1 98.88 161 VAL B C 1
ATOM 2725 O O . VAL B 1 161 ? -0.875 16.188 -2.766 1 98.88 161 VAL B O 1
ATOM 2728 N N . GLY B 1 162 ? 0.896 15.023 -2.088 1 98.69 162 GLY B N 1
ATOM 2729 C CA . GLY B 1 162 ? 1.552 15.203 -3.373 1 98.69 162 GLY B CA 1
ATOM 2730 C C . GLY B 1 162 ? 2.516 14.078 -3.713 1 98.69 162 GLY B C 1
ATOM 2731 O O . GLY B 1 162 ? 2.904 13.305 -2.84 1 98.69 162 GLY B O 1
ATOM 2732 N N . THR B 1 163 ? 2.822 14.008 -4.957 1 98.62 163 THR B N 1
ATOM 2733 C CA . THR B 1 163 ? 3.764 13.016 -5.457 1 98.62 163 THR B CA 1
ATOM 2734 C C . THR B 1 163 ? 4.547 13.57 -6.648 1 98.62 163 THR B C 1
ATOM 2736 O O . THR B 1 163 ? 4.473 14.758 -6.949 1 98.62 163 THR B O 1
ATOM 2739 N N . ARG B 1 164 ? 5.336 12.727 -7.234 1 98.38 164 ARG B N 1
ATOM 2740 C CA . ARG B 1 164 ? 6.23 13.078 -8.336 1 98.38 164 ARG B CA 1
ATOM 2741 C C . ARG B 1 164 ? 5.93 12.25 -9.578 1 98.38 164 ARG B C 1
ATOM 2743 O O . ARG B 1 164 ? 5.152 11.289 -9.516 1 98.38 164 ARG B O 1
ATOM 2750 N N . ASP B 1 165 ? 6.527 12.734 -10.68 1 98.19 165 ASP B N 1
ATOM 2751 C CA . ASP B 1 165 ? 6.504 11.875 -11.852 1 98.19 165 ASP B CA 1
ATOM 2752 C C . ASP B 1 165 ? 7.277 10.578 -11.609 1 98.19 165 ASP B C 1
ATOM 2754 O O . ASP B 1 165 ? 8.297 10.586 -10.914 1 98.19 165 ASP B O 1
ATOM 2758 N N . ILE B 1 166 ? 6.777 9.516 -12.141 1 98.12 166 ILE B N 1
ATOM 2759 C CA . ILE B 1 166 ? 7.543 8.281 -12.227 1 98.12 166 ILE B CA 1
ATOM 2760 C C . ILE B 1 166 ? 7.535 7.766 -13.664 1 98.12 166 ILE B C 1
ATOM 2762 O O . ILE B 1 166 ? 6.773 8.25 -14.5 1 98.12 166 ILE B O 1
ATOM 2766 N N . PRO B 1 167 ? 8.43 6.859 -13.992 1 97.94 167 PRO B N 1
ATOM 2767 C CA . PRO B 1 167 ? 8.484 6.398 -15.383 1 97.94 167 PRO B CA 1
ATOM 2768 C C . PRO B 1 167 ? 7.121 5.949 -15.898 1 97.94 167 PRO B C 1
ATOM 2770 O O . PRO B 1 167 ? 6.488 5.066 -15.312 1 97.94 167 PRO B O 1
ATOM 2773 N N . GLY B 1 168 ? 6.656 6.629 -16.859 1 97.75 168 GLY B N 1
ATOM 2774 C CA . GLY B 1 168 ? 5.457 6.223 -17.578 1 97.75 168 GLY B CA 1
ATOM 2775 C C . GLY B 1 168 ? 4.188 6.816 -17 1 97.75 168 GLY B C 1
ATOM 2776 O O . GLY B 1 168 ? 3.098 6.609 -17.547 1 97.75 168 GLY B O 1
ATOM 2777 N N . VAL B 1 169 ? 4.297 7.539 -15.883 1 98.62 169 VAL B N 1
ATOM 2778 C CA . VAL B 1 169 ? 3.107 8.102 -15.25 1 98.62 169 VAL B CA 1
ATOM 2779 C C . VAL B 1 169 ? 3.412 9.508 -14.734 1 98.62 169 VAL B C 1
ATOM 2781 O O . VAL B 1 169 ? 4.332 9.703 -13.938 1 98.62 169 VAL B O 1
ATOM 2784 N N . SER B 1 170 ? 2.645 10.523 -15.172 1 98.62 170 SER B N 1
ATOM 2785 C CA . SER B 1 170 ? 2.814 11.883 -14.68 1 98.62 170 SER B CA 1
ATOM 2786 C C . SER B 1 170 ? 2.383 12.008 -13.227 1 98.62 170 SER B C 1
ATOM 2788 O O . SER B 1 170 ? 1.548 11.234 -12.75 1 98.62 170 SER B O 1
ATOM 2790 N N . ALA B 1 171 ? 2.914 12.977 -12.555 1 98.62 171 ALA B N 1
ATOM 2791 C CA . ALA B 1 171 ? 2.549 13.227 -11.164 1 98.62 171 ALA B CA 1
ATOM 2792 C C . ALA B 1 171 ? 1.041 13.414 -11.016 1 98.62 171 ALA B C 1
ATOM 2794 O O . ALA B 1 171 ? 0.438 12.938 -10.055 1 98.62 171 ALA B O 1
ATOM 2795 N N . ALA B 1 172 ? 0.453 14.141 -11.953 1 98.56 172 ALA B N 1
ATOM 2796 C CA . ALA B 1 172 ? -0.983 14.406 -11.906 1 98.56 172 ALA B CA 1
ATOM 2797 C C . ALA B 1 172 ? -1.782 13.109 -12.016 1 98.56 172 ALA B C 1
ATOM 2799 O O . ALA B 1 172 ? -2.701 12.867 -11.234 1 98.56 172 ALA B O 1
ATOM 2800 N N . GLU B 1 173 ? -1.468 12.266 -12.992 1 98.75 173 GLU B N 1
ATOM 2801 C CA . GLU B 1 173 ? -2.137 10.977 -13.156 1 98.75 173 GLU B CA 1
ATOM 2802 C C . GLU B 1 173 ? -1.882 10.07 -11.961 1 98.75 173 GLU B C 1
ATOM 2804 O O . GLU B 1 173 ? -2.801 9.414 -11.461 1 98.75 173 GLU B O 1
ATOM 2809 N N . LEU B 1 174 ? -0.604 10.039 -11.531 1 98.81 174 LEU B N 1
ATOM 2810 C CA . LEU B 1 174 ? -0.203 9.203 -10.406 1 98.81 174 LEU B CA 1
ATOM 2811 C C . LEU B 1 174 ? -0.987 9.57 -9.148 1 98.81 174 LEU B C 1
ATOM 2813 O O . LEU B 1 174 ? -1.509 8.695 -8.461 1 98.81 174 LEU B O 1
ATOM 2817 N N . ASN B 1 175 ? -1.091 10.852 -8.883 1 98.81 175 ASN B N 1
ATOM 2818 C CA . ASN B 1 175 ? -1.828 11.328 -7.715 1 98.81 175 ASN B CA 1
ATOM 2819 C C . ASN B 1 175 ? -3.311 10.984 -7.809 1 98.81 175 ASN B C 1
ATOM 2821 O O . ASN B 1 175 ? -3.902 10.5 -6.844 1 98.81 175 ASN B O 1
ATOM 2825 N N . ARG B 1 176 ? -3.877 11.18 -8.938 1 98.75 176 ARG B N 1
ATOM 2826 C CA . ARG B 1 176 ? -5.293 10.898 -9.156 1 98.75 176 ARG B CA 1
ATOM 2827 C C . ARG B 1 176 ? -5.602 9.422 -8.93 1 98.75 176 ARG B C 1
ATOM 2829 O O . ARG B 1 176 ? -6.566 9.086 -8.242 1 98.75 176 ARG B O 1
ATOM 2836 N N . VAL B 1 177 ? -4.836 8.578 -9.469 1 98.88 177 VAL B N 1
ATOM 2837 C CA . VAL B 1 177 ? -5.105 7.148 -9.391 1 98.88 177 VAL B CA 1
ATOM 2838 C C . VAL B 1 177 ? -4.805 6.637 -7.988 1 98.88 177 VAL B C 1
ATOM 2840 O O . VAL B 1 177 ? -5.562 5.832 -7.438 1 98.88 177 VAL B O 1
ATOM 2843 N N . ALA B 1 178 ? -3.68 7.094 -7.387 1 98.88 178 ALA B N 1
ATOM 2844 C CA . ALA B 1 178 ? -3.373 6.699 -6.012 1 98.88 178 ALA B CA 1
ATOM 2845 C C . ALA B 1 178 ? -4.504 7.09 -5.066 1 98.88 178 ALA B C 1
ATOM 2847 O O . ALA B 1 178 ? -4.887 6.305 -4.191 1 98.88 178 ALA B O 1
ATOM 2848 N N . LEU B 1 179 ? -5.059 8.258 -5.242 1 98.88 179 LEU B N 1
ATOM 2849 C CA . LEU B 1 179 ? -6.172 8.703 -4.41 1 98.88 179 LEU B CA 1
ATOM 2850 C C . LEU B 1 179 ? -7.418 7.867 -4.672 1 98.88 179 LEU B C 1
ATOM 2852 O O . LEU B 1 179 ? -8.18 7.566 -3.75 1 98.88 179 LEU B O 1
ATOM 2856 N N . ALA B 1 180 ? -7.637 7.504 -5.918 1 98.81 180 ALA B N 1
ATOM 2857 C CA . ALA B 1 180 ? -8.773 6.648 -6.25 1 98.81 180 ALA B CA 1
ATOM 2858 C C . ALA B 1 180 ? -8.633 5.273 -5.602 1 98.81 180 ALA B C 1
ATOM 2860 O O . ALA B 1 180 ? -9.617 4.699 -5.129 1 98.81 180 ALA B O 1
ATOM 2861 N N . GLU B 1 181 ? -7.402 4.738 -5.582 1 98.69 181 GLU B N 1
ATOM 2862 C CA . GLU B 1 181 ? -7.148 3.471 -4.902 1 98.69 181 GLU B CA 1
ATOM 2863 C C . GLU B 1 181 ? -7.512 3.553 -3.424 1 98.69 181 GLU B C 1
ATOM 2865 O O . GLU B 1 181 ? -8.172 2.658 -2.893 1 98.69 181 GLU B O 1
ATOM 2870 N N . LEU B 1 182 ? -7.047 4.594 -2.795 1 98.69 182 LEU B N 1
ATOM 2871 C CA . LEU B 1 182 ? -7.289 4.773 -1.367 1 98.69 182 LEU B CA 1
ATOM 2872 C C . LEU B 1 182 ? -8.773 4.992 -1.094 1 98.69 182 LEU B C 1
ATOM 2874 O O . LEU B 1 182 ? -9.305 4.496 -0.098 1 98.69 182 LEU B O 1
ATOM 2878 N N . ALA B 1 183 ? -9.453 5.699 -2.008 1 98.62 183 ALA B N 1
ATOM 2879 C CA . ALA B 1 183 ? -10.891 5.957 -1.873 1 98.62 183 ALA B CA 1
ATOM 2880 C C . ALA B 1 183 ? -11.688 4.664 -1.998 1 98.62 183 ALA B C 1
ATOM 2882 O O . ALA B 1 183 ? -12.797 4.555 -1.461 1 98.62 183 ALA B O 1
ATOM 2883 N N . ASP B 1 184 ? -11.156 3.75 -2.703 1 98.19 184 ASP B N 1
ATOM 2884 C CA . ASP B 1 184 ? -11.859 2.484 -2.91 1 98.19 184 ASP B CA 1
ATOM 2885 C C . ASP B 1 184 ? -12.062 1.747 -1.589 1 98.19 184 ASP B C 1
ATOM 2887 O O . ASP B 1 184 ? -13.172 1.296 -1.29 1 98.19 184 ASP B O 1
ATOM 2891 N N . SER B 1 185 ? -10.961 1.779 -0.734 1 96.88 185 SER B N 1
ATOM 2892 C CA . SER B 1 185 ? -11.086 0.826 0.364 1 96.88 185 SER B CA 1
ATOM 2893 C C . SER B 1 185 ? -10.305 1.284 1.588 1 96.88 185 SER B C 1
ATOM 2895 O O . SER B 1 185 ? -10.281 0.599 2.611 1 96.88 185 SER B O 1
ATOM 2897 N N . THR B 1 186 ? -9.672 2.484 1.542 1 98.44 186 THR B N 1
ATOM 2898 C CA . THR B 1 186 ? -8.68 2.773 2.57 1 98.44 186 THR B CA 1
ATOM 2899 C C . THR B 1 186 ? -9.008 4.078 3.287 1 98.44 186 THR B C 1
ATOM 2901 O O . THR B 1 186 ? -8.828 4.188 4.504 1 98.44 186 THR B O 1
ATOM 2904 N N . ALA B 1 187 ? -9.531 5.07 2.502 1 98.75 187 ALA B N 1
ATOM 2905 C CA . ALA B 1 187 ? -9.695 6.391 3.102 1 98.75 187 ALA B CA 1
ATOM 2906 C C . ALA B 1 187 ? -10.852 7.148 2.463 1 98.75 187 ALA B C 1
ATOM 2908 O O . ALA B 1 187 ? -11.219 6.887 1.312 1 98.75 187 ALA B O 1
ATOM 2909 N N . THR B 1 188 ? -11.461 8.039 3.209 1 98.69 188 THR B N 1
ATOM 2910 C CA . THR B 1 188 ? -12.344 9.055 2.643 1 98.69 188 THR B CA 1
ATOM 2911 C C . THR B 1 188 ? -11.539 10.242 2.121 1 98.69 188 THR B C 1
ATOM 2913 O O . THR B 1 188 ? -10.766 10.844 2.865 1 98.69 188 THR B O 1
ATOM 2916 N N . ILE B 1 189 ? -11.664 10.531 0.859 1 98.81 189 ILE B N 1
ATOM 2917 C CA . ILE B 1 189 ? -10.953 11.656 0.26 1 98.81 189 ILE B CA 1
ATOM 2918 C C . ILE B 1 189 ? -11.742 12.945 0.476 1 98.81 189 ILE B C 1
ATOM 2920 O O . ILE B 1 189 ? -12.93 13.016 0.139 1 98.81 189 ILE B O 1
ATOM 2924 N N . ILE B 1 190 ? -11.086 13.922 1.031 1 98.44 190 ILE B N 1
ATOM 2925 C CA . ILE B 1 190 ? -11.711 15.203 1.358 1 98.44 190 ILE B CA 1
ATOM 2926 C C . ILE B 1 190 ? -10.812 16.344 0.911 1 98.44 190 ILE B C 1
ATOM 2928 O O . ILE B 1 190 ? -9.836 16.125 0.192 1 98.44 190 ILE B O 1
ATOM 2932 N N . LEU B 1 191 ? -11.242 17.578 1.218 1 98.12 191 LEU B N 1
ATOM 2933 C CA . LEU B 1 191 ? -10.391 18.75 1.123 1 98.12 191 LEU B CA 1
ATOM 2934 C C . LEU B 1 191 ? -9.984 19.25 2.51 1 98.12 191 LEU B C 1
ATOM 2936 O O . LEU B 1 191 ? -10.695 19.016 3.488 1 98.12 191 LEU B O 1
ATOM 2940 N N . SER B 1 192 ? -8.836 19.859 2.6 1 97.81 192 SER B N 1
ATOM 2941 C CA . SER B 1 192 ? -8.328 20.344 3.875 1 97.81 192 SER B CA 1
ATOM 2942 C C . SER B 1 192 ? -9.344 21.25 4.562 1 97.81 192 SER B C 1
ATOM 2944 O O . SER B 1 192 ? -9.5 21.219 5.785 1 97.81 192 SER B O 1
ATOM 2946 N N . LYS B 1 193 ? -10.078 22.016 3.777 1 96 193 LYS B N 1
ATOM 2947 C CA . LYS B 1 193 ? -11.039 22.969 4.328 1 96 193 LYS B CA 1
ATOM 2948 C C . LYS B 1 193 ? -12.188 22.25 5.023 1 96 193 LYS B C 1
ATOM 2950 O O . LYS B 1 193 ? -12.898 22.844 5.84 1 96 193 LYS B O 1
ATOM 2955 N N . ASP B 1 194 ? -12.406 20.969 4.68 1 94.81 194 ASP B N 1
ATOM 2956 C CA . ASP B 1 194 ? -13.492 20.172 5.258 1 94.81 194 ASP B CA 1
ATOM 2957 C C . ASP B 1 194 ? -13.188 19.797 6.707 1 94.81 194 ASP B C 1
ATOM 2959 O O . ASP B 1 194 ? -14.086 19.422 7.457 1 94.81 194 ASP B O 1
ATOM 2963 N N . VAL B 1 195 ? -11.938 19.781 7.16 1 94.06 195 VAL B N 1
ATOM 2964 C CA . VAL B 1 195 ? -11.523 19.453 8.523 1 94.06 195 VAL B CA 1
ATOM 2965 C C . VAL B 1 195 ? -11.492 20.734 9.367 1 94.06 195 VAL B C 1
ATOM 2967 O O . VAL B 1 195 ? -11.945 20.75 10.516 1 94.06 195 VAL B O 1
ATOM 2970 N N . ALA B 1 196 ? -10.93 21.766 8.781 1 73.19 196 ALA B N 1
ATOM 2971 C CA . ALA B 1 196 ? -10.617 23.016 9.469 1 73.19 196 ALA B CA 1
ATOM 2972 C C . ALA B 1 196 ? -11.883 23.719 9.938 1 73.19 196 ALA B C 1
ATOM 2974 O O . ALA B 1 196 ? -11.883 24.391 10.969 1 73.19 196 ALA B O 1
ATOM 2975 N N . ARG B 1 197 ? -12.977 23.469 9.281 1 65.69 197 ARG B N 1
ATOM 2976 C CA . ARG B 1 197 ? -14.203 24.188 9.602 1 65.69 197 ARG B CA 1
ATOM 2977 C C . ARG B 1 197 ? -15.094 23.375 10.539 1 65.69 197 ARG B C 1
ATOM 2979 O O . ARG B 1 197 ? -16.094 23.875 11.039 1 65.69 197 ARG B O 1
ATOM 2986 N N . ALA B 1 198 ? -14.648 22.172 10.711 1 56.62 198 ALA B N 1
ATOM 2987 C CA . ALA B 1 198 ? -15.57 21.359 11.5 1 56.62 198 ALA B CA 1
ATOM 2988 C C . ALA B 1 198 ? -15.281 21.484 12.992 1 56.62 198 ALA B C 1
ATOM 2990 O O . ALA B 1 198 ? -14.133 21.688 13.391 1 56.62 198 ALA B O 1
#